Protein 4K28 (pdb70)

Sequence (532 aa):
RRGSTELVAIVGSPIAQVKSPQNFNTWFNHNNCNLAMLPIDLHEAALDSFADTLRGWQNLRGCVVTVPYKQALANRVDGLSERAAALGSINVIRRERDGRLLGDNVDGAGFLGAAHKHGFEPAGKRALVIGCGGVGSSAIAYALAEAGIASITLCDPSTARMGAVCELLGNNGFPGLTVSTQFSGLEDFDLVANASPVGMGTRAELPLSAALLATLQPDTLVADVVTSPEITPLLNRARQVGCRIQTGPEMAFAQLGHLGAFMGVTPLERRGSTELVAIVGSPIAQVKSPQNFNTWFNHNNCNLAMLPIDLHEAALDSFADTLRGWQNLRGCVVTVPYKQALANRVDGLSERAAALGSINVIRRERDGRLLGDNVDGAGFLGAAHKHGFEPAGKRALVIGCGGVGSAIAYALAEAGIASITLCDPSTARMGAVCELLGNGFPGLTVSTQFSGLEDFDLVANASPVGMGTRAELPLSAALLATLQPDTLVADVVTSPEITPLLNRARQVGCRIQTGPEMAFAQLGHLGAFMGVTPLE

B-factor: mean 28.79, std 10.75, range [7.78, 84.08]

CATH classification: 3.40.50.10860 (+1 more: 3.40.50.720)

Secondary structure (DSSP, 8-state):
-TT-EEEEEEESS-TT--HHHHHHHHHHHTT-SEEEEEEE--GGGHHHHHHHHHH-TTEEEEEE-TT-HHHHHTTSSEE-HHHHHHT--SEEEEPTTS-EEEE--HHHHHHHHHHHTT---TT-EEEEE--SHHHHHHHHHHHHTT-SEEEEE-S-HHHHHHHHHHHHHH-TT-EEES--S-STT-SEEEE-SSTT-STT---SS-HHHHHT--TTSEEEE---SSSS-HHHHHHHHHT-EEE-HHHHHHHHHHHHHHHHTSS---/--S-EEEEEEESS-TT--HHHHHHHHHHHTT--EEEEEEE--GGGHHHHHHHHHH-TTEEEEEE-TT-HHHHHTTSSEE-HHHHHHT--SEEEEPTTS-EEEE--HHHHHHHHHHHTT---TT-EEEEE--SHHHHHHHHHHHHTT-SEEEEE-S-HHHHHHHHHHHHHH-TT-EEES--S-STT-SEEEE-SSTT-SSS---SS-HHHHTT--SSSEEEE---SSSS-HHHHHHHHHT-EEE-HHHHHHHHHHHHHHHHTSS---

Foldseek 3Di:
DVLQFEEEEEEPPWPPDDLQVVVVVVCVVVVHSYGYYYYHDDPVCLLVVLVVQLVVQRYFKYFYDPPCFQVVLVVFQEEDPLCVLLSGFGMWGQDNNRGTYGYHCLQVLVVLLCVVVVDQQAAFEEEEEDLDSSSLSNVVSSQVSHHAEYEYHDPPPVSLVSSCVSNVVVHVNHHYYPDDDECQRHQEYEYPDCQQADPVHDDPDDPNRLVRDAQNHEYEYLHVVPQQGPRNVSNVVRNHHYYGNVSSVSSCSLVNCVVSPNHHND/DVLAAEEEEEEPPWPPDDLQVVVQVVCVVPVHSYGYYYYYDDPVCLQVVLVVQLVVQSYLKYFYDPPCFLVVLVRFQEEDPLCVLLSGFGMWGQDNNRGIYGYHCLLVLVVLLVVVLVDQQAAFEEEEEDLDSNSLSVVVSSQVSHHAEYEYHDPPPPSLVVSVCSSCVVHVNHYYYPDDDECQRHQEYEYPDCQQADDPHDDSDDPNRLVRDAQNHEYEYLHVVPFQGPSNVSNVVRNHHYYTNVSSVVCVSLVNCVNSPNHHSD

InterPro domains:
  IPR013708 Shikimate dehydrogenase substrate binding, N-terminal [PF08501] (11-94)
  IPR022893 Shikimate dehydrogenase family [PTHR21089] (3-254)
  IPR036291 NAD(P)-binding domain superfamily [SSF51735] (108-254)
  IPR046346 Aminoacid dehydrogenase-like, N-terminal domain superfamily [SSF53223] (2-106)

Organism: Pseudomonas putida (strain ATCC 47054 / DSM 6125 / CFBP 8728 / NCIMB 11950 / KT2440) (NCBI:txid160488)

Radius of gyration: 26.43 Å; Cα contacts (8 Å, |Δi|>4): 1140; chains: 2; bounding box: 39×72×64 Å

Solvent-accessible surface area: 23537 Å² total; per-residue (Å²): 204,89,88,8,62,22,1,0,5,0,0,38,85,15,100,90,21,128,15,12,88,53,5,51,71,80,4,110,135,62,143,41,86,36,15,6,49,71,30,78,26,117,110,82,34,14,91,71,12,3,51,77,0,33,57,58,150,65,1,66,0,0,8,1,31,84,86,6,42,125,25,1,5,120,75,21,54,16,72,33,122,71,0,62,43,32,32,8,0,6,0,0,65,15,56,205,108,6,117,1,36,1,9,3,2,10,4,17,0,2,40,23,3,0,115,156,46,56,6,90,17,68,53,74,85,0,0,0,7,6,5,26,52,43,1,14,2,0,0,15,12,0,7,81,38,40,5,44,8,0,1,2,41,21,138,22,72,15,119,35,5,34,6,34,33,32,0,32,83,40,35,131,81,18,87,39,34,49,153,65,112,14,1,88,106,6,47,0,1,0,0,11,17,97,56,3,117,32,133,199,32,126,76,32,12,66,78,77,32,4,72,31,8,70,72,108,0,0,0,0,2,29,6,81,74,44,92,47,0,36,2,0,57,77,0,121,132,44,54,9,92,30,0,9,1,43,68,11,43,134,13,12,23,12,43,7,0,39,36,3,49,16,20,80,106,177,202,86,84,6,60,25,1,0,5,0,0,35,89,18,104,99,23,131,18,14,88,66,2,51,64,64,3,106,70,68,159,39,78,30,14,6,51,71,31,83,25,127,113,79,32,13,93,65,11,3,91,76,1,63,52,58,153,65,4,70,0,0,7,1,29,90,80,6,41,117,25,0,4,123,74,20,68,20,73,35,137,67,0,59,45,30,28,9,0,7,0,1,61,22,56,222,113,4,105,0,35,1,9,2,3,8,3,18,0,1,35,24,3,0,116,156,41,47,16,90,17,69,52,69,87,0,0,1,7,7,5,27,48,39,1,18,3,0,0,13,13,0,8,86,35,40,8,45,6,0,2,1,41,17,138,20,107,78,133,30,35,62,5,41,115,29,0,44,112,41,33,126,78,21,81,44,34,49,155,64,112,13,0,81,108,7,50,0,0,0,0,13,16,99,58,4,115,37,152,90,33,120,73,31,12,70,81,78,34,2,76,33,8,66,74,119,6,9,0,0,1,27,7,79,70,46,98,52,1,33,3,0,59,74,0,57,67,45,14,3,80,30,0,8,1,48,66,12,44,111,13,19,35,3,37,7,0,43,37,3,39,16,20,78,104,134

Nearest PDB structures (foldseek):
  4k28-assembly1_A  TM=1.004E+00  e=1.157E-58  Pseudomonas putida KT2440
  3pgj-assembly1_D  TM=8.924E-01  e=2.356E-22  Vibrio cholerae O1 biovar El Tor str. N16961
  3o8q-assembly1_B  TM=8.689E-01  e=4.311E-22  Vibrio cholerae O1 biovar El Tor str. N16961
  3o8q-assembly1_A  TM=8.728E-01  e=1.837E-21  Vibrio cholerae O1 biovar El Tor str. N16961
  3pgj-assembly2_C  TM=8.961E-01  e=1.617E-20  Vibrio cholerae O1 biovar El Tor str. N16961

Structure (mmCIF, N/CA/C/O backbone):
data_4K28
#
_entry.id   4K28
#
_cell.length_a   44.437
_cell.length_b   76.688
_cell.length_c   153.333
_cell.angle_alpha   90.00
_cell.angle_beta   90.00
_cell.angle_gamma   90.00
#
_symmetry.space_group_name_H-M   'P 21 21 21'
#
loop_
_entity.id
_entity.type
_entity.pdbx_description
1 polymer 'Shikimate dehydrogenase family protein'
2 non-polymer NICOTINAMIDE-ADENINE-DINUCLEOTIDE
3 non-polymer 'MANGANESE (II) ION'
4 non-polymer 'SODIUM ION'
5 water water
#
loop_
_atom_site.group_PDB
_atom_site.id
_atom_site.type_symbol
_atom_site.label_atom_id
_atom_site.label_alt_id
_atom_site.label_comp_id
_atom_site.label_asym_id
_atom_site.label_entity_id
_atom_site.label_seq_id
_atom_site.pdbx_PDB_ins_code
_atom_site.Cartn_x
_atom_site.Cartn_y
_atom_site.Cartn_z
_atom_site.occupancy
_atom_site.B_iso_or_equiv
_atom_site.auth_seq_id
_atom_site.auth_comp_id
_atom_site.auth_asym_id
_atom_site.auth_atom_id
_atom_site.pdbx_PDB_model_num
ATOM 1 N N A ARG A 1 3 ? -1.877 -15.421 -44.512 0.41 40.08 3 ARG A N 1
ATOM 2 N N B ARG A 1 3 ? -2.467 -15.269 -44.600 0.59 40.03 3 ARG A N 1
ATOM 3 C CA A ARG A 1 3 ? -1.849 -14.419 -43.451 0.41 39.48 3 ARG A CA 1
ATOM 4 C CA B ARG A 1 3 ? -2.031 -14.431 -43.487 0.59 39.55 3 ARG A CA 1
ATOM 5 C C A ARG A 1 3 ? -2.009 -13.019 -44.020 0.41 39.11 3 ARG A C 1
ATOM 6 C C B ARG A 1 3 ? -1.884 -12.989 -43.967 0.59 39.07 3 ARG A C 1
ATOM 7 O O A ARG A 1 3 ? -2.590 -12.147 -43.382 0.41 39.71 3 ARG A O 1
ATOM 8 O O B ARG A 1 3 ? -2.132 -12.056 -43.215 0.59 40.11 3 ARG A O 1
ATOM 23 N N . GLY A 1 4 ? -1.497 -12.809 -45.226 1.00 36.86 4 GLY A N 1
ATOM 24 C CA . GLY A 1 4 ? -1.527 -11.497 -45.844 1.00 35.14 4 GLY A CA 1
ATOM 25 C C . GLY A 1 4 ? -2.910 -10.866 -45.841 1.00 35.99 4 GLY A C 1
ATOM 26 O O . GLY A 1 4 ? -3.056 -9.647 -45.903 1.00 36.45 4 GLY A O 1
ATOM 27 N N . SER A 1 5 ? -3.940 -11.697 -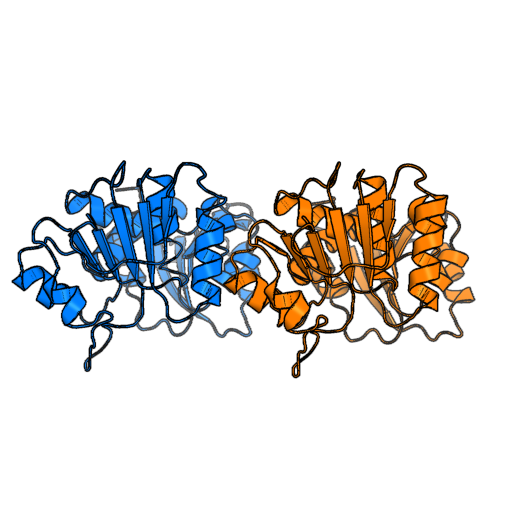45.761 1.00 38.00 5 SER A N 1
ATOM 28 C CA . SER A 1 5 ? -5.317 -11.211 -45.833 1.00 36.89 5 SER A CA 1
ATOM 29 C C . SER A 1 5 ? -6.041 -11.294 -44.478 1.00 34.51 5 SER A C 1
ATOM 30 O O . SER A 1 5 ? -7.208 -10.922 -44.363 1.00 32.76 5 SER A O 1
ATOM 33 N N . THR A 1 6 ? -5.348 -11.785 -43.458 1.00 32.91 6 THR A N 1
ATOM 34 C CA . THR A 1 6 ? -5.919 -11.842 -42.122 1.00 32.66 6 THR A CA 1
ATOM 35 C C . THR A 1 6 ? -6.365 -10.445 -41.682 1.00 32.49 6 THR A C 1
ATOM 36 O O . THR A 1 6 ? -5.648 -9.466 -41.874 1.00 31.78 6 THR A O 1
ATOM 40 N N . GLU A 1 7 ? -7.572 -10.336 -41.137 1.00 33.65 7 GLU A N 1
ATOM 41 C CA . GLU A 1 7 ? -8.001 -9.063 -40.570 1.00 35.45 7 GLU A CA 1
ATOM 42 C C . GLU A 1 7 ? -7.704 -9.092 -39.089 1.00 31.08 7 GLU A C 1
ATOM 43 O O . GLU A 1 7 ? -7.613 -10.162 -38.490 1.00 31.12 7 GLU A O 1
ATOM 49 N N . LEU A 1 8 ? -7.554 -7.916 -38.500 1.00 28.83 8 LEU A N 1
ATOM 50 C CA . LEU A 1 8 ? -6.925 -7.817 -37.195 1.00 26.19 8 LEU A CA 1
ATOM 51 C C . LEU A 1 8 ? -7.752 -7.112 -36.138 1.00 27.34 8 LEU A C 1
ATOM 52 O O . LEU A 1 8 ? -8.533 -6.216 -36.436 1.00 28.64 8 LEU A O 1
ATOM 57 N N . VAL A 1 9 ? -7.568 -7.538 -34.894 1.00 26.19 9 VAL A N 1
ATOM 58 C CA . VAL A 1 9 ? -7.840 -6.681 -33.756 1.00 26.18 9 VAL A CA 1
ATOM 59 C C . VAL A 1 9 ? -6.574 -6.648 -32.929 1.00 24.62 9 VAL A C 1
ATOM 60 O O . VAL A 1 9 ? -5.647 -7.418 -33.167 1.00 26.83 9 VAL A O 1
ATOM 64 N N . ALA A 1 10 ? -6.528 -5.731 -31.981 1.00 21.79 10 ALA A N 1
ATOM 65 C CA . ALA A 1 10 ? -5.346 -5.536 -31.181 1.00 20.78 10 ALA A CA 1
ATOM 66 C C . ALA A 1 10 ? -5.739 -5.223 -29.744 1.00 19.75 10 ALA A C 1
ATOM 67 O O . ALA A 1 10 ? -6.902 -4.952 -29.438 1.00 19.91 10 ALA A O 1
ATOM 69 N N . ILE A 1 11 ? -4.753 -5.253 -28.862 1.00 17.77 11 ILE A N 1
ATOM 70 C CA . ILE A 1 11 ? -4.956 -4.749 -27.522 1.00 20.20 11 ILE A CA 1
ATOM 71 C C . ILE A 1 11 ? -3.775 -3.849 -27.212 1.00 20.71 11 ILE A C 1
ATOM 72 O O . ILE A 1 11 ? -2.631 -4.187 -27.487 1.00 22.09 11 ILE A O 1
ATOM 77 N N . VAL A 1 12 ? -4.055 -2.670 -26.684 1.00 23.32 12 VAL A N 1
ATOM 78 C CA . VAL A 1 12 ? -2.998 -1.698 -26.456 1.00 22.58 12 VAL A CA 1
ATOM 79 C C . VAL A 1 12 ? -2.928 -1.349 -24.983 1.00 25.98 12 VAL A C 1
ATOM 80 O O . VAL A 1 12 ? -3.954 -1.292 -24.282 1.00 26.67 12 VAL A O 1
ATOM 84 N N . GLY A 1 13 ? -1.705 -1.130 -24.519 1.00 27.88 13 GLY A N 1
ATOM 85 C CA . GLY A 1 13 ? -1.444 -0.807 -23.131 1.00 29.25 13 GLY A CA 1
ATOM 86 C C . GLY A 1 13 ? 0.050 -0.813 -22.914 1.00 30.81 13 GLY A C 1
ATOM 87 O O . GLY A 1 13 ? 0.800 -0.903 -23.879 1.00 31.39 13 GLY A O 1
ATOM 88 N N . SER A 1 14 ? 0.477 -0.710 -21.656 1.00 31.05 14 SER A N 1
ATOM 89 C CA . SER A 1 14 ? 1.888 -0.773 -21.290 1.00 30.54 14 SER A CA 1
ATOM 90 C C . SER A 1 14 ? 1.996 -0.983 -19.792 1.00 33.90 14 SER A C 1
ATOM 91 O O . SER A 1 14 ? 1.470 -0.184 -19.020 1.00 35.49 14 SER A O 1
ATOM 94 N N . PRO A 1 15 ? 2.665 -2.065 -19.378 1.00 34.10 15 PRO A N 1
ATOM 95 C CA . PRO A 1 15 ? 3.223 -3.066 -20.293 1.00 32.42 15 PRO A CA 1
ATOM 96 C C . PRO A 1 15 ? 2.115 -3.945 -20.868 1.00 28.50 15 PRO A C 1
ATOM 97 O O . PRO A 1 15 ? 0.957 -3.777 -20.489 1.00 27.48 15 PRO A O 1
ATOM 101 N N . ILE A 1 16 ? 2.449 -4.862 -21.772 1.00 29.84 16 ILE A N 1
ATOM 102 C CA . ILE A 1 16 ? 1.418 -5.684 -22.421 1.00 28.67 16 ILE A CA 1
ATOM 103 C C . ILE A 1 16 ? 1.712 -7.188 -22.358 1.00 29.58 16 ILE A C 1
ATOM 104 O O . ILE A 1 16 ? 0.858 -8.010 -22.691 1.00 28.86 16 ILE A O 1
ATOM 109 N N . ALA A 1 17 ? 2.918 -7.557 -21.942 1.00 32.69 17 ALA A N 1
ATOM 110 C CA . ALA A 1 17 ? 3.327 -8.959 -22.034 1.00 37.56 17 ALA A CA 1
ATOM 111 C C . ALA A 1 17 ? 2.449 -9.889 -21.192 1.00 39.26 17 ALA A C 1
ATOM 112 O O . ALA A 1 17 ? 2.332 -11.070 -21.483 1.00 40.91 17 ALA A O 1
ATOM 114 N N . GLN A 1 18 ? 1.817 -9.335 -20.166 1.00 41.58 18 GLN A N 1
ATOM 115 C CA . GLN A 1 18 ? 1.025 -10.113 -19.222 1.00 43.33 18 GLN A CA 1
ATOM 116 C C . GLN A 1 18 ? -0.410 -10.358 -19.685 1.00 43.33 18 GLN A C 1
ATOM 117 O O . GLN A 1 18 ? -1.105 -11.203 -19.126 1.00 43.72 18 GLN A O 1
ATOM 123 N N . VAL A 1 19 ? -0.856 -9.623 -20.702 1.00 41.72 19 VAL A N 1
ATOM 124 C CA . VAL A 1 19 ? -2.246 -9.721 -21.157 1.00 38.79 19 VAL A CA 1
ATOM 125 C C . VAL A 1 19 ? -2.613 -11.112 -21.680 1.00 37.04 19 VAL A C 1
ATOM 126 O O . VAL A 1 19 ? -1.773 -11.839 -22.223 1.00 35.84 19 VAL A O 1
ATOM 130 N N . LYS A 1 20 ? -3.886 -11.464 -21.531 1.00 35.21 20 LYS A N 1
ATOM 131 C CA . LYS A 1 20 ? -4.349 -12.797 -21.866 1.00 37.53 20 LYS A CA 1
ATOM 132 C C . LYS A 1 20 ? -5.362 -12.781 -23.000 1.00 35.05 20 LYS A C 1
ATOM 133 O O . LYS A 1 20 ? -5.716 -13.826 -23.539 1.00 36.19 20 LYS A O 1
ATOM 139 N N . SER A 1 21 ? -5.840 -11.598 -23.359 1.00 34.61 21 SER A N 1
ATOM 140 C CA . SER A 1 21 ? -6.799 -11.474 -24.457 1.00 36.21 21 SER A CA 1
ATOM 141 C C . SER A 1 21 ? -6.314 -12.139 -25.743 1.00 35.97 21 SER A C 1
ATOM 142 O O . SER A 1 21 ? -7.082 -12.833 -26.403 1.00 38.05 21 SER A O 1
ATOM 145 N N . PRO A 1 22 ? -5.039 -11.921 -26.110 1.00 33.10 22 PRO A N 1
ATOM 146 C CA . PRO A 1 22 ? -4.577 -12.472 -27.391 1.00 31.73 22 PRO A CA 1
ATOM 147 C C . PRO A 1 22 ? -4.727 -13.993 -27.475 1.00 34.06 22 PRO A C 1
ATOM 148 O O . PRO A 1 22 ? -5.360 -14.476 -28.418 1.00 33.63 22 PRO A O 1
ATOM 152 N N . GLN A 1 23 ? -4.175 -14.737 -26.518 1.00 35.64 23 GLN A N 1
ATOM 153 C CA . GLN A 1 23 ? -4.320 -16.185 -26.576 1.00 38.28 23 GLN A CA 1
ATOM 154 C C . GLN A 1 23 ? -5.796 -16.535 -26.527 1.00 38.48 23 GLN A C 1
ATOM 155 O O . GLN A 1 23 ? -6.257 -17.384 -27.277 1.00 36.57 23 GLN A O 1
ATOM 161 N N . ASN A 1 24 ? -6.552 -15.849 -25.676 1.00 40.52 24 ASN A N 1
ATOM 162 C CA . ASN A 1 24 ? -7.977 -16.154 -25.569 1.00 41.33 24 ASN A CA 1
ATOM 163 C C . ASN A 1 24 ? -8.742 -15.937 -26.884 1.00 40.32 24 ASN A C 1
ATOM 164 O O . ASN A 1 24 ? -9.464 -16.825 -27.338 1.00 39.28 24 ASN A O 1
ATOM 169 N N . PHE A 1 25 ? -8.555 -14.777 -27.513 1.00 37.98 25 PHE A N 1
ATOM 170 C CA . PHE A 1 25 ? -9.194 -14.491 -28.803 1.00 37.35 25 PHE A CA 1
ATOM 171 C C . PHE A 1 25 ? -8.677 -15.363 -29.946 1.00 36.10 25 PHE A C 1
ATOM 172 O O . PHE A 1 25 ? -9.445 -15.784 -30.814 1.00 34.41 25 PHE A O 1
ATOM 180 N N . ASN A 1 26 ? -7.366 -15.592 -29.965 1.00 36.27 26 ASN A N 1
ATOM 181 C CA . ASN A 1 26 ? -6.746 -16.405 -31.011 1.00 38.47 26 ASN A CA 1
ATOM 182 C C . ASN A 1 26 ? -7.160 -17.879 -30.894 1.00 39.73 26 ASN A C 1
ATOM 183 O O . ASN A 1 26 ? -7.527 -18.499 -31.889 1.00 39.49 26 ASN A O 1
ATOM 188 N N . THR A 1 27 ? -7.106 -18.419 -29.675 1.00 39.39 27 THR A N 1
ATOM 189 C CA . THR A 1 27 ? -7.652 -19.748 -29.391 1.00 38.06 27 THR A CA 1
ATOM 190 C C . THR A 1 27 ? -9.060 -19.863 -29.962 1.00 37.27 27 THR A C 1
ATOM 191 O O . THR A 1 27 ? -9.388 -20.841 -30.629 1.00 35.96 27 THR A O 1
ATOM 195 N N . TRP A 1 28 ? -9.898 -18.867 -29.697 1.00 39.18 28 TRP A N 1
ATOM 196 C CA . TRP A 1 28 ? -11.251 -18.899 -30.237 1.00 40.43 28 TRP A CA 1
ATOM 197 C C . TRP A 1 28 ? -11.225 -18.775 -31.754 1.00 40.72 28 TRP A C 1
ATOM 198 O O . TRP A 1 28 ? -11.924 -19.502 -32.446 1.00 42.19 28 TRP A O 1
ATOM 209 N N . PHE A 1 29 ? -10.416 -17.858 -32.272 1.00 40.54 29 PHE A N 1
ATOM 210 C CA . PHE A 1 29 ? -10.322 -17.665 -33.718 1.00 41.31 29 PHE A CA 1
ATOM 211 C C . PHE A 1 29 ? -9.948 -18.961 -34.430 1.00 41.28 29 PHE A C 1
ATOM 212 O O . PHE A 1 29 ? -10.486 -19.285 -35.489 1.00 35.64 29 PHE A O 1
ATOM 220 N N . ASN A 1 30 ? -9.012 -19.697 -33.842 1.00 46.58 30 ASN A N 1
ATOM 221 C CA . ASN A 1 30 ? -8.563 -20.948 -34.434 1.00 52.30 30 ASN A CA 1
ATOM 222 C C . ASN A 1 30 ? -9.665 -22.006 -34.417 1.00 55.34 30 ASN A C 1
ATOM 223 O O . ASN A 1 30 ? -9.908 -22.670 -35.433 1.00 57.24 30 ASN A O 1
ATOM 228 N N . HIS A 1 31 ? -10.340 -22.146 -33.274 1.00 53.84 31 HIS A N 1
ATOM 229 C CA . HIS A 1 31 ? -11.358 -23.185 -33.110 1.00 52.51 31 HIS A CA 1
ATOM 230 C C . HIS A 1 31 ? -12.556 -23.019 -34.047 1.00 50.11 31 HIS A C 1
ATOM 231 O O . HIS A 1 31 ? -13.202 -24.007 -34.397 1.00 51.00 31 HIS A O 1
ATOM 238 N N . ASN A 1 32 ? -12.847 -21.788 -34.465 1.00 46.87 32 ASN A N 1
ATOM 239 C CA . ASN A 1 32 ? -13.921 -21.572 -35.439 1.00 47.44 32 ASN A CA 1
ATOM 240 C C . ASN A 1 32 ? -13.441 -21.136 -36.815 1.00 45.62 32 ASN A C 1
ATOM 241 O O . ASN A 1 32 ? -14.209 -20.566 -37.588 1.00 44.48 32 ASN A O 1
ATOM 246 N N . ASN A 1 33 ? -12.175 -21.411 -37.113 1.00 47.19 33 ASN A N 1
ATOM 247 C CA . ASN A 1 33 ? -11.617 -21.158 -38.440 1.00 51.43 33 ASN A CA 1
ATOM 248 C C . ASN A 1 33 ? -11.841 -19.745 -38.974 1.00 51.24 33 ASN A C 1
ATOM 249 O O . ASN A 1 33 ? -12.259 -19.562 -40.123 1.00 52.43 33 ASN A O 1
ATOM 254 N N . CYS A 1 34 ? -11.550 -18.749 -38.143 1.00 49.12 34 CYS A N 1
ATOM 255 C CA . CYS A 1 34 ? -11.698 -17.358 -38.549 1.00 47.63 34 CYS A CA 1
ATOM 256 C C . CYS A 1 34 ? -10.382 -16.828 -39.116 1.00 43.95 34 CYS A C 1
ATOM 257 O O . CYS A 1 34 ? -9.303 -17.122 -38.580 1.00 41.82 34 CYS A O 1
ATOM 260 N N . ASN A 1 35 ? -10.463 -16.075 -40.212 1.00 42.15 35 ASN A N 1
ATOM 261 C CA . ASN A 1 35 ? -9.274 -15.417 -40.754 1.00 41.91 35 ASN A CA 1
ATOM 262 C C . ASN A 1 35 ? -9.021 -14.101 -40.019 1.00 39.48 35 ASN A C 1
ATOM 263 O O . ASN A 1 35 ? -8.954 -13.031 -40.619 1.00 39.96 35 ASN A O 1
ATOM 268 N N . LEU A 1 36 ? -8.886 -14.213 -38.705 1.00 38.04 36 LEU A N 1
ATOM 269 C CA . LEU A 1 36 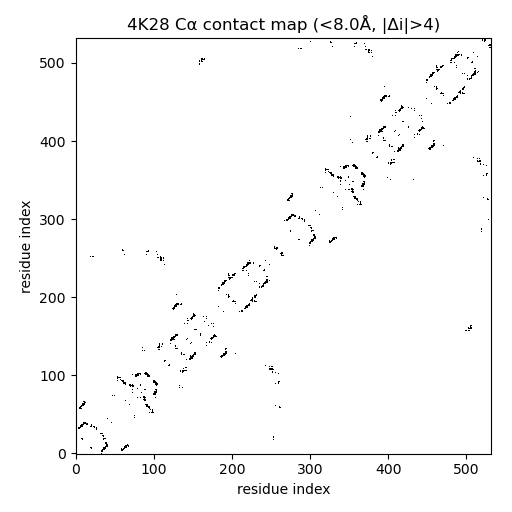? -8.745 -13.071 -37.828 1.00 38.35 36 LEU A CA 1
ATOM 270 C C . LEU A 1 36 ? -7.644 -13.376 -36.838 1.00 37.98 36 LEU A C 1
ATOM 271 O O . LEU A 1 36 ? -7.315 -14.540 -36.600 1.00 38.33 36 LEU A O 1
ATOM 276 N N . ALA A 1 37 ? -7.063 -12.328 -36.269 1.00 36.47 37 ALA A N 1
ATOM 277 C CA . ALA A 1 37 ? -6.072 -12.497 -35.220 1.00 35.29 37 ALA A CA 1
ATOM 278 C C . ALA A 1 37 ? -6.047 -11.272 -34.333 1.00 33.74 37 ALA A C 1
ATOM 279 O O . ALA A 1 37 ? -6.291 -10.156 -34.798 1.00 34.24 37 ALA A O 1
ATOM 281 N N . MET A 1 38 ? -5.767 -11.491 -33.052 1.00 31.25 38 MET A N 1
ATOM 282 C CA . MET A 1 38 ? -5.528 -10.399 -32.132 1.00 31.57 38 MET A CA 1
ATOM 283 C C . MET A 1 38 ? -4.034 -10.325 -31.878 1.00 30.11 38 MET A C 1
ATOM 284 O O . MET A 1 38 ? -3.383 -11.353 -31.671 1.00 29.71 38 MET A O 1
ATOM 289 N N . LEU A 1 39 ? -3.493 -9.111 -31.915 1.00 27.42 39 LEU A N 1
ATOM 290 C CA . LEU A 1 39 ? -2.087 -8.888 -31.635 1.00 25.85 39 LEU A CA 1
ATOM 291 C C . LEU A 1 39 ? -1.958 -7.903 -30.493 1.00 24.22 39 LEU A C 1
ATOM 292 O O . LEU A 1 39 ? -2.807 -7.033 -30.335 1.00 24.94 39 LEU A O 1
ATOM 297 N N . PRO A 1 40 ? -0.897 -8.052 -29.686 1.00 24.73 40 PRO A N 1
ATOM 298 C CA . PRO A 1 40 ? -0.534 -7.169 -28.570 1.00 21.92 40 PRO A CA 1
ATOM 299 C C . PRO A 1 40 ? 0.325 -5.974 -28.973 1.00 24.01 40 PRO A C 1
ATOM 300 O O . PRO A 1 40 ? 1.282 -6.108 -29.740 1.00 26.90 40 PRO A O 1
ATOM 304 N N . ILE A 1 41 ? -0.011 -4.813 -28.427 1.00 22.42 41 ILE A N 1
ATOM 305 C CA . ILE A 1 41 ? 0.727 -3.594 -28.688 1.00 23.17 41 ILE A CA 1
ATOM 306 C C . ILE A 1 41 ? 1.112 -2.936 -27.377 1.00 24.92 41 ILE A C 1
ATOM 307 O O . ILE A 1 41 ? 0.268 -2.379 -26.670 1.00 24.72 41 ILE A O 1
ATOM 312 N N . ASP A 1 42 ? 2.390 -3.014 -27.044 1.00 26.03 42 ASP A N 1
ATOM 313 C CA . ASP A 1 42 ? 2.896 -2.306 -25.887 1.00 24.07 42 ASP A CA 1
ATOM 314 C C . ASP A 1 42 ? 3.320 -0.937 -26.363 1.00 22.21 42 ASP A C 1
ATOM 315 O O . ASP A 1 42 ? 4.399 -0.759 -26.921 1.00 25.89 42 ASP A O 1
ATOM 320 N N . LEU A 1 43 ? 2.456 0.030 -26.151 1.00 19.92 43 LEU A N 1
ATOM 321 C CA . LEU A 1 43 ? 2.668 1.360 -26.689 1.00 23.93 43 LEU A CA 1
ATOM 322 C C . LEU A 1 43 ? 3.186 2.339 -25.644 1.00 28.34 43 LEU A C 1
ATOM 323 O O . LEU A 1 43 ? 2.583 2.501 -24.585 1.00 31.02 43 LEU A O 1
ATOM 328 N N . HIS A 1 44 ? 4.303 2.989 -25.945 1.00 28.56 44 HIS A N 1
ATOM 329 C CA . HIS A 1 44 ? 4.833 4.047 -25.094 1.00 32.99 44 HIS A CA 1
ATOM 330 C C . HIS A 1 44 ? 3.858 5.216 -25.063 1.00 30.53 44 HIS A C 1
ATOM 331 O O . HIS A 1 44 ? 3.286 5.574 -26.091 1.00 25.67 44 HIS A O 1
ATOM 338 N N . GLU A 1 45 ? 3.686 5.820 -23.889 1.00 29.70 45 GLU A N 1
ATOM 339 C CA . GLU A 1 45 ? 2.687 6.867 -23.722 1.00 33.17 45 GLU A CA 1
ATOM 340 C C . GLU A 1 45 ? 2.896 8.060 -24.641 1.00 30.42 45 GLU A C 1
ATOM 341 O O . GLU A 1 45 ? 1.941 8.733 -25.030 1.00 31.83 45 GLU A O 1
ATOM 347 N N . ALA A 1 46 ? 4.138 8.334 -24.990 1.00 30.92 46 ALA A N 1
ATOM 348 C CA . ALA A 1 46 ? 4.411 9.479 -25.856 1.00 34.23 46 ALA A CA 1
ATOM 349 C C . ALA A 1 46 ? 3.726 9.341 -27.219 1.00 33.40 46 ALA A C 1
ATOM 350 O O . ALA A 1 46 ? 3.512 10.329 -27.920 1.00 29.39 46 ALA A O 1
ATOM 352 N N . ALA A 1 47 ? 3.368 8.114 -27.593 1.00 34.84 47 ALA A N 1
ATOM 353 C CA . ALA A 1 47 ? 2.860 7.900 -28.945 1.00 32.05 47 ALA A CA 1
ATOM 354 C C . ALA A 1 47 ? 1.348 7.770 -29.013 1.00 27.45 47 ALA A C 1
ATOM 355 O O . ALA A 1 47 ? 0.818 7.353 -30.028 1.00 26.67 47 ALA A O 1
ATOM 357 N N . LEU A 1 48 ? 0.652 8.142 -27.943 1.00 26.72 48 LEU A N 1
ATOM 358 C CA . LEU A 1 48 ? -0.804 7.985 -27.897 1.00 26.56 48 LEU A CA 1
ATOM 359 C C . LEU A 1 48 ? -1.562 8.627 -29.059 1.00 27.97 48 LEU A C 1
ATOM 360 O O . LEU A 1 48 ? -2.413 7.984 -29.676 1.00 30.04 48 LEU A O 1
ATOM 365 N N . ASP A 1 49 ? -1.285 9.903 -29.330 1.00 28.27 49 ASP A N 1
ATOM 366 C CA . ASP A 1 49 ? -1.956 10.627 -30.414 1.00 28.44 49 ASP A CA 1
ATOM 367 C C . ASP A 1 49 ? -1.661 10.017 -31.778 1.00 27.13 49 ASP A C 1
ATOM 368 O O . ASP A 1 49 ? -2.534 9.939 -32.635 1.00 27.49 49 ASP A O 1
ATOM 373 N N . SER A 1 50 ? -0.413 9.629 -31.986 1.00 26.98 50 SER A N 1
ATOM 374 C CA . SER A 1 50 ? -0.026 8.991 -33.233 1.00 29.10 50 SER A CA 1
ATOM 375 C C . SER A 1 50 ? -0.796 7.700 -33.366 1.00 28.10 50 SER A C 1
ATOM 376 O O . SER A 1 50 ? -1.281 7.368 -34.445 1.00 29.11 50 SER A O 1
ATOM 379 N N . PHE A 1 51 ? -0.930 6.987 -32.252 1.00 26.09 51 PHE A N 1
ATOM 380 C CA . PHE A 1 51 ? -1.593 5.692 -32.276 1.00 22.59 51 PHE A CA 1
ATOM 381 C C . PHE A 1 51 ? -3.067 5.829 -32.647 1.00 18.98 51 PHE A C 1
ATOM 382 O O . PHE A 1 51 ? -3.567 5.093 -33.491 1.00 18.44 51 PHE A O 1
ATOM 390 N N . ALA A 1 52 ? -3.758 6.778 -32.035 1.00 17.73 52 ALA A N 1
ATOM 391 C CA . ALA A 1 52 ? -5.157 6.977 -32.367 1.00 19.71 52 ALA A CA 1
ATOM 392 C C . ALA A 1 52 ? -5.303 7.226 -33.857 1.00 23.01 52 ALA A C 1
ATOM 393 O O . ALA A 1 52 ? -6.183 6.666 -34.499 1.00 24.36 52 ALA A O 1
ATOM 395 N N . ASP A 1 53 ? -4.422 8.056 -34.403 1.00 23.60 53 ASP A N 1
ATOM 396 C CA . ASP A 1 53 ? -4.464 8.378 -35.820 1.00 27.57 53 ASP A CA 1
ATOM 397 C C . ASP A 1 53 ? -4.059 7.216 -36.721 1.00 26.00 53 ASP A C 1
ATOM 398 O O . ASP A 1 53 ? -4.626 7.028 -37.795 1.00 24.65 53 ASP A O 1
ATOM 403 N N . THR A 1 54 ? -3.096 6.422 -36.277 1.00 22.74 54 THR A N 1
ATOM 404 C CA . THR A 1 54 ? -2.763 5.207 -37.005 1.00 20.88 54 THR A CA 1
ATOM 405 C C . THR A 1 54 ? -3.991 4.286 -37.080 1.00 24.47 54 THR A C 1
ATOM 406 O O . THR A 1 54 ? -4.262 3.693 -38.132 1.00 23.78 54 THR A O 1
ATOM 410 N N . LEU A 1 55 ? -4.758 4.200 -35.988 1.00 21.87 55 LEU A N 1
ATOM 411 C CA . LEU A 1 55 ? -5.936 3.336 -35.959 1.00 22.04 55 LEU A CA 1
ATOM 412 C C . LEU A 1 55 ? -6.966 3.740 -37.016 1.00 25.21 55 LEU A C 1
ATOM 413 O O . LEU A 1 55 ? -7.611 2.885 -37.641 1.00 22.95 55 LEU A O 1
ATOM 418 N N . ARG A 1 56 ? -7.150 5.047 -37.177 1.00 25.52 56 ARG A N 1
ATOM 419 C CA . ARG A 1 56 ? -8.092 5.562 -38.165 1.00 26.68 56 ARG A CA 1
ATOM 420 C C . ARG A 1 56 ? -7.655 5.147 -39.556 1.00 27.12 56 ARG A C 1
ATOM 421 O O . ARG A 1 56 ? -8.485 4.796 -40.393 1.00 29.10 56 ARG A O 1
ATOM 429 N N . GLY A 1 57 ? -6.346 5.155 -39.787 1.00 24.94 57 GLY A N 1
ATOM 430 C CA . GLY A 1 57 ? -5.805 4.824 -41.095 1.00 25.02 57 GLY A CA 1
ATOM 431 C C . GLY A 1 57 ? -5.495 3.349 -41.260 1.00 27.25 57 GLY A C 1
ATOM 432 O O . GLY A 1 57 ? -5.026 2.924 -42.312 1.00 27.15 57 GLY A O 1
ATOM 433 N N . TRP A 1 58 ? -5.767 2.558 -40.223 1.00 28.41 58 TRP A N 1
ATOM 434 C CA . TRP A 1 58 ? -5.437 1.140 -40.255 1.00 27.04 58 TRP A CA 1
ATOM 435 C C . TRP A 1 58 ? -6.611 0.365 -40.834 1.00 29.01 58 TRP A C 1
ATOM 436 O O . TRP A 1 58 ? -7.539 -0.030 -40.115 1.00 31.49 58 TRP A O 1
ATOM 447 N N . GLN A 1 59 ? -6.557 0.122 -42.135 1.00 27.04 59 GLN A N 1
ATOM 448 C CA . GLN A 1 59 ? -7.734 -0.334 -42.874 1.00 27.70 59 GLN A CA 1
ATOM 449 C C . GLN A 1 59 ? -8.172 -1.790 -42.686 1.00 27.42 59 GLN A C 1
ATOM 450 O O . GLN A 1 59 ? -9.350 -2.096 -42.842 1.00 29.75 59 GLN A O 1
ATOM 456 N N . ASN A 1 60 ? -7.248 -2.688 -42.356 1.00 25.18 60 ASN A N 1
ATOM 457 C CA . ASN A 1 60 ? -7.629 -4.072 -42.105 1.00 23.46 60 ASN A CA 1
ATOM 458 C C . ASN A 1 60 ? -7.774 -4.388 -40.619 1.00 26.36 60 ASN A C 1
ATOM 459 O O . ASN A 1 60 ? -7.799 -5.559 -40.226 1.00 29.14 60 ASN A O 1
ATOM 464 N N . LEU A 1 61 ? -7.864 -3.348 -39.796 1.00 25.52 61 LEU A N 1
ATOM 465 C CA . LEU A 1 61 ? -8.081 -3.536 -38.366 1.00 28.80 61 LEU A CA 1
ATOM 466 C C . LEU A 1 61 ? -9.548 -3.296 -38.034 1.00 28.92 61 LEU A C 1
ATOM 467 O O . LEU A 1 61 ? -10.156 -2.344 -38.527 1.00 29.20 61 LEU A O 1
ATOM 472 N N . ARG A 1 62 ? -10.111 -4.167 -37.204 1.00 27.88 62 ARG A N 1
ATOM 473 C CA . ARG A 1 62 ? -11.520 -4.097 -36.866 1.00 30.00 62 ARG A CA 1
ATOM 474 C C . ARG A 1 62 ? -11.732 -3.332 -35.573 1.00 26.99 62 ARG A C 1
ATOM 475 O O . ARG A 1 62 ? -12.731 -2.629 -35.404 1.00 24.88 62 ARG A O 1
ATOM 483 N N . GLY A 1 63 ? -10.803 -3.489 -34.643 1.00 26.15 63 GLY A N 1
ATOM 484 C CA . GLY A 1 63 ? -10.980 -2.904 -33.327 1.00 26.47 63 GLY A CA 1
ATOM 485 C C . GLY A 1 63 ? -9.790 -3.123 -32.420 1.00 24.84 63 GLY A C 1
ATOM 486 O O . GLY A 1 63 ? -8.827 -3.796 -32.785 1.00 26.13 63 GLY A O 1
ATOM 487 N N . CYS A 1 64 ? -9.866 -2.555 -31.223 1.00 21.21 64 CYS A N 1
ATOM 488 C CA . CYS A 1 64 ? -8.724 -2.541 -30.328 1.00 21.15 64 CYS A CA 1
ATOM 489 C C . CYS A 1 64 ? -9.180 -2.462 -28.882 1.00 23.70 64 CYS A C 1
ATOM 490 O O . CYS A 1 64 ? -9.860 -1.507 -28.493 1.00 23.40 64 CYS A O 1
ATOM 493 N N . VAL A 1 65 ? -8.801 -3.465 -28.095 1.00 20.30 65 VAL A N 1
ATOM 494 C CA . VAL A 1 65 ? -9.085 -3.466 -26.670 1.00 17.27 65 VAL A CA 1
ATOM 495 C C . VAL A 1 65 ? -8.139 -2.475 -26.021 1.00 19.08 65 VAL A C 1
ATOM 496 O O . VAL A 1 65 ? -7.025 -2.288 -26.492 1.00 21.49 65 VAL A O 1
ATOM 500 N N . VAL A 1 66 ? -8.583 -1.833 -24.949 1.00 18.69 66 VAL A N 1
ATOM 501 C CA . VAL A 1 66 ? -7.749 -0.871 -24.247 1.00 19.66 66 VAL A CA 1
ATOM 502 C C . VAL A 1 66 ? -7.574 -1.291 -22.778 1.00 21.58 66 VAL A C 1
ATOM 503 O O . VAL A 1 66 ? -8.552 -1.507 -22.082 1.00 18.23 66 VAL A O 1
ATOM 507 N N . THR A 1 67 ? -6.331 -1.447 -22.331 1.00 24.18 67 THR A N 1
ATOM 508 C CA . THR A 1 67 ? -6.059 -1.774 -20.934 1.00 27.64 67 THR A CA 1
ATOM 509 C C . THR A 1 67 ? -5.065 -0.764 -20.342 1.00 31.14 67 THR A C 1
ATOM 510 O O . THR A 1 67 ? -4.682 0.202 -21.021 1.00 31.36 67 THR A O 1
ATOM 514 N N . VAL A 1 68 ? -4.654 -0.950 -19.086 1.00 31.26 68 VAL A N 1
ATOM 515 C CA . VAL A 1 68 ? -3.822 0.076 -18.432 1.00 26.03 68 VAL A CA 1
ATOM 516 C C . VAL A 1 68 ? -2.574 0.501 -19.200 1.00 23.63 68 VAL A C 1
ATOM 517 O O . VAL A 1 68 ? -1.887 -0.325 -19.779 1.00 19.86 68 VAL A O 1
ATOM 521 N N . PRO A 1 69 ? -2.267 1.801 -19.181 1.00 28.69 69 PRO A N 1
ATOM 522 C CA . PRO A 1 69 ? -3.017 2.837 -18.473 1.00 30.39 69 PRO A CA 1
ATOM 523 C C . PRO A 1 69 ? -3.715 3.799 -19.425 1.00 28.85 69 PRO A C 1
ATOM 524 O O . PRO A 1 69 ? -3.635 5.012 -19.212 1.00 28.90 69 PRO A O 1
ATOM 528 N N . TYR A 1 70 ? -4.389 3.286 -20.445 1.00 24.41 70 TYR A N 1
ATOM 529 C CA . TYR A 1 70 ? -4.870 4.156 -21.509 1.00 22.85 70 TYR A CA 1
ATOM 530 C C . TYR A 1 70 ? -6.388 4.215 -21.602 1.00 22.39 70 TYR A C 1
ATOM 531 O O . TYR A 1 70 ? -6.929 4.790 -22.540 1.00 26.34 70 TYR A O 1
ATOM 540 N N . LYS A 1 71 ? -7.081 3.652 -20.622 1.00 23.29 71 LYS A N 1
ATOM 541 C CA . LYS A 1 71 ? -8.541 3.623 -20.672 1.00 22.30 71 LYS A CA 1
ATOM 542 C C . LYS A 1 71 ? -9.159 5.021 -20.702 1.00 22.50 71 LYS A C 1
ATOM 543 O O . LYS A 1 71 ? -10.070 5.282 -21.481 1.00 23.00 71 LYS A O 1
ATOM 549 N N . GLN A 1 72 ? -8.665 5.924 -19.863 1.00 26.09 72 GLN A N 1
ATOM 550 C CA . GLN A 1 72 ? -9.149 7.308 -19.876 1.00 28.27 72 GLN A CA 1
ATOM 551 C C . GLN A 1 72 ? -8.571 8.088 -21.044 1.00 25.58 72 GLN A C 1
ATOM 552 O O . GLN A 1 72 ? -9.285 8.777 -21.770 1.00 26.80 72 GLN A O 1
ATOM 558 N N . ALA A 1 73 ? -7.258 7.998 -21.201 1.00 23.38 73 ALA A N 1
ATOM 559 C CA . ALA A 1 73 ? -6.565 8.710 -22.273 1.00 24.29 73 ALA A CA 1
ATOM 560 C C . ALA A 1 73 ? -7.168 8.447 -23.653 1.00 24.04 73 ALA A C 1
ATOM 561 O O . ALA A 1 73 ? -7.336 9.365 -24.446 1.00 28.26 73 ALA A O 1
ATOM 563 N N . LEU A 1 74 ? -7.508 7.201 -23.958 1.00 22.23 74 LEU A N 1
ATOM 564 C CA . LEU A 1 74 ? -8.092 6.928 -25.272 1.00 22.04 74 LEU A CA 1
ATOM 565 C C . LEU A 1 74 ? -9.580 7.272 -25.356 1.00 23.16 74 LEU A C 1
ATOM 566 O O . LEU A 1 74 ? -10.093 7.536 -26.446 1.00 22.98 74 LEU A O 1
ATOM 571 N N . ALA A 1 75 ? -10.276 7.265 -24.214 1.00 22.96 75 ALA A N 1
ATOM 572 C CA . ALA A 1 75 ? -11.674 7.711 -24.181 1.00 24.09 75 ALA A CA 1
ATOM 573 C C . ALA A 1 75 ? -11.766 9.119 -24.758 1.00 26.00 75 ALA A C 1
ATOM 574 O O . ALA A 1 75 ? -12.721 9.464 -25.468 1.00 26.02 75 ALA A O 1
ATOM 576 N N . ASN A 1 76 ? -10.742 9.911 -24.454 1.00 27.92 76 ASN A N 1
ATOM 577 C CA . ASN A 1 76 ? -10.665 11.302 -24.865 1.00 31.92 76 ASN A CA 1
ATOM 578 C C . ASN A 1 76 ? -10.163 11.505 -26.289 1.00 32.42 76 ASN A C 1
ATOM 579 O O . ASN A 1 76 ? -10.155 12.626 -26.788 1.00 35.78 76 ASN A O 1
ATOM 584 N N . ARG A 1 77 ? -9.760 10.425 -26.945 1.00 28.22 77 ARG A N 1
ATOM 585 C CA . ARG A 1 77 ? -9.150 10.536 -28.256 1.00 26.86 77 ARG A CA 1
ATOM 586 C C . ARG A 1 77 ? -9.949 9.856 -29.337 1.00 27.52 77 ARG A C 1
ATOM 587 O O . ARG A 1 77 ? -9.579 9.940 -30.495 1.00 29.87 77 ARG A O 1
ATOM 595 N N . VAL A 1 78 ? -11.035 9.178 -28.974 1.00 25.76 78 VAL A N 1
ATOM 596 C CA . VAL A 1 78 ? -11.873 8.525 -29.980 1.00 27.26 78 VAL A CA 1
ATOM 597 C C . VAL A 1 78 ? -12.913 9.493 -30.535 1.00 30.56 78 VAL A C 1
ATOM 598 O O . VAL A 1 78 ? -13.062 10.607 -30.030 1.00 32.62 78 VAL A O 1
ATOM 602 N N . ASP A 1 79 ? -13.636 9.062 -31.565 1.00 31.71 79 ASP A N 1
ATOM 603 C CA . ASP A 1 79 ? -14.597 9.931 -32.243 1.00 34.25 79 ASP A CA 1
ATOM 604 C C . ASP A 1 79 ? -15.965 9.908 -31.568 1.00 37.82 79 ASP A C 1
ATOM 605 O O . ASP A 1 79 ? -16.691 10.904 -31.587 1.00 38.98 79 ASP A O 1
ATOM 610 N N . GLY A 1 80 ? -16.315 8.770 -30.978 1.00 36.81 80 GLY A N 1
ATOM 611 C CA . GLY A 1 80 ? -17.612 8.617 -30.345 1.00 36.17 80 GLY A CA 1
ATOM 612 C C . GLY A 1 80 ? -17.563 7.729 -29.116 1.00 35.23 80 GLY A C 1
ATOM 613 O O . GLY A 1 80 ? -16.736 6.815 -29.033 1.00 32.69 80 GLY A O 1
ATOM 614 N N . LEU A 1 81 ? -18.460 7.998 -28.167 1.00 35.15 81 LEU A N 1
ATOM 615 C CA . LEU A 1 81 ? -18.532 7.238 -26.925 1.00 31.61 81 LEU A CA 1
ATOM 616 C C . LEU A 1 81 ? -19.935 6.703 -26.701 1.00 31.52 81 LEU A C 1
ATOM 617 O O . LEU A 1 81 ? -20.916 7.398 -26.951 1.00 33.46 81 LEU A O 1
ATOM 622 N N . SER A 1 82 ? -20.020 5.463 -26.233 1.00 29.94 82 SER A N 1
ATOM 623 C CA . SER A 1 82 ? -21.272 4.901 -25.746 1.00 28.42 82 SER A CA 1
ATOM 624 C C . SER A 1 82 ? -21.713 5.710 -24.527 1.00 28.84 82 SER A C 1
ATOM 625 O O . SER A 1 82 ? -20.916 6.463 -23.960 1.00 27.63 82 SER A O 1
ATOM 628 N N . GLU A 1 83 ? -22.974 5.548 -24.125 1.00 28.13 83 GLU A N 1
ATOM 629 C CA . GLU A 1 83 ? -23.516 6.274 -22.978 1.00 30.80 83 GLU A CA 1
ATOM 630 C C . GLU A 1 83 ? -22.732 5.985 -21.702 1.00 24.97 83 GLU A C 1
ATOM 631 O O . GLU A 1 83 ? -22.367 6.901 -20.956 1.00 21.57 83 GLU A O 1
ATOM 637 N N . ARG A 1 84 ? -22.473 4.710 -21.439 1.00 25.10 84 ARG A N 1
ATOM 638 C CA . ARG A 1 84 ? -21.722 4.374 -20.241 1.00 24.28 84 ARG A CA 1
ATOM 639 C C . ARG A 1 84 ? -20.288 4.865 -20.323 1.00 21.58 84 ARG A C 1
ATOM 640 O O . ARG A 1 84 ? -19.775 5.448 -19.378 1.00 20.75 84 ARG A O 1
ATOM 648 N N . ALA A 1 85 ? -19.642 4.655 -21.459 1.00 22.90 85 ALA A N 1
ATOM 649 C CA . ALA A 1 85 ? -18.278 5.148 -21.618 1.00 20.31 85 ALA A CA 1
ATOM 650 C C . ALA A 1 85 ? -18.227 6.656 -21.333 1.00 20.69 85 ALA A C 1
ATOM 651 O O . ALA A 1 85 ? -17.409 7.130 -20.535 1.00 20.69 85 ALA A O 1
ATOM 653 N N . ALA A 1 86 ? -19.118 7.409 -21.965 1.00 23.01 86 ALA A N 1
ATOM 654 C CA . ALA A 1 86 ? -19.214 8.850 -21.703 1.00 23.78 86 ALA A CA 1
ATOM 655 C C . ALA A 1 86 ? -19.387 9.164 -20.203 1.00 22.96 86 ALA A C 1
ATOM 656 O O . ALA A 1 86 ? -18.736 10.060 -19.660 1.00 17.43 86 ALA A O 1
ATOM 658 N N . ALA A 1 87 ? -20.254 8.421 -19.522 1.00 24.43 87 ALA A N 1
ATOM 659 C CA . ALA A 1 87 ? -20.449 8.666 -18.088 1.00 24.74 87 ALA A CA 1
ATOM 660 C C . ALA A 1 87 ? -19.222 8.290 -17.256 1.00 21.97 87 ALA A C 1
ATOM 661 O O . ALA A 1 87 ? -18.930 8.912 -16.239 1.00 19.56 87 ALA A O 1
ATOM 663 N N . LEU A 1 88 ? -18.510 7.258 -17.682 1.00 21.44 88 LEU A N 1
ATOM 664 C CA . LEU A 1 88 ? -17.385 6.750 -16.901 1.00 22.78 88 LEU A CA 1
ATOM 665 C C . LEU A 1 88 ? -16.099 7.505 -17.193 1.00 23.15 88 LEU A C 1
ATOM 666 O O . LEU A 1 88 ? -15.162 7.488 -16.393 1.00 23.31 88 LEU A O 1
ATOM 671 N N . GLY A 1 89 ? -16.060 8.150 -18.350 1.00 23.03 89 GLY A N 1
ATOM 672 C CA . GLY A 1 89 ? -14.845 8.780 -18.831 1.00 24.05 89 GLY A CA 1
ATOM 673 C C . GLY A 1 89 ? -13.734 7.805 -19.190 1.00 27.13 89 GLY A C 1
ATOM 674 O O . GLY A 1 89 ? -12.560 8.175 -19.192 1.00 30.09 89 GLY A O 1
ATOM 675 N N . SER A 1 90 ? -14.079 6.554 -19.484 1.00 26.26 90 SER A N 1
ATOM 676 C CA . SER A 1 90 ? -13.060 5.587 -19.891 1.00 24.66 90 SER A CA 1
ATOM 677 C C . SER A 1 90 ? -13.617 4.464 -20.763 1.00 25.14 90 SER A C 1
ATOM 678 O O . SER A 1 90 ? -14.813 4.145 -20.706 1.00 26.67 90 SER A O 1
ATOM 681 N N . ILE A 1 91 ? -12.741 3.874 -21.575 1.00 19.71 91 ILE A N 1
ATOM 682 C CA . ILE A 1 91 ? -13.127 2.796 -22.472 1.00 17.06 91 ILE A CA 1
ATOM 683 C C . ILE A 1 91 ? -12.150 1.658 -22.269 1.00 18.80 91 ILE A C 1
ATOM 684 O O . ILE A 1 91 ? -11.016 1.863 -21.844 1.00 21.12 91 ILE A O 1
ATOM 689 N N . ASN A 1 92 ? -12.587 0.450 -22.567 1.00 18.38 92 ASN A N 1
ATOM 690 C CA . ASN A 1 92 ? -11.649 -0.652 -22.682 1.00 20.52 92 ASN A CA 1
ATOM 691 C C . ASN A 1 92 ? -11.817 -1.360 -24.017 1.00 20.10 92 ASN A C 1
ATOM 692 O O . ASN A 1 92 ? -11.282 -2.440 -24.226 1.00 19.04 92 ASN A O 1
ATOM 697 N N . VAL A 1 93 ? -12.556 -0.742 -24.932 1.00 21.26 93 VAL A N 1
ATOM 698 C CA . VAL A 1 93 ? -12.664 -1.310 -26.265 1.00 20.93 93 VAL A CA 1
ATOM 699 C C . VAL A 1 93 ? -12.981 -0.244 -27.306 1.00 26.25 93 VAL A C 1
ATOM 700 O O . VAL A 1 93 ? -13.688 0.719 -27.027 1.00 26.16 93 VAL A O 1
ATOM 704 N N . ILE A 1 94 ? -12.424 -0.424 -28.498 1.00 26.68 94 ILE A N 1
ATOM 705 C CA . ILE A 1 94 ? -12.603 0.500 -29.608 1.00 23.54 94 ILE A CA 1
ATOM 706 C C . ILE A 1 94 ? -12.979 -0.307 -30.828 1.00 23.21 94 ILE A C 1
ATOM 707 O O . ILE A 1 94 ? -12.319 -1.297 -31.132 1.00 22.07 94 ILE A O 1
ATOM 712 N N . ARG A 1 95 ? -14.042 0.103 -31.516 1.00 24.32 95 ARG A N 1
ATOM 713 C CA . ARG A 1 95 ? -14.348 -0.428 -32.842 1.00 24.97 95 ARG A CA 1
ATOM 714 C C . ARG A 1 95 ? -13.937 0.599 -33.892 1.00 25.76 95 ARG A C 1
ATOM 715 O O . ARG A 1 95 ? -14.249 1.794 -33.766 1.00 20.66 95 ARG A O 1
ATOM 723 N N . ARG A 1 96 ? -13.219 0.136 -34.915 1.00 29.92 96 ARG A N 1
ATOM 724 C CA . ARG A 1 96 ? -12.903 0.991 -36.051 1.00 30.96 96 ARG A CA 1
ATOM 725 C C . ARG A 1 96 ? -13.932 0.768 -37.140 1.00 32.58 96 ARG A C 1
ATOM 726 O O . ARG A 1 96 ? -14.071 -0.342 -37.661 1.00 30.47 96 ARG A O 1
ATOM 734 N N . GLU A 1 97 ? -14.659 1.827 -37.466 1.00 33.99 97 GLU A N 1
ATOM 735 C CA . GLU A 1 97 ? -15.634 1.774 -38.542 1.00 39.14 97 GLU A CA 1
ATOM 736 C C . GLU A 1 97 ? -14.917 1.617 -39.874 1.00 38.40 97 GLU A C 1
ATOM 737 O O . GLU A 1 97 ? -13.716 1.837 -39.956 1.00 36.91 97 GLU A O 1
ATOM 743 N N . ARG A 1 98 ? -15.648 1.237 -40.915 1.00 41.28 98 ARG A N 1
ATOM 744 C CA . ARG A 1 98 ? -15.045 1.097 -42.234 1.00 43.96 98 ARG A CA 1
ATOM 745 C C . ARG A 1 98 ? -14.470 2.414 -42.722 1.00 42.00 98 ARG A C 1
ATOM 746 O O . ARG A 1 98 ? -13.521 2.430 -43.504 1.00 42.35 98 ARG A O 1
ATOM 754 N N . ASP A 1 99 ? -15.036 3.517 -42.248 1.00 41.23 99 ASP A N 1
ATOM 755 C CA . ASP A 1 99 ? -14.613 4.840 -42.691 1.00 43.76 99 ASP A CA 1
ATOM 756 C C . ASP A 1 99 ? -13.511 5.441 -41.822 1.00 43.12 99 ASP A C 1
ATOM 757 O O . ASP A 1 99 ? -13.041 6.547 -42.089 1.00 42.37 99 ASP A O 1
ATOM 762 N N . GLY A 1 100 ? -13.120 4.735 -40.765 1.00 43.76 100 GLY A N 1
ATOM 763 C CA . GLY A 1 100 ? -12.018 5.186 -39.929 1.00 43.69 100 GLY A CA 1
ATOM 764 C C . GLY A 1 100 ? -12.383 5.814 -38.593 1.00 44.07 100 GLY A C 1
ATOM 765 O O . GLY A 1 100 ? -11.499 6.091 -37.777 1.00 44.97 100 GLY A O 1
ATOM 766 N N . ARG A 1 101 ? -13.674 6.039 -38.361 1.00 43.60 101 ARG A N 1
ATOM 767 C CA . ARG A 1 101 ? -14.139 6.593 -37.088 1.00 41.37 101 ARG A CA 1
ATOM 768 C C . ARG A 1 101 ? -13.936 5.613 -35.929 1.00 33.24 101 ARG A C 1
ATOM 769 O O . ARG A 1 101 ? -14.292 4.441 -36.024 1.00 29.09 101 ARG A O 1
ATOM 777 N N . LEU A 1 102 ? -13.360 6.103 -34.838 1.00 29.07 102 LEU A N 1
ATOM 778 C CA . LEU A 1 102 ? -13.137 5.273 -33.658 1.00 26.98 102 LEU A CA 1
ATOM 779 C C . LEU A 1 102 ? -14.282 5.395 -32.653 1.00 24.91 102 LEU A C 1
ATOM 780 O O . LEU A 1 102 ? -14.526 6.467 -32.099 1.00 23.74 102 LEU A O 1
ATOM 785 N N . LEU A 1 103 ? -14.987 4.297 -32.411 1.00 25.97 103 LEU A N 1
ATOM 786 C CA . LEU A 1 103 ? -16.033 4.328 -31.400 1.00 26.82 103 LEU A CA 1
ATOM 787 C C . LEU A 1 103 ? -15.601 3.521 -30.186 1.00 25.23 103 LEU A C 1
ATOM 788 O O . LEU A 1 103 ? -15.165 2.379 -30.324 1.00 25.35 103 LEU A O 1
ATOM 793 N N . GLY A 1 104 ? -15.743 4.108 -29.004 1.00 23.62 104 GLY A N 1
ATOM 794 C CA . GLY A 1 104 ? -15.333 3.459 -27.775 1.00 22.18 104 GLY A CA 1
ATOM 795 C C . GLY A 1 104 ? -16.471 3.080 -26.840 1.00 24.86 104 GLY A C 1
ATOM 796 O O . GLY A 1 104 ? -17.533 3.708 -26.821 1.00 27.01 104 GLY A O 1
ATOM 797 N N . ASP A 1 105 ? -16.231 2.047 -26.043 1.00 23.39 105 ASP A N 1
ATOM 798 C CA . ASP A 1 105 ? -17.179 1.592 -25.032 1.00 25.81 105 ASP A CA 1
ATOM 799 C C . ASP A 1 105 ? -16.398 1.077 -23.815 1.00 24.76 105 ASP A C 1
ATOM 800 O O . ASP A 1 105 ? -15.180 0.854 -23.875 1.00 23.00 105 ASP A O 1
ATOM 805 N N . ASN A 1 106 ? -17.097 0.896 -22.705 1.00 19.11 106 ASN A N 1
ATOM 806 C CA . ASN A 1 106 ? -16.490 0.290 -21.539 1.00 18.89 106 ASN A CA 1
ATOM 807 C C . ASN A 1 106 ? -17.347 -0.891 -21.120 1.00 20.95 106 ASN A C 1
ATOM 808 O O . ASN A 1 106 ? -18.511 -0.713 -20.762 1.00 22.51 106 ASN A O 1
ATOM 813 N N . VAL A 1 107 ? -16.792 -2.098 -21.207 1.00 18.58 107 VAL A N 1
ATOM 814 C CA . VAL A 1 107 ? -17.569 -3.293 -20.893 1.00 19.07 107 VAL A CA 1
ATOM 815 C C . VAL A 1 107 ? -17.109 -3.990 -19.626 1.00 20.90 107 VAL A C 1
ATOM 816 O O . VAL A 1 107 ? -17.472 -5.140 -19.415 1.00 22.72 107 VAL A O 1
ATOM 820 N N . ASP A 1 108 ? -16.294 -3.328 -18.802 1.00 19.85 108 ASP A N 1
ATOM 821 C CA . ASP A 1 108 ? -15.889 -3.959 -17.550 1.00 18.81 108 ASP A CA 1
ATOM 822 C C . ASP A 1 108 ? -17.132 -4.308 -16.747 1.00 17.78 108 ASP A C 1
ATOM 823 O O . ASP A 1 108 ? -17.212 -5.380 -16.153 1.00 19.22 108 ASP A O 1
ATOM 828 N N . GLY A 1 109 ? -18.098 -3.396 -16.731 1.00 16.76 109 GLY A N 1
ATOM 829 C CA . GLY A 1 109 ? -19.326 -3.594 -15.979 1.00 20.48 109 GLY A CA 1
ATOM 830 C C . GLY A 1 109 ? -20.150 -4.774 -16.480 1.00 24.53 109 GLY A C 1
ATOM 831 O O . GLY A 1 109 ? -20.583 -5.641 -15.702 1.00 24.60 109 GLY A O 1
ATOM 832 N N . ALA A 1 110 ? -20.375 -4.811 -17.789 1.00 23.91 110 ALA A N 1
ATOM 833 C CA . ALA A 1 110 ? -21.120 -5.909 -18.383 1.00 21.16 110 ALA A CA 1
ATOM 834 C C . ALA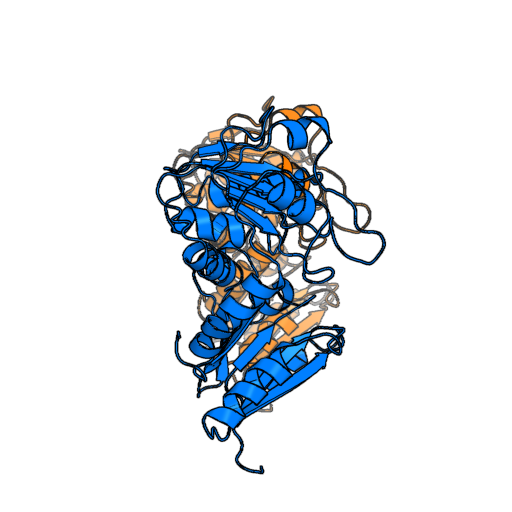 A 1 110 ? -20.403 -7.230 -18.138 1.00 21.67 110 ALA A C 1
ATOM 835 O O . ALA A 1 110 ? -21.032 -8.252 -17.924 1.00 22.71 110 ALA A O 1
ATOM 837 N N . GLY A 1 111 ? -19.078 -7.215 -18.196 1.00 23.46 111 GLY A N 1
ATOM 838 C CA . GLY A 1 111 ? -18.318 -8.420 -17.938 1.00 20.74 111 GLY A CA 1
ATOM 839 C C . GLY A 1 111 ? -18.612 -8.917 -16.536 1.00 19.86 111 GLY A C 1
ATOM 840 O O . GLY A 1 111 ? -18.903 -10.093 -16.334 1.00 16.99 111 GLY A O 1
ATOM 841 N N . PHE A 1 112 ? -18.546 -8.009 -15.567 1.00 20.50 112 PHE A N 1
ATOM 842 C CA . PHE A 1 112 ? -18.846 -8.344 -14.173 1.00 19.48 112 PHE A CA 1
ATOM 843 C C . PHE A 1 112 ? -20.256 -8.923 -13.981 1.00 21.42 112 PHE A C 1
ATOM 844 O O . PHE A 1 112 ? -20.435 -9.922 -13.286 1.00 22.84 112 PHE A O 1
ATOM 852 N N . LEU A 1 113 ? -21.257 -8.288 -14.583 1.00 23.15 113 LEU A N 1
ATOM 853 C CA . LEU A 1 113 ? -22.629 -8.776 -14.495 1.00 21.87 113 LEU A CA 1
ATOM 854 C C . LEU A 1 113 ? -22.766 -10.170 -15.120 1.00 23.71 113 LEU A C 1
ATOM 855 O O . LEU A 1 113 ? -23.453 -11.046 -14.582 1.00 23.05 113 LEU A O 1
ATOM 860 N N . GLY A 1 114 ? -22.108 -10.367 -16.256 1.00 23.33 114 GLY A N 1
ATOM 861 C CA . GLY A 1 114 ? -22.169 -11.646 -16.937 1.00 23.92 114 GLY A CA 1
ATOM 862 C C . GLY A 1 114 ? -21.731 -12.751 -16.012 1.00 23.93 114 GLY A C 1
ATOM 863 O O . GLY A 1 114 ? -22.424 -13.745 -15.845 1.00 26.89 114 GLY A O 1
ATOM 864 N N . ALA A 1 115 ? -20.579 -12.576 -15.383 1.00 25.33 115 ALA A N 1
ATOM 865 C CA . ALA A 1 115 ? -20.094 -13.588 -14.458 1.00 24.95 115 ALA A CA 1
ATOM 866 C C . ALA A 1 115 ? -21.081 -13.723 -13.317 1.00 23.76 115 ALA A C 1
ATOM 867 O O . ALA A 1 115 ? -21.406 -14.831 -12.898 1.00 27.96 115 ALA A O 1
ATOM 869 N N . ALA A 1 116 ? -21.574 -12.596 -12.821 1.00 19.61 116 ALA A N 1
ATOM 870 C CA . ALA A 1 116 ? -22.484 -12.635 -11.688 1.00 17.65 116 ALA A CA 1
ATOM 871 C C . ALA A 1 116 ? -23.716 -13.463 -12.037 1.00 18.75 116 ALA A C 1
ATOM 872 O O . ALA A 1 116 ? -24.207 -14.244 -11.224 1.00 19.11 116 ALA A O 1
ATOM 874 N N . HIS A 1 117 ? -24.218 -13.299 -13.254 1.00 22.02 117 HIS A N 1
ATOM 875 C CA . HIS A 1 117 ? -25.420 -14.033 -13.661 1.00 29.36 117 HIS A CA 1
ATOM 876 C C . HIS A 1 117 ? -25.190 -15.542 -13.562 1.00 28.71 117 HIS A C 1
ATOM 877 O O . HIS A 1 117 ? -26.037 -16.285 -13.058 1.00 29.64 117 HIS A O 1
ATOM 884 N N . LYS A 1 118 ? -24.027 -15.984 -14.022 1.00 27.15 118 LYS A N 1
ATOM 885 C CA . LYS A 1 118 ? -23.691 -17.399 -13.977 1.00 30.88 118 LYS A CA 1
ATOM 886 C C . LYS A 1 118 ? -23.675 -17.930 -12.551 1.00 29.53 118 LYS A C 1
ATOM 887 O O . LYS A 1 118 ? -23.913 -19.116 -12.328 1.00 28.98 118 LYS A O 1
ATOM 893 N N . HIS A 1 119 ? -23.423 -17.049 -11.584 1.00 27.64 119 HIS A N 1
ATOM 894 C CA . HIS A 1 119 ? -23.482 -17.441 -10.180 1.00 26.53 119 HIS A CA 1
ATOM 895 C C . HIS A 1 119 ? -24.872 -17.246 -9.611 1.00 27.13 119 HIS A C 1
ATOM 896 O O . HIS A 1 119 ? -25.082 -17.330 -8.403 1.00 28.32 119 HIS A O 1
ATOM 903 N N . GLY A 1 120 ? -25.824 -16.986 -10.488 1.00 27.85 120 GLY A N 1
ATOM 904 C CA . GLY A 1 120 ? -27.203 -16.856 -10.072 1.00 30.13 120 GLY A CA 1
ATOM 905 C C . GLY A 1 120 ? -27.537 -15.534 -9.413 1.00 33.16 120 GLY A C 1
ATOM 906 O O . GLY A 1 120 ? -28.529 -15.449 -8.684 1.00 35.65 120 GLY A O 1
ATOM 907 N N . PHE A 1 121 ? -26.732 -14.500 -9.660 1.00 31.27 121 PHE A N 1
ATOM 908 C CA . PHE A 1 121 ? -27.016 -13.180 -9.086 1.00 28.13 121 PHE A CA 1
ATOM 909 C C . PHE A 1 121 ? -27.753 -12.248 -10.049 1.00 29.03 121 PHE A C 1
ATOM 910 O O . PHE A 1 121 ? -27.210 -11.841 -11.075 1.00 29.28 121 PHE A O 1
ATOM 918 N N . GLU A 1 122 ? -28.985 -11.904 -9.696 1.00 30.95 122 GLU A N 1
ATOM 919 C CA . GLU A 1 122 ? -29.785 -10.952 -10.457 1.00 31.36 122 GLU A CA 1
ATOM 920 C C . GLU A 1 122 ? -29.862 -9.627 -9.694 1.00 29.05 122 GLU A C 1
ATOM 921 O O . GLU A 1 122 ? -30.353 -9.578 -8.568 1.00 29.68 122 GLU A O 1
ATOM 927 N N . PRO A 1 123 ? -29.366 -8.543 -10.302 1.00 28.12 123 PRO A N 1
ATOM 928 C CA . PRO A 1 123 ? -29.178 -7.294 -9.543 1.00 28.37 123 PRO A CA 1
ATOM 929 C C . PRO A 1 123 ? -30.467 -6.589 -9.103 1.00 26.29 123 PRO A C 1
ATOM 930 O O . PRO A 1 123 ? -30.469 -5.935 -8.054 1.00 24.04 123 PRO A O 1
ATOM 934 N N . ALA A 1 124 ? -31.539 -6.717 -9.877 1.00 25.63 124 ALA A N 1
ATOM 935 C CA . ALA A 1 124 ? -32.747 -5.934 -9.621 1.00 27.59 124 ALA A CA 1
ATOM 936 C C . ALA A 1 124 ? -33.220 -6.057 -8.176 1.00 29.18 124 ALA A C 1
ATOM 937 O O . ALA A 1 124 ? -33.475 -7.154 -7.683 1.00 30.09 124 ALA A O 1
ATOM 939 N N . GLY A 1 125 ? -33.297 -4.922 -7.492 1.00 28.09 125 GLY A N 1
ATOM 940 C CA . GLY A 1 125 ? -33.820 -4.878 -6.144 1.00 28.25 125 GLY A CA 1
ATOM 941 C C . GLY A 1 125 ? -32.871 -5.300 -5.031 1.00 31.05 125 GLY A C 1
ATOM 942 O O . GLY A 1 125 ? -33.289 -5.378 -3.882 1.00 32.06 125 GLY A O 1
ATOM 943 N N . LYS A 1 126 ? -31.603 -5.566 -5.344 1.00 28.64 126 LYS A N 1
ATOM 944 C CA . LYS A 1 126 ? -30.675 -6.033 -4.317 1.00 26.35 126 LYS A CA 1
ATOM 945 C C . LYS A 1 126 ? -29.823 -4.904 -3.718 1.00 24.27 126 LYS A C 1
ATOM 946 O O . LYS A 1 126 ? -30.014 -3.725 -4.037 1.00 20.97 126 LYS A O 1
ATOM 952 N N . ARG A 1 127 ? -28.882 -5.292 -2.854 1.00 22.55 127 ARG A N 1
ATOM 953 C CA . ARG A 1 127 ? -27.985 -4.372 -2.178 1.00 22.30 127 ARG A CA 1
ATOM 954 C C . ARG A 1 127 ? -26.547 -4.839 -2.344 1.00 20.79 127 ARG A C 1
ATOM 955 O O . ARG A 1 127 ? -26.208 -5.989 -2.023 1.00 17.28 127 ARG A O 1
ATOM 963 N N . ALA A 1 128 ? -25.695 -3.947 -2.839 1.00 22.11 128 ALA A N 1
ATOM 964 C CA . ALA A 1 128 ? -24.304 -4.303 -3.083 1.00 19.33 128 ALA A CA 1
ATOM 965 C C . ALA A 1 128 ? -23.330 -3.407 -2.323 1.00 18.10 128 ALA A C 1
ATOM 966 O O . ALA A 1 128 ? -23.618 -2.247 -2.032 1.00 16.58 128 ALA A O 1
ATOM 968 N N . LEU A 1 129 ? -22.176 -3.967 -1.989 1.00 19.65 129 LEU A N 1
ATOM 969 C CA . LEU A 1 129 ? -21.086 -3.196 -1.407 1.00 17.88 129 LEU A CA 1
ATOM 970 C C . LEU A 1 129 ? -19.999 -3.236 -2.460 1.00 18.05 129 LEU A C 1
ATOM 971 O O . LEU A 1 129 ? -19.620 -4.318 -2.908 1.00 13.77 129 LEU A O 1
ATOM 976 N N . VAL A 1 130 ? -19.540 -2.074 -2.915 1.00 18.59 130 VAL A N 1
ATOM 977 C CA . VAL A 1 130 ? -18.421 -2.053 -3.845 1.00 15.92 130 VAL A CA 1
ATOM 978 C C . VAL A 1 130 ? -17.226 -1.421 -3.159 1.00 18.31 130 VAL A C 1
ATOM 979 O O . VAL A 1 130 ? -17.272 -0.247 -2.768 1.00 16.78 130 VAL A O 1
ATOM 983 N N . ILE A 1 131 ? -16.159 -2.211 -3.031 1.00 13.06 131 ILE A N 1
ATOM 984 C CA . ILE A 1 131 ? -14.930 -1.804 -2.363 1.00 14.67 131 ILE A CA 1
ATOM 985 C C . ILE A 1 131 ? -13.908 -1.353 -3.410 1.00 16.78 131 ILE A C 1
ATOM 986 O O . ILE A 1 131 ? -13.328 -2.188 -4.107 1.00 15.05 131 ILE A O 1
ATOM 991 N N . GLY A 1 132 ? -13.691 -0.043 -3.527 1.00 14.09 132 GLY A N 1
ATOM 992 C CA . GLY A 1 132 ? -12.839 0.475 -4.588 1.00 14.81 132 GLY A CA 1
ATOM 993 C C . GLY A 1 132 ? -13.621 1.317 -5.579 1.00 17.37 132 GLY A C 1
ATOM 994 O O . GLY A 1 132 ? -14.439 0.810 -6.354 1.00 18.23 132 GLY A O 1
ATOM 995 N N . CYS A 1 133 ? -13.384 2.619 -5.552 1.00 16.33 133 CYS A N 1
ATOM 996 C CA . CYS A 1 133 ? -14.127 3.507 -6.421 1.00 16.76 133 CYS A CA 1
ATOM 997 C C . CYS A 1 133 ? -13.323 3.966 -7.628 1.00 15.82 133 CYS A C 1
ATOM 998 O O . CYS A 1 133 ? -13.497 5.090 -8.112 1.00 12.32 133 CYS A O 1
ATOM 1001 N N . GLY A 1 134 ? -12.465 3.083 -8.131 1.00 14.39 134 GLY A N 1
ATOM 1002 C CA . GLY A 1 134 ? -11.606 3.425 -9.251 1.00 14.72 134 GLY A CA 1
ATOM 1003 C C . GLY A 1 134 ? -12.260 3.220 -10.604 1.00 17.73 134 GLY A C 1
ATOM 1004 O O . GLY A 1 134 ? -13.485 3.249 -10.737 1.00 15.17 134 GLY A O 1
ATOM 1005 N N . GLY A 1 135 ? -11.437 3.005 -11.620 1.00 19.75 135 GLY A N 1
ATOM 1006 C CA . GLY A 1 135 ? -11.950 2.785 -12.956 1.00 19.45 135 GLY A CA 1
ATOM 1007 C C . GLY A 1 135 ? -12.825 1.562 -13.040 1.00 17.56 135 GLY A C 1
ATOM 1008 O O . GLY A 1 135 ? -13.901 1.587 -13.633 1.00 16.07 135 GLY A O 1
ATOM 1009 N N . VAL A 1 136 ? -12.362 0.464 -12.460 1.00 19.15 136 VAL A N 1
ATOM 1010 C CA . VAL A 1 136 ? -13.145 -0.759 -12.514 1.00 19.83 136 VAL A CA 1
ATOM 1011 C C . VAL A 1 136 ? -14.320 -0.693 -11.537 1.00 17.62 136 VAL A C 1
ATOM 1012 O O . VAL A 1 136 ? -15.422 -1.135 -11.838 1.00 15.02 136 VAL A O 1
ATOM 1016 N N . GLY A 1 137 ? -14.082 -0.122 -10.366 1.00 18.26 137 GLY A N 1
ATOM 1017 C CA . GLY A 1 137 ? -15.141 0.008 -9.380 1.00 17.55 137 GLY A CA 1
ATOM 1018 C C . GLY A 1 137 ? -16.310 0.851 -9.862 1.00 17.79 137 GLY A C 1
ATOM 1019 O O . GLY A 1 137 ? -17.468 0.511 -9.613 1.00 16.14 137 GLY A O 1
ATOM 1020 N N A SER A 1 138 ? -16.023 1.960 -10.542 0.54 16.90 138 SER A N 1
ATOM 1021 N N B SER A 1 138 ? -16.016 1.955 -10.545 0.46 16.89 138 SER A N 1
ATOM 1022 C CA A SER A 1 138 ? -17.098 2.812 -11.038 0.54 16.27 138 SER A CA 1
ATOM 1023 C CA B SER A 1 138 ? -17.073 2.822 -11.049 0.46 16.50 138 SER A CA 1
ATOM 1024 C C A SER A 1 138 ? -17.880 2.101 -12.138 0.54 17.15 138 SER A C 1
ATOM 1025 C C B SER A 1 138 ? -17.872 2.101 -12.132 0.46 17.13 138 SER A C 1
ATOM 1026 O O A SER A 1 138 ? -19.110 2.179 -12.190 0.54 17.98 138 SER A O 1
ATOM 1027 O O B SER A 1 138 ? -19.102 2.178 -12.167 0.46 17.94 138 SER A O 1
ATOM 1032 N N . ALA A 1 139 ? -17.168 1.383 -13.002 1.00 16.05 139 ALA A N 1
ATOM 1033 C CA . ALA A 1 139 ? -17.820 0.621 -14.063 1.00 15.64 139 ALA A CA 1
ATOM 1034 C C . ALA A 1 139 ? -18.753 -0.418 -13.457 1.00 15.80 139 ALA A C 1
ATOM 1035 O O . ALA A 1 139 ? -19.872 -0.612 -13.921 1.00 19.92 139 ALA A O 1
ATOM 1037 N N . ILE A 1 140 ? -18.282 -1.093 -12.420 1.00 15.50 140 ILE A N 1
ATOM 1038 C CA . ILE A 1 140 ? -19.104 -2.095 -11.757 1.00 18.41 140 ILE A CA 1
ATOM 1039 C C . ILE A 1 140 ? -20.322 -1.444 -11.093 1.00 18.44 140 ILE A C 1
ATOM 1040 O O . ILE A 1 140 ? -21.454 -1.850 -11.325 1.00 22.78 140 ILE A O 1
ATOM 1045 N N . ALA A 1 141 ? -20.102 -0.409 -10.296 1.00 15.22 141 ALA A N 1
ATOM 1046 C CA . ALA A 1 141 ? -21.231 0.267 -9.661 1.00 14.53 141 ALA A CA 1
ATOM 1047 C C . ALA A 1 141 ? -22.251 0.738 -10.698 1.00 12.61 141 ALA A C 1
ATOM 1048 O O . ALA A 1 141 ? -23.456 0.608 -10.511 1.00 14.14 141 ALA A O 1
ATOM 1050 N N . TYR A 1 142 ? -21.754 1.287 -11.801 1.00 13.26 142 TYR A N 1
ATOM 1051 C CA . TYR A 1 142 ? -22.607 1.867 -12.818 1.00 14.33 142 TYR A CA 1
ATOM 1052 C C . TYR A 1 142 ? -23.404 0.762 -13.493 1.00 16.99 142 TYR A C 1
ATOM 1053 O O . TYR A 1 142 ? -24.566 0.950 -13.830 1.00 15.58 142 TYR A O 1
ATOM 1062 N N . ALA A 1 143 ? -22.777 -0.392 -13.699 1.00 16.86 143 ALA A N 1
ATOM 1063 C CA . ALA A 1 143 ? -23.495 -1.502 -14.322 1.00 16.54 143 ALA A CA 1
ATOM 1064 C C . ALA A 1 143 ? -24.566 -2.022 -13.382 1.00 16.37 143 ALA A C 1
ATOM 1065 O O . ALA A 1 143 ? -25.644 -2.378 -13.810 1.00 20.27 143 ALA A O 1
ATOM 1067 N N . LEU A 1 144 ? -24.267 -2.037 -12.094 1.00 18.54 144 LEU A N 1
ATOM 1068 C CA . LEU A 1 144 ? -25.228 -2.492 -11.098 1.00 17.57 144 LEU A CA 1
ATOM 1069 C C . LEU A 1 144 ? -26.420 -1.564 -11.088 1.00 18.50 144 LEU A C 1
ATOM 1070 O O . LEU A 1 144 ? -27.563 -2.009 -10.998 1.00 17.84 144 LEU A O 1
ATOM 1075 N N . ALA A 1 145 ? -26.149 -0.265 -11.190 1.00 19.56 145 ALA A N 1
ATOM 1076 C CA . ALA A 1 145 ? -27.211 0.726 -11.149 1.00 22.01 145 ALA A CA 1
ATOM 1077 C C . ALA A 1 145 ? -28.115 0.572 -12.377 1.00 21.50 145 ALA A C 1
ATOM 1078 O O . ALA A 1 145 ? -29.342 0.499 -12.257 1.00 18.95 145 ALA A O 1
ATOM 1080 N N . GLU A 1 146 ? -27.509 0.508 -13.556 1.00 20.07 146 GLU A N 1
ATOM 1081 C CA . GLU A 1 146 ? -28.297 0.351 -14.779 1.00 22.44 146 GLU A CA 1
ATOM 1082 C C . GLU A 1 146 ? -29.157 -0.898 -14.736 1.00 22.87 146 GLU A C 1
ATOM 1083 O O . GLU A 1 146 ? -30.253 -0.917 -15.283 1.00 27.95 146 GLU A O 1
ATOM 1089 N N . ALA A 1 147 ? -28.656 -1.936 -14.083 1.00 22.72 147 ALA A N 1
ATOM 1090 C CA . ALA A 1 147 ? -29.369 -3.207 -13.999 1.00 22.21 147 ALA A CA 1
ATOM 1091 C C . ALA A 1 147 ? -30.453 -3.209 -12.926 1.00 21.99 147 ALA A C 1
ATOM 1092 O O . ALA A 1 147 ? -31.119 -4.217 -12.715 1.00 22.73 147 ALA A O 1
ATOM 1094 N N . GLY A 1 148 ? -30.641 -2.090 -12.245 1.00 19.70 148 GLY A N 1
ATOM 1095 C CA . GLY A 1 148 ? -31.786 -1.971 -11.361 1.00 18.38 148 GLY A CA 1
ATOM 1096 C C . GLY A 1 148 ? -31.563 -2.334 -9.910 1.00 21.11 148 GLY A C 1
ATOM 1097 O O . GLY A 1 148 ? -32.519 -2.566 -9.172 1.00 21.61 148 GLY A O 1
ATOM 1098 N N . ILE A 1 149 ? -30.306 -2.372 -9.484 1.00 22.51 149 ILE A N 1
ATOM 1099 C CA . ILE A 1 149 ? -29.985 -2.644 -8.086 1.00 21.19 149 ILE A CA 1
ATOM 1100 C C . ILE A 1 149 ? -30.686 -1.594 -7.223 1.00 22.55 149 ILE A C 1
ATOM 1101 O O . ILE A 1 149 ? -30.831 -0.447 -7.653 1.00 21.89 149 ILE A O 1
ATOM 1106 N N . ALA A 1 150 ? -31.131 -1.983 -6.024 1.00 21.05 150 ALA A N 1
ATOM 1107 C CA . ALA A 1 150 ? -31.818 -1.064 -5.114 1.00 20.23 150 ALA A CA 1
ATOM 1108 C C . ALA A 1 150 ? -30.877 -0.112 -4.399 1.00 20.66 150 ALA A C 1
ATOM 1109 O O . ALA A 1 150 ? -31.210 1.044 -4.149 1.00 19.37 150 ALA A O 1
ATOM 1111 N N . SER A 1 151 ? -29.687 -0.597 -4.076 1.00 21.63 151 SER A N 1
ATOM 1112 C CA . SER A 1 151 ? -28.830 0.096 -3.136 1.00 20.94 151 SER A CA 1
ATOM 1113 C C . SER A 1 151 ? -27.377 -0.235 -3.423 1.00 21.22 151 SER A C 1
ATOM 1114 O O . SER A 1 151 ? -27.042 -1.400 -3.665 1.00 21.15 151 SER A O 1
ATOM 1117 N N . ILE A 1 152 ? -26.529 0.792 -3.426 1.00 20.69 152 ILE A N 1
ATOM 1118 C CA . ILE A 1 152 ? -25.086 0.605 -3.550 1.00 18.88 152 ILE A CA 1
ATOM 1119 C C . ILE A 1 152 ? -24.371 1.349 -2.438 1.00 19.25 152 ILE A C 1
ATOM 1120 O O . ILE A 1 152 ? -24.555 2.550 -2.268 1.00 18.06 152 ILE A O 1
ATOM 1125 N N . THR A 1 153 ? -23.553 0.621 -1.695 1.00 18.59 153 THR A N 1
ATOM 1126 C CA . THR A 1 153 ? -22.731 1.183 -0.634 1.00 15.05 153 THR A CA 1
ATOM 1127 C C . THR A 1 153 ? -21.305 1.135 -1.138 1.00 17.58 153 THR A C 1
ATOM 1128 O O . THR A 1 153 ? -20.923 0.171 -1.790 1.00 19.47 153 THR A O 1
ATOM 1132 N N . LEU A 1 154 ? -20.524 2.168 -0.846 1.00 16.83 154 LEU A N 1
ATOM 1133 C CA . LEU A 1 154 ? -19.188 2.323 -1.418 1.00 15.89 154 LEU A CA 1
ATOM 1134 C C . LEU A 1 154 ? -18.120 2.402 -0.335 1.00 17.09 154 LEU A C 1
ATOM 1135 O O . LEU A 1 154 ? -18.378 2.902 0.761 1.00 16.75 154 LEU A O 1
ATOM 1140 N N . CYS A 1 155 ? -16.918 1.923 -0.648 1.00 16.13 155 CYS A N 1
ATOM 1141 C CA . CYS A 1 155 ? -15.761 2.105 0.240 1.00 20.48 155 CYS A CA 1
ATOM 1142 C C . CYS A 1 155 ? -14.502 2.430 -0.571 1.00 17.86 155 CYS A C 1
ATOM 1143 O O . CYS A 1 155 ? -14.228 1.808 -1.591 1.00 18.33 155 CYS A O 1
ATOM 1146 N N . ASP A 1 156 ? -13.773 3.450 -0.138 1.00 15.25 156 ASP A N 1
ATOM 1147 C CA . ASP A 1 156 ? -12.521 3.819 -0.777 1.00 17.06 156 ASP A CA 1
ATOM 1148 C C . ASP A 1 156 ? -11.823 4.831 0.117 1.00 15.00 156 ASP A C 1
ATOM 1149 O O . ASP A 1 156 ? -12.432 5.812 0.541 1.00 13.49 156 ASP A O 1
ATOM 1154 N N . PRO A 1 157 ? -10.539 4.600 0.400 1.00 13.46 157 PRO A N 1
ATOM 1155 C CA . PRO A 1 157 ? -9.782 5.546 1.226 1.00 15.38 157 PRO A CA 1
ATOM 1156 C C . PRO A 1 157 ? -9.713 6.916 0.540 1.00 16.28 157 PRO A C 1
ATOM 1157 O O . PRO A 1 157 ? -9.562 7.937 1.204 1.00 14.00 157 PRO A O 1
ATOM 1161 N N . SER A 1 158 ? -9.850 6.929 -0.780 1.00 14.18 158 SER A N 1
ATOM 1162 C CA . SER A 1 158 ? -9.856 8.183 -1.515 1.00 18.00 158 SER A CA 1
ATOM 1163 C C . SER A 1 158 ? -11.245 8.840 -1.426 1.00 21.79 158 SER A C 1
ATOM 1164 O O . SER A 1 158 ? -12.219 8.388 -2.045 1.00 14.54 158 SER A O 1
ATOM 1167 N N . THR A 1 159 ? -11.323 9.900 -0.629 1.00 23.70 159 THR A N 1
ATOM 1168 C CA . THR A 1 159 ? -12.574 10.616 -0.415 1.00 20.91 159 THR A CA 1
ATOM 1169 C C . THR A 1 159 ? -13.028 11.235 -1.725 1.00 16.18 159 THR A C 1
ATOM 1170 O O . THR A 1 159 ? -14.222 11.268 -2.044 1.00 17.72 159 THR A O 1
ATOM 1174 N N . ALA A 1 160 ? -12.063 11.698 -2.504 1.00 11.10 160 ALA A N 1
ATOM 1175 C CA . ALA A 1 160 ? -12.379 12.357 -3.750 1.00 12.84 160 ALA A CA 1
ATOM 1176 C C . ALA A 1 160 ? -13.014 11.361 -4.709 1.00 13.89 160 ALA A C 1
ATOM 1177 O O . ALA A 1 160 ? -14.009 11.662 -5.364 1.00 13.98 160 ALA A O 1
ATOM 1179 N N . ARG A 1 161 ? -12.451 10.164 -4.793 1.00 14.41 161 ARG A N 1
ATOM 1180 C CA . ARG A 1 161 ? -12.997 9.195 -5.755 1.00 17.18 161 ARG A CA 1
ATOM 1181 C C . ARG A 1 161 ? -14.313 8.621 -5.284 1.00 17.31 161 ARG A C 1
ATOM 1182 O O . ARG A 1 161 ? -15.207 8.351 -6.097 1.00 18.60 161 ARG A O 1
ATOM 1190 N N . MET A 1 162 ? -14.464 8.461 -3.972 1.00 16.55 162 MET A N 1
ATOM 1191 C CA . MET A 1 162 ? -15.748 8.010 -3.450 1.00 16.86 162 MET A CA 1
ATOM 1192 C C . MET A 1 162 ? -16.853 9.039 -3.764 1.00 18.68 162 MET A C 1
ATOM 1193 O O . MET A 1 162 ? -17.978 8.680 -4.155 1.00 19.71 162 MET A O 1
ATOM 1198 N N . GLY A 1 163 ? -16.525 10.318 -3.601 1.00 16.82 163 GLY A N 1
ATOM 1199 C CA . GLY A 1 163 ? -17.481 11.385 -3.850 1.00 13.45 163 GLY A CA 1
ATOM 1200 C C . GLY A 1 163 ? -17.799 11.500 -5.332 1.00 15.10 163 GLY A C 1
ATOM 1201 O O . GLY A 1 163 ? -18.899 11.873 -5.715 1.00 14.08 163 GLY A O 1
ATOM 1202 N N . ALA A 1 164 ? -16.824 11.208 -6.179 1.00 13.49 164 ALA A N 1
ATOM 1203 C CA . ALA A 1 164 ? -17.083 11.241 -7.606 1.00 14.16 164 ALA A CA 1
ATOM 1204 C C . ALA A 1 164 ? -18.041 10.117 -8.008 1.00 18.30 164 ALA A C 1
ATOM 1205 O O . ALA A 1 164 ? -18.932 10.329 -8.834 1.00 19.98 164 ALA A O 1
ATOM 1207 N N . VAL A 1 165 ? -17.875 8.925 -7.428 1.00 15.94 165 VAL A N 1
ATOM 1208 C CA . VAL A 1 165 ? -18.814 7.855 -7.723 1.00 14.02 165 VAL A CA 1
ATOM 1209 C C . VAL A 1 165 ? -20.195 8.081 -7.047 1.00 14.22 165 VAL A C 1
ATOM 1210 O O . VAL A 1 165 ? -21.235 7.757 -7.630 1.00 14.50 165 VAL A O 1
ATOM 1214 N N . CYS A 1 166 ? -20.219 8.653 -5.842 1.00 11.58 166 CYS A N 1
ATOM 1215 C CA . CYS A 1 166 ? -21.495 9.077 -5.273 1.00 13.27 166 CYS A CA 1
ATOM 1216 C C . CYS A 1 166 ? -22.252 9.943 -6.276 1.00 16.63 166 CYS A C 1
ATOM 1217 O O . CYS A 1 166 ? -23.454 9.762 -6.486 1.00 14.90 166 CYS A O 1
ATOM 1220 N N . GLU A 1 167 ? -21.544 10.889 -6.894 1.00 17.86 167 GLU A N 1
ATOM 1221 C CA . GLU A 1 167 ? -22.185 11.841 -7.797 1.00 22.21 167 GLU A CA 1
ATOM 1222 C C . GLU A 1 167 ? -22.638 11.169 -9.098 1.00 23.23 167 GLU A C 1
ATOM 1223 O O . GLU A 1 167 ? -23.766 11.365 -9.563 1.00 23.24 167 GLU A O 1
ATOM 1229 N N . LEU A 1 168 ? -21.746 10.382 -9.684 1.00 21.05 168 LEU A N 1
ATOM 1230 C CA . LEU A 1 168 ? -22.072 9.607 -10.877 1.00 18.16 168 LEU A CA 1
ATOM 1231 C C . LEU A 1 168 ? -23.405 8.879 -10.659 1.00 21.03 168 LEU A C 1
ATOM 1232 O O . LEU A 1 168 ? -24.369 9.068 -11.405 1.00 19.72 168 LEU A O 1
ATOM 1237 N N . LEU A 1 169 ? -23.449 8.049 -9.623 1.00 18.47 169 LEU A N 1
ATOM 1238 C CA . LEU A 1 169 ? -24.631 7.265 -9.321 1.00 20.66 169 LEU A CA 1
ATOM 1239 C C . LEU A 1 169 ? -25.824 8.125 -8.931 1.00 23.50 169 LEU A C 1
ATOM 1240 O O . LEU A 1 169 ? -26.931 7.916 -9.412 1.00 22.54 169 LEU A O 1
ATOM 1245 N N . GLY A 1 170 ? -25.592 9.073 -8.031 1.00 28.35 170 GLY A N 1
ATOM 1246 C CA . GLY A 1 170 ? -26.668 9.874 -7.467 1.00 32.79 170 GLY A CA 1
ATOM 1247 C C . GLY A 1 170 ? -27.484 10.580 -8.522 1.00 34.32 170 GLY A C 1
ATOM 1248 O O . GLY A 1 170 ? -28.716 10.584 -8.472 1.00 40.64 170 GLY A O 1
ATOM 1249 N N A ASN A 1 171 ? -26.803 11.153 -9.503 0.54 32.10 171 ASN A N 1
ATOM 1250 N N B ASN A 1 171 ? -26.793 11.192 -9.480 0.46 32.13 171 ASN A N 1
ATOM 1251 C CA A ASN A 1 171 ? -27.481 11.920 -10.531 0.54 31.70 171 ASN A CA 1
ATOM 1252 C CA B ASN A 1 171 ? -27.451 11.915 -10.560 0.46 31.74 171 ASN A CA 1
ATOM 1253 C C A ASN A 1 171 ? -27.679 11.136 -11.847 0.54 30.70 171 ASN A C 1
ATOM 1254 C C B ASN A 1 171 ? -27.945 10.978 -11.659 0.46 30.63 171 ASN A C 1
ATOM 1255 O O A ASN A 1 171 ? -28.246 11.655 -12.811 0.54 30.77 171 ASN A O 1
ATOM 1256 O O B ASN A 1 171 ? -28.967 11.237 -12.294 0.46 31.02 171 ASN A O 1
ATOM 1265 N N . GLY A 1 172 ? -27.217 9.887 -11.875 1.00 25.75 172 GLY A N 1
ATOM 1266 C CA . GLY A 1 172 ? -27.525 8.983 -12.969 1.00 21.25 172 GLY A CA 1
ATOM 1267 C C . GLY A 1 172 ? -28.790 8.180 -12.691 1.00 22.44 172 GLY A C 1
ATOM 1268 O O . GLY A 1 172 ? -29.504 7.785 -13.608 1.00 24.60 172 GLY A O 1
ATOM 1269 N N . PHE A 1 173 ? -29.076 7.950 -11.414 1.00 20.08 173 PHE A N 1
ATOM 1270 C CA . PHE A 1 173 ? -30.112 7.019 -11.020 1.00 19.60 173 PHE A CA 1
ATOM 1271 C C . PHE A 1 173 ? -30.833 7.510 -9.771 1.00 20.79 173 PHE A C 1
ATOM 1272 O O . PHE A 1 173 ? -30.498 7.113 -8.663 1.00 19.67 173 PHE A O 1
ATOM 1280 N N . PRO A 1 174 ? -31.836 8.374 -9.960 1.00 24.45 174 PRO A N 1
ATOM 1281 C CA . PRO A 1 174 ? -32.630 8.996 -8.889 1.00 24.50 174 PRO A CA 1
ATOM 1282 C C . PRO A 1 174 ? -33.326 7.961 -7.992 1.00 25.10 174 PRO A C 1
ATOM 1283 O O . PRO A 1 174 ? -33.534 8.221 -6.802 1.00 24.15 174 PRO A O 1
ATOM 1287 N N . GLY A 1 175 ? -33.676 6.812 -8.562 1.00 20.69 175 GLY A N 1
ATOM 1288 C CA . GLY A 1 175 ? -34.340 5.762 -7.814 1.00 21.69 175 GLY A CA 1
ATOM 1289 C C . GLY A 1 175 ? -33.366 4.752 -7.240 1.00 20.37 175 GLY A C 1
ATOM 1290 O O . GLY A 1 175 ? -33.709 3.585 -7.046 1.00 21.38 175 GLY A O 1
ATOM 1291 N N . LEU A 1 176 ? -32.146 5.203 -6.966 1.00 20.11 176 LEU A N 1
ATOM 1292 C CA . LEU A 1 176 ? -31.115 4.334 -6.411 1.00 19.25 176 LEU A CA 1
ATOM 1293 C C . LEU A 1 176 ? -30.512 4.934 -5.145 1.00 21.17 176 LEU A C 1
ATOM 1294 O O . LEU A 1 176 ? -30.060 6.079 -5.144 1.00 21.52 176 LEU A O 1
ATOM 1299 N N . THR A 1 177 ? -30.507 4.153 -4.070 1.00 21.04 177 THR A N 1
ATOM 1300 C CA . THR A 1 177 ? -29.958 4.604 -2.797 1.00 18.83 177 THR A CA 1
ATOM 1301 C C . THR A 1 177 ? -28.455 4.357 -2.727 1.00 19.29 177 THR A C 1
ATOM 1302 O O . THR A 1 177 ? -27.991 3.234 -2.926 1.00 20.93 177 THR A O 1
ATOM 1306 N N . VAL A 1 178 ? -27.699 5.413 -2.445 1.00 18.59 178 VAL A N 1
ATOM 1307 C CA . VAL A 1 178 ? -26.254 5.313 -2.351 1.00 22.42 178 VAL A CA 1
ATOM 1308 C C . VAL A 1 178 ? -25.819 5.663 -0.946 1.00 23.05 178 VAL A C 1
ATOM 1309 O O . VAL A 1 178 ? -26.453 6.472 -0.286 1.00 25.23 178 VAL A O 1
ATOM 1313 N N . SER A 1 179 ? -24.739 5.038 -0.490 1.00 19.81 179 SER A N 1
ATOM 1314 C CA . SER A 1 179 ? -24.258 5.245 0.863 1.00 20.09 179 SER A CA 1
ATOM 1315 C C . SER A 1 179 ? -22.769 4.922 0.974 1.00 17.88 179 SER A C 1
ATOM 1316 O O . SER A 1 179 ? -22.202 4.201 0.140 1.00 15.17 179 SER A O 1
ATOM 1319 N N . THR A 1 180 ? -22.142 5.473 2.006 1.00 16.35 180 THR A N 1
ATOM 1320 C CA . THR A 1 180 ? -20.733 5.229 2.260 1.00 20.83 180 THR A CA 1
ATOM 1321 C C . THR A 1 180 ? -20.586 4.837 3.718 1.00 25.31 180 THR A C 1
ATOM 1322 O O . THR A 1 180 ? -19.487 4.837 4.256 1.00 27.28 180 THR A O 1
ATOM 1326 N N . GLN A 1 181 ? -21.702 4.507 4.354 1.00 30.62 181 GLN A N 1
ATOM 1327 C CA . GLN A 1 181 ? -21.703 4.207 5.783 1.00 36.30 181 GLN A CA 1
ATOM 1328 C C . GLN A 1 181 ? -22.444 2.914 6.094 1.00 35.45 181 GLN A C 1
ATOM 1329 O O . GLN A 1 181 ? -23.572 2.703 5.644 1.00 36.69 181 GLN A O 1
ATOM 1335 N N . PHE A 1 182 ? -21.786 2.053 6.862 1.00 33.75 182 PHE A N 1
ATOM 1336 C CA . PHE A 1 182 ? -22.303 0.730 7.191 1.00 30.64 182 PHE A CA 1
ATOM 1337 C C . PHE A 1 182 ? -21.473 0.134 8.319 1.00 31.24 182 PHE A C 1
ATOM 1338 O O . PHE A 1 182 ? -20.290 0.444 8.450 1.00 29.45 182 PHE A O 1
ATOM 1346 N N . SER A 1 183 ? -22.071 -0.737 9.123 1.00 30.80 183 SER A N 1
ATOM 1347 C CA . SER A 1 183 ? -21.321 -1.334 10.230 1.00 31.01 183 SER A CA 1
ATOM 1348 C C . SER A 1 183 ? -21.217 -2.859 10.166 1.00 29.97 183 SER A C 1
ATOM 1349 O O . SER A 1 183 ? -20.589 -3.479 11.029 1.00 30.05 183 SER A O 1
ATOM 1352 N N . GLY A 1 184 ? -21.830 -3.465 9.158 1.00 23.46 184 GLY A N 1
ATOM 1353 C CA . GLY A 1 184 ? -21.699 -4.897 8.972 1.00 23.33 184 GLY A CA 1
ATOM 1354 C C . GLY A 1 184 ? -21.849 -5.248 7.508 1.00 22.61 184 GLY A C 1
ATOM 1355 O O . GLY A 1 184 ? -22.117 -4.366 6.694 1.00 21.35 184 GLY A O 1
ATOM 1356 N N . LEU A 1 185 ? -21.671 -6.524 7.171 1.00 20.12 185 LEU A N 1
ATOM 1357 C CA . LEU A 1 185 ? -21.871 -7.010 5.805 1.00 20.58 185 LEU A CA 1
ATOM 1358 C C . LEU A 1 185 ? -23.163 -7.831 5.693 1.00 22.00 185 LEU A C 1
ATOM 1359 O O . LEU A 1 185 ? -23.470 -8.390 4.634 1.00 22.92 185 LEU A O 1
ATOM 1364 N N . GLU A 1 186 ? -23.916 -7.899 6.786 1.00 21.28 186 GLU A N 1
ATOM 1365 C CA . GLU A 1 186 ? -25.036 -8.831 6.889 1.00 25.97 186 GLU A CA 1
ATOM 1366 C C . GLU A 1 186 ? -26.083 -8.586 5.809 1.00 24.80 186 GLU A C 1
ATOM 1367 O O . GLU A 1 186 ? -26.745 -9.509 5.350 1.00 24.15 186 GLU A O 1
ATOM 1373 N N . ASP A 1 187 ? -26.220 -7.330 5.411 1.00 23.67 187 ASP A N 1
ATOM 1374 C CA . ASP A 1 187 ? -27.350 -6.915 4.605 1.00 26.13 187 ASP A CA 1
ATOM 1375 C C . ASP A 1 187 ? -26.987 -6.649 3.139 1.00 26.39 187 ASP A C 1
ATOM 1376 O O . ASP A 1 187 ? -27.788 -6.088 2.391 1.00 24.73 187 ASP A O 1
ATOM 1381 N N . PHE A 1 188 ? -25.791 -7.077 2.734 1.00 25.24 188 PHE A N 1
ATOM 1382 C CA . PHE A 1 188 ? -25.402 -7.043 1.319 1.00 21.82 188 PHE A CA 1
ATOM 1383 C C . PHE A 1 188 ? -25.643 -8.367 0.604 1.00 21.06 188 PHE A C 1
ATOM 1384 O O . PHE A 1 188 ? -25.180 -9.406 1.060 1.00 20.45 188 PHE A O 1
ATOM 1392 N N . ASP A 1 189 ? -26.351 -8.313 -0.524 1.00 19.24 189 ASP A N 1
ATOM 1393 C CA . ASP A 1 189 ? -26.539 -9.474 -1.390 1.00 22.29 189 ASP A CA 1
ATOM 1394 C C . ASP A 1 189 ? -25.275 -9.761 -2.210 1.00 24.47 189 ASP A C 1
ATOM 1395 O O . ASP A 1 189 ? -25.033 -10.882 -2.640 1.00 27.42 189 ASP A O 1
ATOM 1400 N N . LEU A 1 190 ? -24.478 -8.723 -2.422 1.00 23.37 190 LEU A N 1
ATOM 1401 C CA . LEU A 1 190 ? -23.243 -8.826 -3.169 1.00 20.66 190 LEU A CA 1
ATOM 1402 C C . LEU A 1 190 ? -22.177 -8.001 -2.478 1.00 20.33 190 LEU A C 1
ATOM 1403 O O . LEU A 1 190 ? -22.414 -6.852 -2.123 1.00 23.65 190 LEU A O 1
ATOM 1408 N N . VAL A 1 191 ? -21.002 -8.580 -2.300 1.00 17.68 191 VAL A N 1
ATOM 1409 C CA . VAL A 1 191 ? -19.847 -7.816 -1.852 1.00 17.48 191 VAL A CA 1
ATOM 1410 C C . VAL A 1 191 ? -18.754 -7.962 -2.901 1.00 18.32 191 VAL A C 1
ATOM 1411 O O . VAL A 1 191 ? -18.316 -9.079 -3.210 1.00 14.30 191 VAL A O 1
ATOM 1415 N N . ALA A 1 192 ? -18.334 -6.841 -3.477 1.00 17.24 192 ALA A N 1
ATOM 1416 C CA . ALA A 1 192 ? -17.389 -6.892 -4.591 1.00 17.06 192 ALA A CA 1
ATOM 1417 C C . ALA A 1 192 ? -16.120 -6.114 -4.277 1.00 14.35 192 ALA A C 1
ATOM 1418 O O . ALA A 1 192 ? -16.172 -4.908 -3.982 1.00 15.42 192 ALA A O 1
ATOM 1420 N N . ASN A 1 193 ? -14.979 -6.784 -4.313 1.00 10.96 193 ASN A N 1
ATOM 1421 C CA . ASN A 1 193 ? -13.733 -6.039 -4.258 1.00 15.50 193 ASN A CA 1
ATOM 1422 C C . ASN A 1 193 ? -13.330 -5.536 -5.636 1.00 14.07 193 ASN A C 1
ATOM 1423 O O . ASN A 1 193 ? -13.129 -6.336 -6.536 1.00 14.01 193 ASN A O 1
ATOM 1428 N N . ALA A 1 194 ? -13.210 -4.217 -5.794 1.00 14.19 194 ALA A N 1
ATOM 1429 C CA . ALA A 1 194 ? -12.706 -3.646 -7.052 1.00 15.41 194 ALA A CA 1
ATOM 1430 C C . ALA A 1 194 ? -11.420 -2.874 -6.827 1.00 15.90 194 ALA A C 1
ATOM 1431 O O . ALA A 1 194 ? -11.135 -1.932 -7.555 1.00 16.58 194 ALA A O 1
ATOM 1433 N N . SER A 1 195 ? -10.663 -3.257 -5.805 1.00 14.15 195 SER A N 1
ATOM 1434 C CA . SER A 1 195 ? -9.424 -2.566 -5.456 1.00 14.39 195 SER A CA 1
ATOM 1435 C C . SER A 1 195 ? -8.230 -3.464 -5.772 1.00 17.88 195 SER A C 1
ATOM 1436 O O . SER A 1 195 ? -8.408 -4.639 -6.073 1.00 20.72 195 SER A O 1
ATOM 1439 N N . PRO A 1 196 ? -7.006 -2.916 -5.702 1.00 19.32 196 PRO A N 1
ATOM 1440 C CA . PRO A 1 196 ? -5.809 -3.735 -5.918 1.00 18.28 196 PRO A CA 1
ATOM 1441 C C . PRO A 1 196 ? -5.555 -4.643 -4.731 1.00 18.73 196 PRO A C 1
ATOM 1442 O O . PRO A 1 196 ? -4.748 -5.567 -4.832 1.00 19.64 196 PRO A O 1
ATOM 1446 N N . VAL A 1 197 ? -6.226 -4.383 -3.615 1.00 18.31 197 VAL A N 1
ATOM 1447 C CA . VAL A 1 197 ? -6.013 -5.195 -2.418 1.00 20.99 197 VAL A CA 1
ATOM 1448 C C . VAL A 1 197 ? -6.467 -6.643 -2.665 1.00 22.19 197 VAL A C 1
ATOM 1449 O O . VAL A 1 197 ? -7.618 -6.899 -3.045 1.00 18.27 197 VAL A O 1
ATOM 1453 N N . GLY A 1 198 ? -5.545 -7.581 -2.461 1.00 23.33 198 GLY A N 1
ATOM 1454 C CA . GLY A 1 198 ? -5.784 -8.979 -2.787 1.00 24.57 198 GLY A CA 1
ATOM 1455 C C . GLY A 1 198 ? -4.803 -9.521 -3.818 1.00 25.39 198 GLY A C 1
ATOM 1456 O O . GLY A 1 198 ? -4.653 -10.738 -3.949 1.00 27.80 198 GLY A O 1
ATOM 1457 N N . MET A 1 199 ? -4.143 -8.619 -4.545 1.00 21.31 199 MET A N 1
ATOM 1458 C CA . MET A 1 199 ? -3.167 -8.982 -5.567 1.00 24.56 199 MET A CA 1
ATOM 1459 C C . MET A 1 199 ? -1.861 -9.551 -5.012 1.00 25.36 199 MET A C 1
ATOM 1460 O O . MET A 1 199 ? -1.351 -9.101 -3.980 1.00 22.55 199 MET A O 1
ATOM 1465 N N . GLY A 1 200 ? -1.300 -10.513 -5.737 1.00 26.15 200 GLY A N 1
ATOM 1466 C CA . GLY A 1 200 ? 0.100 -10.861 -5.565 1.00 25.79 200 GLY A CA 1
ATOM 1467 C C . GLY A 1 200 ? 0.400 -11.881 -4.488 1.00 26.44 200 GLY A C 1
ATOM 1468 O O . GLY A 1 200 ? -0.482 -12.313 -3.741 1.00 24.80 200 GLY A O 1
ATOM 1469 N N . THR A 1 201 ? 1.672 -12.245 -4.387 1.00 29.48 201 THR A N 1
ATOM 1470 C CA . THR A 1 201 ? 2.073 -13.373 -3.548 1.00 33.22 201 THR A CA 1
ATOM 1471 C C . THR A 1 201 ? 2.122 -13.015 -2.059 1.00 34.05 201 THR A C 1
ATOM 1472 O O . THR A 1 201 ? 2.414 -13.882 -1.224 1.00 34.58 201 THR A O 1
ATOM 1476 N N . ARG A 1 202 ? 1.834 -11.750 -1.739 1.00 30.33 202 ARG A N 1
ATOM 1477 C CA . ARG A 1 202 ? 1.716 -11.303 -0.352 1.00 33.13 202 ARG A CA 1
ATOM 1478 C C . ARG A 1 202 ? 0.329 -10.713 -0.130 1.00 32.40 202 ARG A C 1
ATOM 1479 O O . ARG A 1 202 ? 0.191 -9.653 0.486 1.00 31.05 202 ARG A O 1
ATOM 1487 N N . ALA A 1 203 ? -0.690 -11.409 -0.626 1.00 31.61 203 ALA A N 1
ATOM 1488 C CA . ALA A 1 203 ? -2.039 -10.850 -0.739 1.00 26.39 203 ALA A CA 1
ATOM 1489 C C . ALA A 1 203 ? -2.651 -10.479 0.607 1.00 24.37 203 ALA A C 1
ATOM 1490 O O . ALA A 1 203 ? -2.577 -11.243 1.572 1.00 21.99 203 ALA A O 1
ATOM 1492 N N . GLU A 1 204 ? -3.258 -9.296 0.663 1.00 24.37 204 GLU A N 1
ATOM 1493 C CA . GLU A 1 204 ? -3.883 -8.826 1.895 1.00 23.96 204 GLU A CA 1
ATOM 1494 C C . GLU A 1 204 ? -5.392 -8.717 1.718 1.00 21.23 204 GLU A C 1
ATOM 1495 O O . GLU A 1 204 ? -5.905 -8.974 0.637 1.00 18.56 204 GLU A O 1
ATOM 1501 N N . LEU A 1 205 ? -6.096 -8.356 2.786 1.00 22.67 205 LEU A N 1
ATOM 1502 C CA . LEU A 1 205 ? -7.555 -8.212 2.750 1.00 23.02 205 LEU A CA 1
ATOM 1503 C C . LEU A 1 205 ? -7.976 -6.756 2.818 1.00 23.12 205 LEU A C 1
ATOM 1504 O O . LEU A 1 205 ? -7.403 -5.983 3.574 1.00 22.69 205 LEU A O 1
ATOM 1509 N N . PRO A 1 206 ? -8.986 -6.370 2.023 1.00 24.45 206 PRO A N 1
ATOM 1510 C CA . PRO A 1 206 ? -9.490 -4.994 2.025 1.00 26.52 206 PRO A CA 1
ATOM 1511 C C . PRO A 1 206 ? -10.417 -4.671 3.207 1.00 25.61 206 PRO A C 1
ATOM 1512 O O . PRO A 1 206 ? -10.690 -3.498 3.451 1.00 30.41 206 PRO A O 1
ATOM 1516 N N . LEU A 1 207 ? -10.874 -5.680 3.932 1.00 20.84 207 LEU A N 1
ATOM 1517 C CA . LEU A 1 207 ? -11.810 -5.465 5.047 1.00 29.89 207 LEU A CA 1
ATOM 1518 C C . LEU A 1 207 ? -11.249 -5.957 6.387 1.00 31.25 207 LEU A C 1
ATOM 1519 O O . LEU A 1 207 ? -10.560 -6.981 6.432 1.00 33.79 207 LEU A O 1
ATOM 1524 N N . SER A 1 208 ? -11.566 -5.247 7.469 1.00 24.14 208 SER A N 1
ATOM 1525 C CA . SER A 1 208 ? -11.136 -5.665 8.799 1.00 22.59 208 SER A CA 1
ATOM 1526 C C . SER A 1 208 ? -11.724 -7.028 9.180 1.00 23.09 208 SER A C 1
ATOM 1527 O O . SER A 1 208 ? -12.768 -7.440 8.655 1.00 22.61 208 SER A O 1
ATOM 1530 N N . ALA A 1 209 ? -11.075 -7.712 10.118 1.00 22.76 209 ALA A N 1
ATOM 1531 C CA . ALA A 1 209 ? -11.600 -8.980 10.616 1.00 23.22 209 ALA A CA 1
ATOM 1532 C C . ALA A 1 209 ? -12.998 -8.816 11.206 1.00 24.46 209 ALA A C 1
ATOM 1533 O O . ALA A 1 209 ? -13.845 -9.677 11.037 1.00 25.27 209 ALA A O 1
ATOM 1535 N N . ALA A 1 210 ? -13.247 -7.704 11.889 1.00 25.39 210 ALA A N 1
ATOM 1536 C CA . ALA A 1 210 ? -14.563 -7.482 12.459 1.00 26.40 210 ALA A CA 1
ATOM 1537 C C . ALA A 1 210 ? -15.648 -7.512 11.390 1.00 27.69 210 ALA A C 1
ATOM 1538 O O . ALA A 1 210 ? -16.676 -8.155 11.577 1.00 30.94 210 ALA A O 1
ATOM 1540 N N . LEU A 1 211 ? -15.432 -6.824 10.270 1.00 28.42 211 LEU A N 1
ATOM 1541 C CA . LEU A 1 211 ? -16.439 -6.804 9.206 1.00 24.85 211 LEU A CA 1
ATOM 1542 C C . LEU A 1 211 ? -16.611 -8.173 8.606 1.00 24.75 211 LEU A C 1
ATOM 1543 O O . LEU A 1 211 ? -17.739 -8.635 8.431 1.00 24.03 211 LEU A O 1
ATOM 1548 N N . LEU A 1 212 ? -15.491 -8.812 8.284 1.00 26.37 212 LEU A N 1
ATOM 1549 C CA . LEU A 1 212 ? -15.507 -10.152 7.696 1.00 26.73 212 LEU A CA 1
ATOM 1550 C C . LEU A 1 212 ? -16.263 -11.143 8.552 1.00 26.90 212 LEU A C 1
ATOM 1551 O O . LEU A 1 212 ? -16.909 -12.048 8.031 1.00 29.17 212 LEU A O 1
ATOM 1556 N N . ALA A 1 213 ? -16.178 -10.988 9.866 1.00 25.72 213 ALA A N 1
ATOM 1557 C CA . ALA A 1 213 ? -16.883 -11.911 10.749 1.00 28.79 213 ALA A CA 1
ATOM 1558 C C . ALA A 1 213 ? -18.391 -11.834 10.524 1.00 27.60 213 ALA A C 1
ATOM 1559 O O . ALA A 1 213 ? -19.114 -12.782 10.818 1.00 26.77 213 ALA A O 1
ATOM 1561 N N . THR A 1 214 ? -18.865 -10.706 9.996 1.00 26.43 214 THR A N 1
ATOM 1562 C CA . THR A 1 214 ? -20.298 -10.525 9.778 1.00 25.25 214 THR A CA 1
ATOM 1563 C C . THR A 1 214 ? -20.767 -11.032 8.417 1.00 26.35 214 THR A C 1
ATOM 1564 O O . THR A 1 214 ? -21.946 -10.908 8.085 1.00 26.56 214 THR A O 1
ATOM 1568 N N . LEU A 1 215 ? -19.853 -11.603 7.636 1.00 25.64 215 LEU A N 1
ATOM 1569 C CA . LEU A 1 215 ? -20.198 -12.112 6.305 1.00 26.70 215 LEU A CA 1
ATOM 1570 C C . LEU A 1 215 ? -21.213 -13.261 6.394 1.00 26.64 215 LEU A C 1
ATOM 1571 O O . LEU A 1 215 ? -20.998 -14.201 7.144 1.00 24.92 215 LEU A O 1
ATOM 1576 N N . GLN A 1 216 ? -22.303 -13.187 5.632 1.00 26.18 216 GLN A N 1
ATOM 1577 C CA . GLN A 1 216 ? -23.322 -14.245 5.633 1.00 27.06 216 GLN A CA 1
ATOM 1578 C C . GLN A 1 216 ? -23.209 -15.174 4.419 1.00 28.04 216 GLN A C 1
ATOM 1579 O O . GLN A 1 216 ? -22.787 -14.754 3.342 1.00 26.98 216 GLN A O 1
ATOM 1585 N N . PRO A 1 217 ? -23.570 -16.458 4.600 1.00 30.02 217 PRO A N 1
ATOM 1586 C CA . PRO A 1 217 ? -23.435 -17.472 3.545 1.00 28.71 217 PRO A CA 1
ATOM 1587 C C . PRO A 1 217 ? -24.182 -17.171 2.242 1.00 27.80 217 PRO A C 1
ATOM 1588 O O . PRO A 1 217 ? -23.682 -17.516 1.174 1.00 31.01 217 PRO A O 1
ATOM 1592 N N . ASP A 1 218 ? -25.352 -16.555 2.319 1.00 25.80 218 ASP A N 1
ATOM 1593 C CA . ASP A 1 218 ? -26.176 -16.383 1.126 1.00 34.52 218 ASP A CA 1
ATOM 1594 C C . ASP A 1 218 ? -25.657 -15.297 0.169 1.00 35.68 218 ASP A C 1
ATOM 1595 O O . ASP A 1 218 ? -26.199 -15.102 -0.922 1.00 36.16 218 ASP A O 1
ATOM 1600 N N . THR A 1 219 ? -24.618 -14.586 0.591 1.00 33.32 219 THR A N 1
ATOM 1601 C CA . THR A 1 219 ? -24.072 -13.465 -0.172 1.00 29.50 219 THR A CA 1
ATOM 1602 C C . THR A 1 219 ? -23.171 -13.946 -1.288 1.00 27.21 219 THR A C 1
ATOM 1603 O O . THR A 1 219 ? -22.454 -14.920 -1.119 1.00 27.68 219 THR A O 1
ATOM 1607 N N . LEU A 1 220 ? -23.201 -13.263 -2.432 1.00 27.00 220 LEU A N 1
ATOM 1608 C CA . LEU A 1 220 ? -22.190 -13.499 -3.461 1.00 24.76 220 LEU A CA 1
ATOM 1609 C C . LEU A 1 220 ? -20.994 -12.596 -3.167 1.00 23.51 220 LEU A C 1
ATOM 1610 O O . LEU A 1 220 ? -21.143 -11.387 -3.013 1.00 24.95 220 LEU A O 1
ATOM 1615 N N . VAL A 1 221 ? -19.808 -13.182 -3.077 1.00 22.21 221 VAL A N 1
ATOM 1616 C CA . VAL A 1 221 ? -18.620 -12.384 -2.877 1.00 19.53 221 VAL A CA 1
ATOM 1617 C C . VAL A 1 221 ? -17.774 -12.440 -4.137 1.00 19.11 221 VAL A C 1
ATOM 1618 O O . VAL A 1 221 ? -17.404 -13.523 -4.592 1.00 16.51 221 VAL A O 1
ATOM 1622 N N . ALA A 1 222 ? -17.468 -11.269 -4.699 1.00 17.89 222 ALA A N 1
ATOM 1623 C CA . ALA A 1 222 ? -16.748 -11.206 -5.977 1.00 18.41 222 ALA A CA 1
ATOM 1624 C C . ALA A 1 222 ? -15.478 -10.379 -5.884 1.00 19.68 222 ALA A C 1
ATOM 1625 O O . ALA A 1 222 ? -15.383 -9.479 -5.056 1.00 20.19 222 ALA A O 1
ATOM 1627 N N . ASP A 1 223 ? -14.502 -10.697 -6.734 1.00 19.81 223 ASP A N 1
ATOM 1628 C CA . ASP A 1 223 ? -13.206 -10.030 -6.726 1.00 20.14 223 ASP A CA 1
ATOM 1629 C C . ASP A 1 223 ? -12.731 -9.810 -8.162 1.00 21.63 223 ASP A C 1
ATOM 1630 O O . ASP A 1 223 ? -12.920 -10.662 -9.023 1.00 23.82 223 ASP A O 1
ATOM 1635 N N . VAL A 1 224 ? -12.107 -8.667 -8.415 1.00 19.25 224 VAL A N 1
ATOM 1636 C CA . VAL A 1 224 ? -11.609 -8.350 -9.742 1.00 18.67 224 VAL A CA 1
ATOM 1637 C C . VAL A 1 224 ? -10.169 -8.797 -9.914 1.00 19.90 224 VAL A C 1
ATOM 1638 O O . VAL A 1 224 ? -9.668 -8.864 -11.031 1.00 21.78 224 VAL A O 1
ATOM 1642 N N . VAL A 1 225 ? -9.494 -9.070 -8.804 1.00 19.67 225 VAL A N 1
ATOM 1643 C CA . VAL A 1 225 ? -8.085 -9.439 -8.845 1.00 19.57 225 VAL A CA 1
ATOM 1644 C C . VAL A 1 225 ? -7.880 -10.727 -9.648 1.00 21.75 225 VAL A C 1
ATOM 1645 O O . VAL A 1 225 ? -8.623 -11.686 -9.487 1.00 22.15 225 VAL A O 1
ATOM 1649 N N . THR A 1 226 ? -6.878 -10.746 -10.517 1.00 20.68 226 THR A N 1
ATOM 1650 C CA . THR A 1 226 ? -6.646 -11.920 -11.341 1.00 24.93 226 THR A CA 1
ATOM 1651 C C . THR A 1 226 ? -5.533 -12.837 -10.839 1.00 29.33 226 THR A C 1
ATOM 1652 O O . THR A 1 226 ? -5.526 -14.018 -11.167 1.00 32.54 226 THR A O 1
ATOM 1656 N N . SER A 1 227 ? -4.607 -12.306 -10.042 1.00 29.00 227 SER A N 1
ATOM 1657 C CA . SER A 1 227 ? -3.528 -13.118 -9.466 1.00 29.68 227 SER A CA 1
ATOM 1658 C C . SER A 1 227 ? -3.246 -12.700 -8.025 1.00 26.27 227 SER A C 1
ATOM 1659 O O . SER A 1 227 ? -2.774 -11.592 -7.784 1.00 24.81 227 SER A O 1
ATOM 1662 N N . PRO A 1 228 ? -3.553 -13.575 -7.053 1.00 25.40 228 PRO A N 1
ATOM 1663 C CA . PRO A 1 228 ? -4.093 -14.927 -7.215 1.00 25.53 228 PRO A CA 1
ATOM 1664 C C . PRO A 1 228 ? -5.546 -14.915 -7.640 1.00 29.20 228 PRO A C 1
ATOM 1665 O O . PRO A 1 228 ? -6.282 -13.949 -7.394 1.00 29.12 228 PRO A O 1
ATOM 1669 N N . GLU A 1 229 ? -5.954 -15.999 -8.287 1.00 29.44 229 GLU A N 1
ATOM 1670 C CA . GLU A 1 229 ? -7.347 -16.184 -8.656 1.00 31.56 229 GLU A CA 1
ATOM 1671 C C . GLU A 1 229 ? -8.214 -16.189 -7.411 1.00 27.27 229 GLU A C 1
ATOM 1672 O O . GLU A 1 229 ? -9.306 -15.646 -7.415 1.00 26.49 229 GLU A O 1
ATOM 1678 N N . ILE A 1 230 ? -7.718 -16.814 -6.347 1.00 25.72 230 ILE A N 1
ATOM 1679 C CA . ILE A 1 230 ? -8.431 -16.855 -5.081 1.00 24.39 230 ILE A CA 1
ATOM 1680 C C . ILE A 1 230 ? -7.735 -15.969 -4.054 1.00 27.18 230 ILE A C 1
ATOM 1681 O O . ILE A 1 230 ? -6.672 -16.312 -3.514 1.00 27.42 230 ILE A O 1
ATOM 1686 N N . THR A 1 231 ? -8.333 -14.810 -3.810 1.00 22.92 231 THR A N 1
ATOM 1687 C CA . THR A 1 231 ? -7.761 -13.841 -2.909 1.00 20.63 231 THR A CA 1
ATOM 1688 C C . THR A 1 231 ? -8.046 -14.210 -1.459 1.00 21.03 231 THR A C 1
ATOM 1689 O O . THR A 1 231 ? -8.968 -14.962 -1.178 1.00 20.76 231 THR A O 1
ATOM 1693 N N . PRO A 1 232 ? -7.278 -13.645 -0.525 1.00 18.92 232 PRO A N 1
ATOM 1694 C CA . PRO A 1 232 ? -7.679 -13.884 0.858 1.00 20.48 232 PRO A CA 1
ATOM 1695 C C . PRO A 1 232 ? -9.170 -13.599 1.028 1.00 19.66 232 PRO A C 1
ATOM 1696 O O . PRO A 1 232 ? -9.829 -14.324 1.766 1.00 19.56 232 PRO A O 1
ATOM 1700 N N . LEU A 1 233 ? -9.691 -12.572 0.360 1.00 20.63 233 LEU A N 1
ATOM 1701 C CA . LEU A 1 233 ? -11.118 -12.234 0.483 1.00 20.55 233 LEU A CA 1
ATOM 1702 C C . LEU A 1 233 ? -12.014 -13.384 0.060 1.00 20.66 233 LEU A C 1
ATOM 1703 O O . LEU A 1 233 ? -12.939 -13.729 0.771 1.00 20.15 233 LEU A O 1
ATOM 1708 N N . LEU A 1 234 ? -11.746 -13.945 -1.116 1.00 21.73 234 LEU A N 1
ATOM 1709 C CA . LEU A 1 234 ? -12.522 -15.056 -1.638 1.00 22.41 234 LEU A CA 1
ATOM 1710 C C . LEU A 1 234 ? -12.310 -16.319 -0.821 1.00 24.84 234 LEU A C 1
ATOM 1711 O O . LEU A 1 234 ? -13.244 -17.088 -0.617 1.00 24.93 234 LEU A O 1
ATOM 1716 N N . ASN A 1 235 ? -11.083 -16.547 -0.361 1.00 28.64 235 ASN A N 1
ATOM 1717 C CA . ASN A 1 235 ? -10.814 -17.738 0.435 1.00 31.06 235 ASN A CA 1
ATOM 1718 C C . ASN A 1 235 ? -11.670 -17.748 1.686 1.00 29.79 235 ASN A C 1
ATOM 1719 O O . ASN A 1 235 ? -12.229 -18.774 2.044 1.00 34.65 235 ASN A O 1
ATOM 1724 N N . ARG A 1 236 ? -11.801 -16.600 2.338 1.00 26.69 236 ARG A N 1
ATOM 1725 C CA . ARG A 1 236 ? -12.628 -16.509 3.535 1.00 25.99 236 ARG A CA 1
ATOM 1726 C C . ARG A 1 236 ? -14.113 -16.644 3.214 1.00 27.12 236 ARG A C 1
ATOM 1727 O O . ARG A 1 236 ? -14.861 -17.276 3.962 1.00 28.35 236 ARG A O 1
ATOM 1735 N N . ALA A 1 237 ? -14.540 -16.041 2.105 1.00 24.16 237 ALA A N 1
ATOM 1736 C CA . ALA A 1 237 ? -15.939 -16.122 1.686 1.00 22.91 237 ALA A CA 1
ATOM 1737 C C . ALA A 1 237 ? -16.309 -17.580 1.432 1.00 25.68 237 ALA A C 1
ATOM 1738 O O . ALA A 1 237 ? -17.357 -18.044 1.849 1.00 24.50 237 ALA A O 1
ATOM 1740 N N . ARG A 1 238 ? -15.435 -18.293 0.735 1.00 28.27 238 ARG A N 1
ATOM 1741 C CA . ARG A 1 238 ? -15.701 -19.683 0.419 1.00 30.57 238 ARG A CA 1
ATOM 1742 C C . ARG A 1 238 ? -15.785 -20.508 1.702 1.00 30.55 238 ARG A C 1
ATOM 1743 O O . ARG A 1 238 ? -16.687 -21.324 1.850 1.00 33.13 238 ARG A O 1
ATOM 1751 N N . GLN A 1 239 ? -14.882 -20.251 2.644 1.00 27.72 239 GLN A N 1
ATOM 1752 C CA . GLN A 1 239 ? -14.885 -20.938 3.933 1.00 28.35 239 GLN A CA 1
ATOM 1753 C C . GLN A 1 239 ? -16.171 -20.723 4.717 1.00 28.20 239 GLN A C 1
ATOM 1754 O O . GLN A 1 239 ? -16.498 -21.498 5.608 1.00 30.94 239 GLN A O 1
ATOM 1760 N N . VAL A 1 240 ? -16.895 -19.665 4.393 1.00 26.99 240 VAL A N 1
ATOM 1761 C CA . VAL A 1 240 ? -18.122 -19.342 5.106 1.00 26.55 240 VAL A CA 1
ATOM 1762 C C . VAL A 1 240 ? -19.324 -19.906 4.348 1.00 24.33 240 VAL A C 1
ATOM 1763 O O . VAL A 1 240 ? -20.443 -19.893 4.845 1.00 24.86 240 VAL A O 1
ATOM 1767 N N . GLY A 1 241 ? -19.084 -20.383 3.130 1.00 25.07 241 GLY A N 1
ATOM 1768 C CA . GLY A 1 241 ? -20.133 -21.007 2.342 1.00 27.21 241 GLY A CA 1
ATOM 1769 C C . GLY A 1 241 ? -20.792 -20.111 1.308 1.00 30.11 241 GLY A C 1
ATOM 1770 O O . GLY A 1 241 ? -21.812 -20.498 0.722 1.00 29.77 241 GLY A O 1
ATOM 1771 N N . CYS A 1 242 ? -20.224 -18.921 1.088 1.00 26.38 242 CYS A N 1
ATOM 1772 C CA . CYS A 1 242 ? -20.749 -17.997 0.082 1.00 25.74 242 CYS A CA 1
ATOM 1773 C C . CYS A 1 242 ? -20.372 -18.498 -1.281 1.00 26.84 242 CYS A C 1
ATOM 1774 O O . CYS A 1 242 ? -19.333 -19.127 -1.450 1.00 30.63 242 CYS A O 1
ATOM 1777 N N . ARG A 1 243 ? -21.194 -18.184 -2.266 1.00 25.90 243 ARG A N 1
ATOM 1778 C CA . ARG A 1 243 ? -20.776 -18.322 -3.648 1.00 24.31 243 ARG A CA 1
ATOM 1779 C C . ARG A 1 243 ? -19.669 -17.310 -3.856 1.00 23.27 243 ARG A C 1
ATOM 1780 O O . ARG A 1 243 ? -19.697 -16.231 -3.262 1.00 24.69 243 ARG A O 1
ATOM 1788 N N . ILE A 1 244 ? -18.702 -17.638 -4.701 1.00 22.07 244 ILE A N 1
ATOM 1789 C CA . ILE A 1 244 ? -17.637 -16.695 -4.994 1.00 22.46 244 ILE A CA 1
ATOM 1790 C C . ILE A 1 244 ? -17.418 -16.549 -6.481 1.00 25.20 244 ILE A C 1
ATOM 1791 O O . ILE A 1 244 ? -17.613 -17.499 -7.248 1.00 28.57 244 ILE A O 1
ATOM 1796 N N . GLN A 1 245 ? -17.022 -15.338 -6.870 1.00 20.84 245 GLN A N 1
ATOM 1797 C CA . GLN A 1 245 ? -16.737 -14.995 -8.242 1.00 22.96 245 GLN A CA 1
ATOM 1798 C C . GLN A 1 245 ? -15.336 -14.400 -8.344 1.00 23.75 245 GLN A C 1
ATOM 1799 O O . GLN A 1 245 ? -14.973 -13.499 -7.586 1.00 22.88 245 GLN A O 1
ATOM 1805 N N . THR A 1 246 ? -14.553 -14.893 -9.294 1.00 23.79 246 THR A N 1
ATOM 1806 C CA . THR A 1 246 ? -13.142 -14.534 -9.366 1.00 24.40 246 THR A CA 1
ATOM 1807 C C . THR A 1 246 ? -12.851 -13.516 -10.456 1.00 22.47 246 THR A C 1
ATOM 1808 O O . THR A 1 246 ? -13.670 -13.281 -11.339 1.00 20.92 246 THR A O 1
ATOM 1812 N N . GLY A 1 247 ? -11.667 -12.917 -10.384 1.00 26.15 247 GLY A N 1
ATOM 1813 C CA . GLY A 1 247 ? -11.209 -11.996 -11.406 1.00 24.47 247 GLY A CA 1
ATOM 1814 C C . GLY A 1 247 ? -11.132 -12.637 -12.780 1.00 27.64 247 GLY A C 1
ATOM 1815 O O . GLY A 1 247 ? -11.599 -12.062 -13.761 1.00 29.11 247 GLY A O 1
ATOM 1816 N N . PRO A 1 248 ? -10.526 -13.832 -12.876 1.00 30.11 248 PRO A N 1
ATOM 1817 C CA . PRO A 1 248 ? -10.494 -14.475 -14.194 1.00 30.09 248 PRO A CA 1
ATOM 1818 C C . PRO A 1 248 ? -11.890 -14.717 -14.772 1.00 29.52 248 PRO A C 1
ATOM 1819 O O . PRO A 1 248 ? -12.053 -14.610 -15.987 1.00 32.96 248 PRO A O 1
ATOM 1823 N N . GLU A 1 249 ? -12.875 -15.019 -13.929 1.00 26.58 249 GLU A N 1
ATOM 1824 C CA . GLU A 1 249 ? -14.248 -15.221 -14.401 1.00 26.53 249 GLU A CA 1
ATOM 1825 C C . GLU A 1 249 ? -14.794 -13.954 -15.043 1.00 25.84 249 GLU A C 1
ATOM 1826 O O . GLU A 1 249 ? -15.382 -13.996 -16.119 1.00 29.33 249 GLU A O 1
ATOM 1832 N N . MET A 1 250 ? -14.597 -12.824 -14.372 1.00 22.54 250 MET A N 1
ATOM 1833 C CA . MET A 1 250 ? -15.011 -11.538 -14.906 1.00 18.58 250 MET A CA 1
ATOM 1834 C C . MET A 1 250 ? -14.286 -11.206 -16.199 1.00 20.06 250 MET A C 1
ATOM 1835 O O . MET A 1 250 ? -14.905 -10.773 -17.161 1.00 19.78 250 MET A O 1
ATOM 1840 N N . ALA A 1 251 ? -12.974 -11.397 -16.228 1.00 23.30 251 ALA A N 1
ATOM 1841 C CA . ALA A 1 251 ? -12.223 -11.119 -17.457 1.00 29.33 251 ALA A CA 1
ATOM 1842 C C . ALA A 1 251 ? -12.743 -11.953 -18.631 1.00 31.79 251 ALA A C 1
ATOM 1843 O O . ALA A 1 251 ? -12.923 -11.448 -19.745 1.00 31.76 251 ALA A O 1
ATOM 1845 N N . PHE A 1 252 ? -13.000 -13.230 -18.368 1.00 32.06 252 PHE A N 1
ATOM 1846 C CA . PHE A 1 252 ? -13.425 -14.142 -19.416 1.00 31.68 252 PHE A CA 1
ATOM 1847 C C . PHE A 1 252 ? -14.832 -13.833 -19.903 1.00 29.23 252 PHE A C 1
ATOM 1848 O O . PHE A 1 252 ? -15.124 -13.979 -21.073 1.00 27.68 252 PHE A O 1
ATOM 1856 N N . ALA A 1 253 ? -15.694 -13.404 -18.987 1.00 30.98 253 ALA A N 1
ATOM 1857 C CA . ALA A 1 253 ? -17.070 -13.065 -19.329 1.00 33.35 253 ALA A CA 1
ATOM 1858 C C . ALA A 1 253 ? -17.122 -11.827 -20.218 1.00 34.81 253 ALA A C 1
ATOM 1859 O O . ALA A 1 253 ? -18.136 -11.555 -20.861 1.00 34.80 253 ALA A O 1
ATOM 1861 N N . GLN A 1 254 ? -16.023 -11.082 -20.249 1.00 35.30 254 GLN A N 1
ATOM 1862 C CA . GLN A 1 254 ? -15.938 -9.874 -21.062 1.00 38.95 254 GLN A CA 1
ATOM 1863 C C . GLN A 1 254 ? -15.580 -10.208 -22.506 1.00 40.95 254 GLN A C 1
ATOM 1864 O O . GLN A 1 254 ? -16.249 -9.764 -23.439 1.00 41.37 254 GLN A O 1
ATOM 1870 N N . LEU A 1 255 ? -14.522 -10.993 -22.682 1.00 40.32 255 LEU A N 1
ATOM 1871 C CA . LEU A 1 255 ? -14.077 -11.390 -24.012 1.00 40.46 255 LEU A CA 1
ATOM 1872 C C . LEU A 1 255 ? -15.277 -11.490 -24.948 1.00 36.21 255 LEU A C 1
ATOM 1873 O O . LEU A 1 255 ? -15.172 -11.202 -26.140 1.00 36.85 255 LEU A O 1
ATOM 1878 N N . GLY A 1 256 ? -16.416 -11.900 -24.399 1.00 33.59 256 GLY A N 1
ATOM 1879 C CA . GLY A 1 256 ? -17.632 -12.035 -25.177 1.00 34.25 256 GLY A CA 1
ATOM 1880 C C . GLY A 1 256 ? -18.244 -10.718 -25.612 1.00 36.74 256 GLY A C 1
ATOM 1881 O O . GLY A 1 256 ? -18.894 -10.638 -26.655 1.00 37.10 256 GLY A O 1
ATOM 1882 N N . HIS A 1 257 ? -18.036 -9.680 -24.808 1.00 38.36 257 HIS A N 1
ATOM 1883 C CA . HIS A 1 257 ? -18.568 -8.357 -25.112 1.00 37.12 257 HIS A CA 1
ATOM 1884 C C . HIS A 1 257 ? -17.596 -7.549 -25.966 1.00 32.15 257 HIS A C 1
ATOM 1885 O O . HIS A 1 257 ? -18.007 -6.803 -26.854 1.00 31.01 257 HIS A O 1
ATOM 1892 N N . LEU A 1 258 ? -16.305 -7.701 -25.689 1.00 30.75 258 LEU A N 1
ATOM 1893 C CA . LEU A 1 258 ? -15.278 -6.983 -26.421 1.00 27.43 258 LEU A CA 1
ATOM 1894 C C . LEU A 1 258 ? -15.360 -7.396 -27.872 1.00 27.13 258 LEU A C 1
ATOM 1895 O O . LEU A 1 258 ? -15.279 -6.571 -28.779 1.00 28.22 258 LEU A O 1
ATOM 1900 N N . GLY A 1 259 ? -15.528 -8.693 -28.083 1.00 29.03 259 GLY A N 1
ATOM 1901 C CA . GLY A 1 259 ? -15.547 -9.249 -29.421 1.00 31.55 259 GLY A CA 1
ATOM 1902 C C . GLY A 1 259 ? -16.724 -8.737 -30.213 1.00 32.03 259 GLY A C 1
ATOM 1903 O O . GLY A 1 259 ? -16.588 -8.393 -31.386 1.00 34.83 259 GLY A O 1
ATOM 1904 N N . ALA A 1 260 ? -17.881 -8.671 -29.564 1.00 30.70 260 ALA A N 1
ATOM 1905 C CA . ALA A 1 260 ? -19.091 -8.194 -30.221 1.00 28.49 260 ALA A CA 1
ATOM 1906 C C . ALA A 1 260 ? -19.015 -6.702 -30.514 1.00 27.73 260 ALA A C 1
ATOM 1907 O O . ALA A 1 260 ? -19.436 -6.251 -31.567 1.00 29.80 260 ALA A O 1
ATOM 1909 N N . PHE A 1 261 ? -18.491 -5.925 -29.576 1.00 27.04 261 PHE A N 1
ATOM 1910 C CA . PHE A 1 261 ? -18.353 -4.510 -29.843 1.00 27.16 261 PHE A CA 1
ATOM 1911 C C . PHE A 1 261 ? -17.385 -4.281 -31.005 1.00 30.75 261 PHE A C 1
ATOM 1912 O O . PHE A 1 261 ? -17.552 -3.348 -31.797 1.00 28.41 261 PHE A O 1
ATOM 1920 N N . MET A 1 262 ? -16.369 -5.133 -31.111 1.00 32.36 262 MET A N 1
ATOM 1921 C CA . MET A 1 262 ? -15.425 -5.007 -32.218 1.00 30.79 262 MET A CA 1
ATOM 1922 C C . MET A 1 262 ? -15.984 -5.586 -33.514 1.00 35.46 262 MET A C 1
ATOM 1923 O O . MET A 1 262 ? -15.470 -5.311 -34.598 1.00 38.49 262 MET A O 1
ATOM 1928 N N . GLY A 1 263 ? -17.046 -6.377 -33.393 1.00 37.30 263 GLY A N 1
ATOM 1929 C CA . GLY A 1 263 ? -17.651 -7.027 -34.542 1.00 40.09 263 GLY A CA 1
ATOM 1930 C C . GLY A 1 263 ? -16.784 -8.150 -35.074 1.00 40.10 263 GLY A C 1
ATOM 1931 O O . GLY A 1 263 ? -16.473 -8.195 -36.257 1.00 44.75 263 GLY A O 1
ATOM 1932 N N . VAL A 1 264 ? -16.402 -9.059 -34.190 1.00 38.78 264 VAL A N 1
ATOM 1933 C CA . VAL A 1 264 ? -15.439 -10.105 -34.501 1.00 41.14 264 VAL A CA 1
ATOM 1934 C C . VAL A 1 264 ? -15.886 -11.412 -33.828 1.00 45.61 264 VAL A C 1
ATOM 1935 O O . VAL A 1 264 ? -15.458 -12.512 -34.183 1.00 45.92 264 VAL A O 1
ATOM 1939 N N . THR A 1 265 ? -16.761 -11.258 -32.847 1.00 49.03 265 THR A N 1
ATOM 1940 C CA . THR A 1 265 ? -17.228 -12.346 -32.015 1.00 53.15 265 THR A CA 1
ATOM 1941 C C . THR A 1 265 ? -18.695 -12.061 -31.720 1.00 59.00 265 THR A C 1
ATOM 1942 O O . THR A 1 265 ? -19.103 -10.903 -31.684 1.00 59.35 265 THR A O 1
ATOM 1946 N N . PRO A 1 266 ? -19.508 -13.110 -31.547 1.00 64.65 266 PRO A N 1
ATOM 1947 C CA . PRO A 1 266 ? -20.918 -12.876 -31.215 1.00 67.89 266 PRO A CA 1
ATOM 1948 C C . PRO A 1 266 ? -21.083 -12.594 -29.725 1.00 69.56 266 PRO A C 1
ATOM 1949 O O . PRO A 1 266 ? -20.113 -12.698 -28.973 1.00 67.63 266 PRO A O 1
ATOM 1953 N N . LEU A 1 267 ? -22.253 -12.215 -29.280 1.00 73.18 267 LEU A N 1
ATOM 1954 C CA . LEU A 1 267 ? -22.348 -11.939 -27.894 1.00 75.63 267 LEU A CA 1
ATOM 1955 C C . LEU A 1 267 ? -22.047 -13.152 -27.011 1.00 77.05 267 LEU A C 1
ATOM 1956 O O . LEU A 1 267 ? -21.447 -12.974 -25.970 1.00 75.03 267 LEU A O 1
ATOM 1961 N N . GLU A 1 268 ? -22.453 -14.366 -27.428 1.00 79.45 268 GLU A N 1
ATOM 1962 C CA . GLU A 1 268 ? -22.071 -15.581 -26.705 1.00 80.71 268 GLU A CA 1
ATOM 1963 C C . GLU A 1 268 ? -22.640 -15.588 -25.289 1.00 82.83 268 GLU A C 1
ATOM 1964 O O . GLU A 1 268 ? -23.318 -16.533 -24.882 1.00 84.08 268 GLU A O 1
ATOM 1970 N N A ARG B 1 3 ? -0.911 22.932 -50.222 0.39 29.90 3 ARG B N 1
ATOM 1971 N N B ARG B 1 3 ? -0.604 22.887 -50.077 0.61 30.14 3 ARG B N 1
ATOM 1972 C CA A ARG B 1 3 ? -0.539 23.910 -49.199 0.39 28.07 3 ARG B CA 1
ATOM 1973 C CA B ARG B 1 3 ? -0.615 23.990 -49.113 0.61 28.54 3 ARG B CA 1
ATOM 1974 C C A ARG B 1 3 ? -0.601 25.336 -49.732 0.39 29.64 3 ARG B C 1
ATOM 1975 C C B ARG B 1 3 ? -0.867 25.332 -49.792 0.61 29.83 3 ARG B C 1
ATOM 1976 O O A ARG B 1 3 ? -0.774 26.286 -48.971 0.39 30.31 3 ARG B O 1
ATOM 1977 O O B ARG B 1 3 ? -1.433 26.234 -49.184 0.61 31.16 3 ARG B O 1
ATOM 1992 N N . GLY B 1 4 ? -0.439 25.476 -51.041 1.00 29.40 4 GLY B N 1
ATOM 1993 C CA . GLY B 1 4 ? -0.518 26.767 -51.692 1.00 32.67 4 GLY B CA 1
ATOM 1994 C C . GLY B 1 4 ? -1.958 27.242 -51.708 1.00 35.23 4 GLY B C 1
ATOM 1995 O O . GLY B 1 4 ? -2.248 28.444 -51.711 1.00 35.79 4 GLY B O 1
ATOM 1996 N N . SER B 1 5 ? -2.859 26.267 -51.708 1.00 35.74 5 SER B N 1
ATOM 1997 C CA . SER B 1 5 ? -4.292 26.499 -51.818 1.00 34.39 5 SER B CA 1
ATOM 1998 C C . SER B 1 5 ? -4.961 26.516 -50.445 1.00 33.30 5 SER B C 1
ATOM 1999 O O . SER B 1 5 ? -6.113 26.931 -50.312 1.00 33.95 5 SER B O 1
ATOM 2002 N N . THR B 1 6 ? -4.242 26.035 -49.436 1.00 32.44 6 THR B N 1
ATOM 2003 C CA . THR B 1 6 ? -4.754 25.975 -48.073 1.00 34.08 6 THR B CA 1
ATOM 2004 C C . THR B 1 6 ? -5.329 27.305 -47.570 1.00 35.19 6 THR B C 1
ATOM 2005 O O . THR B 1 6 ? -4.689 28.353 -47.675 1.00 34.74 6 THR B O 1
ATOM 2009 N N . GLU B 1 7 ? -6.547 27.264 -47.041 1.00 35.08 7 GLU B N 1
ATOM 2010 C CA . GLU B 1 7 ? -7.131 28.443 -46.421 1.00 35.58 7 GLU B CA 1
ATOM 2011 C C . GLU B 1 7 ? -6.747 28.448 -44.949 1.00 31.12 7 GLU B C 1
ATOM 2012 O O . GLU B 1 7 ? -6.434 27.397 -44.387 1.00 32.21 7 GLU B O 1
ATOM 2018 N N . LEU B 1 8 ? -6.762 29.618 -44.321 1.00 26.54 8 LEU B N 1
ATOM 2019 C CA . LEU B 1 8 ? -6.128 29.758 -43.014 1.00 26.19 8 LEU B CA 1
ATOM 2020 C C . LEU B 1 8 ? -6.965 30.468 -41.960 1.00 24.55 8 LEU B C 1
ATOM 2021 O O . LEU B 1 8 ? -7.780 31.346 -42.278 1.00 23.71 8 LEU B O 1
ATOM 2026 N N . VAL B 1 9 ? -6.755 30.064 -40.706 1.00 19.83 9 VAL B N 1
ATOM 2027 C CA . VAL B 1 9 ? -7.153 30.857 -39.549 1.00 20.65 9 VAL B CA 1
ATOM 2028 C C . VAL B 1 9 ? -5.905 31.066 -38.709 1.00 20.38 9 VAL B C 1
ATOM 2029 O O . VAL B 1 9 ? -4.932 30.350 -38.859 1.00 19.69 9 VAL B O 1
ATOM 2033 N N . ALA B 1 10 ? -5.929 32.068 -37.845 1.00 20.32 10 ALA B N 1
ATOM 2034 C CA . ALA B 1 10 ? -4.802 32.353 -36.989 1.00 20.63 10 ALA B CA 1
ATOM 2035 C C . ALA B 1 10 ? -5.243 32.497 -35.553 1.00 19.35 10 ALA B C 1
ATOM 2036 O O . ALA B 1 10 ? -6.433 32.452 -35.225 1.00 18.87 10 ALA B O 1
ATOM 2038 N N . ILE B 1 11 ? -4.254 32.657 -34.694 1.00 18.06 11 ILE B N 1
ATOM 2039 C CA . ILE B 1 11 ? -4.490 33.079 -33.333 1.00 20.87 11 ILE B CA 1
ATOM 2040 C C . ILE B 1 11 ? -3.395 34.100 -33.009 1.00 20.50 11 ILE B C 1
ATOM 2041 O O . ILE B 1 11 ? -2.224 33.898 -33.330 1.00 17.20 11 ILE B O 1
ATOM 2046 N N . VAL B 1 12 ? -3.790 35.230 -32.441 1.00 22.65 12 VAL B N 1
ATOM 2047 C CA . VAL B 1 12 ? -2.850 36.318 -32.237 1.00 23.00 12 VAL B CA 1
ATOM 2048 C C . VAL B 1 12 ? -2.815 36.710 -30.767 1.00 24.38 12 VAL B C 1
ATOM 2049 O O . VAL B 1 12 ? -3.839 36.695 -30.070 1.00 22.12 12 VAL B O 1
ATOM 2053 N N . GLY B 1 13 ? -1.620 37.047 -30.301 1.00 26.18 13 GLY B N 1
ATOM 2054 C CA . GLY B 1 13 ? -1.403 37.425 -28.919 1.00 24.89 13 GLY B CA 1
ATOM 2055 C C . GLY B 1 13 ? 0.088 37.537 -28.710 1.00 27.13 13 GLY B C 1
ATOM 2056 O O . GLY B 1 13 ? 0.853 37.371 -29.667 1.00 25.59 13 GLY B O 1
ATOM 2057 N N . SER B 1 14 ? 0.503 37.828 -27.477 1.00 28.71 14 SER B N 1
ATOM 2058 C CA . SER B 1 14 ? 1.921 37.800 -27.118 1.00 28.66 14 SER B CA 1
ATOM 2059 C C . SER B 1 14 ? 2.094 37.630 -25.622 1.00 31.94 14 SER B C 1
ATOM 2060 O O . SER B 1 14 ? 1.629 38.467 -24.849 1.00 27.51 14 SER B O 1
ATOM 2063 N N . PRO B 1 15 ? 2.807 36.574 -25.213 1.00 34.86 15 PRO B N 1
ATOM 2064 C CA . PRO B 1 15 ? 3.477 35.597 -26.083 1.00 34.81 15 PRO B CA 1
ATOM 2065 C C . PRO B 1 15 ? 2.498 34.580 -26.671 1.00 32.53 15 PRO B C 1
ATOM 2066 O O . PRO B 1 15 ? 1.337 34.562 -26.277 1.00 34.68 15 PRO B O 1
ATOM 2070 N N . ILE B 1 16 ? 2.968 33.731 -27.576 1.00 29.45 16 ILE B N 1
ATOM 2071 C CA . ILE B 1 16 ? 2.087 32.790 -28.258 1.00 30.97 16 ILE B CA 1
ATOM 2072 C C . ILE B 1 16 ? 2.522 31.335 -28.163 1.00 29.79 16 ILE B C 1
ATOM 2073 O O . ILE B 1 16 ? 1.759 30.455 -28.520 1.00 30.46 16 ILE B O 1
ATOM 2078 N N . ALA B 1 17 ? 3.742 31.077 -27.702 1.00 31.98 17 ALA B N 1
ATOM 2079 C CA . ALA B 1 17 ? 4.274 29.707 -27.707 1.00 35.96 17 ALA B CA 1
ATOM 2080 C C . ALA B 1 17 ? 3.413 28.693 -26.953 1.00 38.27 17 ALA B C 1
ATOM 2081 O O . ALA B 1 17 ? 3.424 27.500 -27.271 1.00 38.00 17 ALA B O 1
ATOM 2083 N N . GLN B 1 18 ? 2.659 29.177 -25.972 1.00 39.70 18 GLN B N 1
ATOM 2084 C CA . GLN B 1 18 ? 1.947 28.312 -25.040 1.00 42.34 18 GLN B CA 1
ATOM 2085 C C . GLN B 1 18 ? 0.550 27.889 -25.502 1.00 41.39 18 GLN B C 1
ATOM 2086 O O . GLN B 1 18 ? -0.028 26.959 -24.947 1.00 43.20 18 GLN B O 1
ATOM 2092 N N . VAL B 1 19 ? 0.004 28.556 -26.512 1.00 35.89 19 VAL B N 1
ATOM 2093 C CA . VAL B 1 19 ? -1.382 28.296 -26.891 1.00 31.57 19 VAL B CA 1
ATOM 2094 C C . VAL B 1 19 ? -1.590 26.891 -27.460 1.00 30.47 19 VAL B C 1
ATOM 2095 O O . VAL B 1 19 ? -0.671 26.282 -28.018 1.00 27.34 19 VAL B O 1
ATOM 2099 N N . LYS B 1 20 ? -2.815 26.394 -27.315 1.00 29.59 20 LYS B N 1
ATOM 2100 C CA . LYS B 1 20 ? -3.140 25.022 -27.647 1.00 32.93 20 LYS B CA 1
ATOM 2101 C C . LYS B 1 20 ? -4.058 24.933 -28.864 1.00 35.14 20 LYS B C 1
ATOM 2102 O O . LYS B 1 20 ? -4.174 23.871 -29.476 1.00 35.55 20 LYS B O 1
ATOM 2108 N N . SER B 1 21 ? -4.699 26.052 -29.209 1.00 33.52 21 SER B N 1
ATOM 2109 C CA . SER B 1 21 ? -5.637 26.112 -30.335 1.00 32.86 21 SER B CA 1
ATOM 2110 C C . SER B 1 21 ? -5.087 25.561 -31.648 1.00 32.00 21 SER B C 1
ATOM 2111 O O . SER B 1 21 ? -5.798 24.852 -32.361 1.00 35.66 21 SER B O 1
ATOM 2114 N N . PRO B 1 22 ? -3.831 25.903 -31.988 1.00 26.61 22 PRO B N 1
ATOM 2115 C CA . PRO B 1 22 ? -3.261 25.419 -33.253 1.00 26.37 22 PRO B CA 1
ATOM 2116 C C . PRO B 1 22 ? -3.320 23.896 -33.381 1.00 29.91 22 PRO B C 1
ATOM 2117 O O . PRO B 1 22 ? -3.896 23.388 -34.352 1.00 32.41 22 PRO B O 1
ATOM 2121 N N . GLN B 1 23 ? -2.763 23.177 -32.412 1.00 32.35 23 GLN B N 1
ATOM 2122 C CA . GLN B 1 23 ? -2.826 21.712 -32.443 1.00 34.31 23 GLN B CA 1
ATOM 2123 C C . GLN B 1 23 ? -4.257 21.203 -32.388 1.00 31.92 23 GLN B C 1
ATOM 2124 O O . GLN B 1 23 ? -4.621 20.272 -33.109 1.00 31.10 23 GLN B O 1
ATOM 2130 N N . ASN B 1 24 ? -5.076 21.831 -31.554 1.00 33.13 24 ASN B N 1
ATOM 2131 C CA . ASN B 1 24 ? -6.464 21.402 -31.416 1.00 34.58 24 ASN B CA 1
ATOM 2132 C C . ASN B 1 24 ? -7.222 21.563 -32.714 1.00 34.60 24 ASN B C 1
ATOM 2133 O O . ASN B 1 24 ? -7.913 20.645 -33.152 1.00 37.12 24 ASN B O 1
ATOM 2138 N N . PHE B 1 25 ? -7.084 22.732 -33.335 1.00 32.09 25 PHE B N 1
ATOM 2139 C CA . PHE B 1 25 ? -7.722 22.974 -34.623 1.00 32.88 25 PHE B CA 1
ATOM 2140 C C . PHE B 1 25 ? -7.117 22.120 -35.744 1.00 31.48 25 PHE B C 1
ATOM 2141 O O . PHE B 1 25 ? -7.838 21.597 -36.603 1.00 34.88 25 PHE B O 1
ATOM 2149 N N . ASN B 1 26 ? -5.797 21.984 -35.747 1.00 28.25 26 ASN B N 1
ATOM 2150 C CA . ASN B 1 26 ? -5.132 21.274 -36.842 1.00 31.22 26 ASN B CA 1
ATOM 2151 C C . ASN B 1 26 ? -5.385 19.756 -36.799 1.00 34.64 26 ASN B C 1
ATOM 2152 O O . ASN B 1 26 ? -5.465 19.089 -37.840 1.00 34.44 26 ASN B O 1
ATOM 2157 N N . THR B 1 27 ? -5.541 19.225 -35.590 1.00 36.03 27 THR B N 1
ATOM 2158 C CA . THR B 1 27 ? -5.916 17.826 -35.407 1.00 37.70 27 THR B CA 1
ATOM 2159 C C . THR B 1 27 ? -7.313 17.568 -35.967 1.00 38.74 27 THR B C 1
ATOM 2160 O O . THR B 1 27 ? -7.549 16.562 -36.639 1.00 39.37 27 THR B O 1
ATOM 2164 N N . TRP B 1 28 ? -8.234 18.490 -35.692 1.00 37.04 28 TRP B N 1
ATOM 2165 C CA . TRP B 1 28 ? -9.591 18.375 -36.194 1.00 34.57 28 TRP B CA 1
ATOM 2166 C C . TRP B 1 28 ? -9.645 18.536 -37.717 1.00 34.03 28 TRP B C 1
ATOM 2167 O O . TRP B 1 28 ? -10.333 17.770 -38.396 1.00 28.96 28 TRP B O 1
ATOM 2178 N N . PHE B 1 29 ? -8.928 19.531 -38.247 1.00 35.34 29 PHE B N 1
ATOM 2179 C CA . PHE B 1 29 ? -8.860 19.738 -39.691 1.00 36.45 29 PHE B CA 1
ATOM 2180 C C . PHE B 1 29 ? -8.306 18.479 -40.359 1.00 39.16 29 PHE B C 1
ATOM 2181 O O . PHE B 1 29 ? -8.815 18.019 -41.385 1.00 36.92 29 PHE B O 1
ATOM 2189 N N . ASN B 1 30 ? -7.247 17.934 -39.767 1.00 42.16 30 ASN B N 1
ATOM 2190 C CA . ASN B 1 30 ? -6.593 16.741 -40.286 1.00 45.43 30 ASN B CA 1
ATOM 2191 C C . ASN B 1 30 ? -7.487 15.497 -40.259 1.00 45.73 30 ASN B C 1
ATOM 2192 O O . ASN B 1 30 ? -7.492 14.702 -41.203 1.00 45.08 30 ASN B O 1
ATOM 2197 N N . HIS B 1 31 ? -8.236 15.331 -39.172 1.00 45.15 31 HIS B N 1
ATOM 2198 C CA . HIS B 1 31 ? -9.128 14.189 -39.026 1.00 44.07 31 HIS B CA 1
ATOM 2199 C C . HIS B 1 31 ? -10.244 14.250 -40.040 1.00 43.80 31 HIS B C 1
ATOM 2200 O O . HIS B 1 31 ? -10.588 13.243 -40.667 1.00 46.15 31 HIS B O 1
ATOM 2207 N N . ASN B 1 32 ? -10.821 15.436 -40.194 1.00 39.85 32 ASN B N 1
ATOM 2208 C CA . ASN B 1 32 ? -11.764 15.657 -41.268 1.00 41.87 32 ASN B CA 1
ATOM 2209 C C . ASN B 1 32 ? -10.917 15.970 -42.490 1.00 44.89 32 ASN B C 1
ATOM 2210 O O . ASN B 1 32 ? -9.690 15.931 -42.403 1.00 46.78 32 ASN B O 1
ATOM 2215 N N . ASN B 1 33 ? -11.516 16.221 -43.639 1.00 47.08 33 ASN B N 1
ATOM 2216 C CA . ASN B 1 33 ? -10.666 16.322 -44.821 1.00 53.10 33 ASN B CA 1
ATOM 2217 C C . ASN B 1 33 ? -10.196 17.719 -45.168 1.00 53.98 33 ASN B C 1
ATOM 2218 O O . ASN B 1 33 ? -9.809 17.994 -46.307 1.00 57.63 33 ASN B O 1
ATOM 2223 N N . CYS B 1 34 ? -10.213 18.592 -44.165 1.00 48.81 34 CYS B N 1
ATOM 2224 C CA . CYS B 1 34 ? -10.024 20.014 -44.394 1.00 46.89 34 CYS B CA 1
ATOM 2225 C C . CYS B 1 34 ? -8.713 20.515 -44.974 1.00 45.35 34 CYS B C 1
ATOM 2226 O O . CYS B 1 34 ? -7.629 20.192 -44.472 1.00 44.84 34 CYS B O 1
ATOM 2229 N N . ASN B 1 35 ? -8.821 21.298 -46.046 1.00 43.09 35 ASN B N 1
ATOM 2230 C CA . ASN B 1 35 ? -7.668 22.001 -46.586 1.00 39.70 35 ASN B CA 1
ATOM 2231 C C . ASN B 1 35 ? -7.545 23.339 -45.856 1.00 36.65 35 ASN B C 1
ATOM 2232 O O . ASN B 1 35 ? -7.647 24.407 -46.467 1.00 36.68 35 ASN B O 1
ATOM 2237 N N . LEU B 1 36 ? -7.358 23.260 -44.538 1.00 35.16 36 LEU B N 1
ATOM 2238 C CA . LEU B 1 36 ? -7.355 24.424 -43.654 1.00 31.34 36 LEU B CA 1
ATOM 2239 C C . LEU B 1 36 ? -6.267 24.201 -42.629 1.00 29.39 36 LEU B C 1
ATOM 2240 O O . LEU B 1 36 ? -5.910 23.064 -42.364 1.00 27.87 36 LEU B O 1
ATOM 2245 N N . ALA B 1 37 ? -5.750 25.287 -42.053 1.00 29.00 37 ALA B N 1
ATOM 2246 C CA . ALA B 1 37 ? -4.759 25.212 -40.985 1.00 27.80 37 ALA B CA 1
ATOM 2247 C C . ALA B 1 37 ? -4.834 26.437 -40.085 1.00 27.70 37 ALA B C 1
ATOM 2248 O O . ALA B 1 37 ? -5.211 27.532 -40.536 1.00 27.17 37 ALA B O 1
ATOM 2250 N N . MET B 1 38 ? -4.467 26.266 -38.816 1.00 27.06 38 MET B N 1
ATOM 2251 C CA . MET B 1 38 ? -4.327 27.415 -37.925 1.00 30.42 38 MET B CA 1
ATOM 2252 C C . MET B 1 38 ? -2.855 27.694 -37.620 1.00 28.56 38 MET B C 1
ATOM 2253 O O . MET B 1 38 ? -2.097 26.779 -37.276 1.00 27.80 38 MET B O 1
ATOM 2258 N N . LEU B 1 39 ? -2.454 28.955 -37.750 1.00 23.53 39 LEU B N 1
ATOM 2259 C CA . LEU B 1 39 ? -1.087 29.351 -37.443 1.00 23.31 39 LEU B CA 1
ATOM 2260 C C . LEU B 1 39 ? -1.076 30.278 -36.239 1.00 24.01 39 LEU B C 1
ATOM 2261 O O . LEU B 1 39 ? -2.007 31.057 -36.048 1.00 24.22 39 LEU B O 1
ATOM 2266 N N . PRO B 1 40 ? -0.026 30.183 -35.410 1.00 24.71 40 PRO B N 1
ATOM 2267 C CA . PRO B 1 40 ? 0.181 31.089 -34.273 1.00 23.11 40 PRO B CA 1
ATOM 2268 C C . PRO B 1 40 ? 0.879 32.384 -34.680 1.00 22.17 40 PRO B C 1
ATOM 2269 O O . PRO B 1 40 ? 1.827 32.342 -35.461 1.00 24.60 40 PRO B O 1
ATOM 2273 N N . ILE B 1 41 ? 0.419 33.517 -34.152 1.00 22.20 41 ILE B N 1
ATOM 2274 C CA . ILE B 1 41 ? 1.052 34.812 -34.423 1.00 22.74 41 ILE B CA 1
ATOM 2275 C C . ILE B 1 41 ? 1.404 35.548 -33.142 1.00 22.46 41 ILE B C 1
ATOM 2276 O O . ILE B 1 41 ? 0.520 36.047 -32.445 1.00 19.75 41 ILE B O 1
ATOM 2281 N N . ASP B 1 42 ? 2.694 35.621 -32.833 1.00 24.87 42 ASP B N 1
ATOM 2282 C CA . ASP B 1 42 ? 3.154 36.440 -31.728 1.00 24.97 42 ASP B CA 1
ATOM 2283 C C . ASP B 1 42 ? 3.393 37.846 -32.238 1.00 23.07 42 ASP B C 1
ATOM 2284 O O . ASP B 1 42 ? 4.432 38.132 -32.827 1.00 26.27 42 ASP B O 1
ATOM 2289 N N . LEU B 1 43 ? 2.428 38.726 -32.015 1.00 21.77 43 LEU B N 1
ATOM 2290 C CA . LEU B 1 43 ? 2.480 40.072 -32.573 1.00 22.32 43 LEU B CA 1
ATOM 2291 C C . LEU B 1 43 ? 2.922 41.060 -31.535 1.00 27.38 43 LEU B C 1
ATOM 2292 O O . LEU B 1 43 ? 2.386 41.091 -30.428 1.00 29.36 43 LEU B O 1
ATOM 2297 N N . HIS B 1 44 ? 3.886 41.885 -31.904 1.00 27.67 44 HIS B N 1
ATOM 2298 C CA . HIS B 1 44 ? 4.361 42.928 -31.022 1.00 30.99 44 HIS B CA 1
ATOM 2299 C C . HIS B 1 44 ? 3.293 44.001 -30.948 1.00 29.39 44 HIS B C 1
ATOM 2300 O O . HIS B 1 44 ? 2.723 44.389 -31.970 1.00 26.04 44 HIS B O 1
ATOM 2307 N N . GLU B 1 45 ? 3.017 44.468 -29.732 1.00 32.92 45 GLU B N 1
ATOM 2308 C CA . GLU B 1 45 ? 1.963 45.458 -29.484 1.00 37.04 45 GLU B CA 1
ATOM 2309 C C . GLU B 1 45 ? 1.985 46.643 -30.458 1.00 33.87 45 GLU B C 1
ATOM 2310 O O . GLU B 1 45 ? 0.941 47.206 -30.788 1.00 35.27 45 GLU B O 1
ATOM 2316 N N . ALA B 1 46 ? 3.177 46.995 -30.921 1.00 29.49 46 ALA B N 1
ATOM 2317 C CA . ALA B 1 46 ? 3.371 48.155 -31.775 1.00 32.72 46 ALA B CA 1
ATOM 2318 C C . ALA B 1 46 ? 2.746 47.997 -33.157 1.00 36.43 46 ALA B C 1
ATOM 2319 O O . ALA B 1 46 ? 2.596 48.975 -33.894 1.00 37.35 46 ALA B O 1
ATOM 2321 N N . ALA B 1 47 ? 2.392 46.773 -33.522 1.00 32.45 47 ALA B N 1
ATOM 2322 C CA . ALA B 1 47 ? 1.908 46.538 -34.876 1.00 28.67 47 ALA B CA 1
ATOM 2323 C C . ALA B 1 47 ? 0.406 46.287 -34.915 1.00 27.97 47 ALA B C 1
ATOM 2324 O O . ALA B 1 47 ? -0.141 45.917 -35.951 1.00 24.85 47 ALA B O 1
ATOM 2326 N N . LEU B 1 48 ? -0.258 46.492 -33.784 1.00 29.15 48 LEU B N 1
ATOM 2327 C CA . LEU B 1 48 ? -1.679 46.186 -33.670 1.00 32.38 48 LEU B CA 1
ATOM 2328 C C . LEU B 1 48 ? -2.511 46.831 -34.764 1.00 31.36 48 LEU B C 1
ATOM 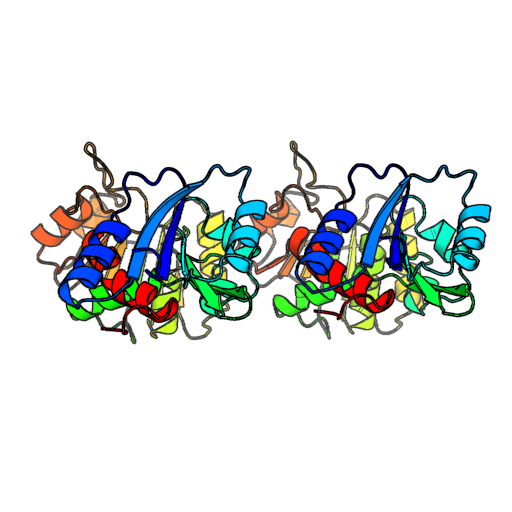2329 O O . LEU B 1 48 ? -3.321 46.162 -35.420 1.00 29.80 48 LEU B O 1
ATOM 2334 N N . ASP B 1 49 ? -2.318 48.128 -34.970 1.00 32.03 49 ASP B N 1
ATOM 2335 C CA . ASP B 1 49 ? -3.126 48.821 -35.953 1.00 32.44 49 ASP B CA 1
ATOM 2336 C C . ASP B 1 49 ? -2.929 48.265 -37.346 1.00 30.90 49 ASP B C 1
ATOM 2337 O O . ASP B 1 49 ? -3.899 48.076 -38.083 1.00 31.67 49 ASP B O 1
ATOM 2342 N N . SER B 1 50 ? -1.684 47.983 -37.700 1.00 26.72 50 SER B N 1
ATOM 2343 C CA . SER B 1 50 ? -1.409 47.419 -39.011 1.00 30.93 50 SER B CA 1
ATOM 2344 C C . SER B 1 50 ? -1.981 46.002 -39.147 1.00 28.14 50 SER B C 1
ATOM 2345 O O . SER B 1 50 ? -2.480 45.624 -40.205 1.00 27.12 50 SER B O 1
ATOM 2348 N N . PHE B 1 51 ? -1.921 45.231 -38.067 1.00 27.63 51 PHE B N 1
ATOM 2349 C CA . PHE B 1 51 ? -2.351 43.826 -38.108 1.00 24.36 51 PHE B CA 1
ATOM 2350 C C . PHE B 1 51 ? -3.816 43.714 -38.524 1.00 25.30 51 PHE B C 1
ATOM 2351 O O . PHE B 1 51 ? -4.179 42.897 -39.360 1.00 26.90 51 PHE B O 1
ATOM 2359 N N . ALA B 1 52 ? -4.657 44.546 -37.925 1.00 25.00 52 ALA B N 1
ATOM 2360 C CA . ALA B 1 52 ? -6.067 44.586 -38.273 1.00 25.83 52 ALA B CA 1
ATOM 2361 C C . ALA B 1 52 ? -6.269 44.845 -39.773 1.00 24.98 52 ALA B C 1
ATOM 2362 O O . ALA B 1 52 ? -7.040 44.140 -40.431 1.00 24.68 52 ALA B O 1
ATOM 2364 N N . ASP B 1 53 ? -5.591 45.860 -40.307 1.00 24.27 53 ASP B N 1
ATOM 2365 C CA . ASP B 1 53 ? -5.675 46.160 -41.739 1.00 27.90 53 ASP B CA 1
ATOM 2366 C C . ASP B 1 53 ? -5.086 45.043 -42.604 1.00 27.04 53 ASP B C 1
ATOM 2367 O O . ASP B 1 53 ? -5.602 44.733 -43.670 1.00 25.67 53 ASP B O 1
ATOM 2372 N N . THR B 1 54 ? -4.022 44.416 -42.129 1.00 25.60 54 THR B N 1
ATOM 2373 C CA . THR B 1 54 ? -3.466 43.283 -42.844 1.00 24.31 54 THR B CA 1
ATOM 2374 C C . THR B 1 54 ? -4.506 42.175 -42.935 1.00 26.22 54 THR B C 1
ATOM 2375 O O . THR B 1 54 ? -4.684 41.563 -43.987 1.00 26.71 54 THR B O 1
ATOM 2379 N N . LEU B 1 55 ? -5.199 41.923 -41.827 1.00 21.80 55 LEU B N 1
ATOM 2380 C CA . LEU B 1 55 ? -6.276 40.937 -41.819 1.00 17.99 55 LEU B CA 1
ATOM 2381 C C . LEU B 1 55 ? -7.323 41.274 -42.892 1.00 18.14 55 LEU B C 1
ATOM 2382 O O . LEU B 1 55 ? -7.857 40.394 -43.561 1.00 21.91 55 LEU B O 1
ATOM 2387 N N . ARG B 1 56 ? -7.629 42.553 -43.050 1.00 20.11 56 ARG B N 1
ATOM 2388 C CA . ARG B 1 56 ? -8.628 42.931 -44.031 1.00 22.35 56 ARG B CA 1
ATOM 2389 C C . ARG B 1 56 ? -8.173 42.566 -45.436 1.00 22.46 56 ARG B C 1
ATOM 2390 O O . ARG B 1 56 ? -8.983 42.216 -46.285 1.00 24.76 56 ARG B O 1
ATOM 2398 N N . GLY B 1 57 ? -6.872 42.619 -45.681 1.00 20.18 57 GLY B N 1
ATOM 2399 C CA . GLY B 1 57 ? -6.365 42.327 -47.017 1.00 22.13 57 GLY B CA 1
ATOM 2400 C C . GLY B 1 57 ? -5.954 40.879 -47.220 1.00 24.43 57 GLY B C 1
ATOM 2401 O O . GLY B 1 57 ? -5.550 40.478 -48.315 1.00 23.96 57 GLY B O 1
ATOM 2402 N N . TRP B 1 58 ? -6.062 40.089 -46.157 1.00 23.85 58 TRP B N 1
ATOM 2403 C CA . TRP B 1 58 ? -5.564 38.719 -46.172 1.00 23.57 58 TRP B CA 1
ATOM 2404 C C . TRP B 1 58 ? -6.656 37.784 -46.685 1.00 24.84 58 TRP B C 1
ATOM 2405 O O . TRP B 1 58 ? -7.510 37.308 -45.935 1.00 22.83 58 TRP B O 1
ATOM 2416 N N . GLN B 1 59 ? -6.628 37.521 -47.983 1.00 26.43 59 GLN B N 1
ATOM 2417 C CA . GLN B 1 59 ? -7.819 37.025 -48.659 1.00 26.89 59 GLN B CA 1
ATOM 2418 C C . GLN B 1 59 ? -8.037 35.521 -48.524 1.00 27.01 59 GLN B C 1
ATOM 2419 O O . GLN B 1 59 ? -9.158 35.036 -48.696 1.00 25.56 59 GLN B O 1
ATOM 2425 N N . ASN B 1 60 ? -6.983 34.784 -48.192 1.00 25.51 60 ASN B N 1
ATOM 2426 C CA . ASN B 1 60 ? -7.139 33.357 -47.909 1.00 23.94 60 ASN B CA 1
ATOM 2427 C C . ASN B 1 60 ? -7.250 33.061 -46.414 1.00 24.29 60 ASN B C 1
ATOM 2428 O O . ASN B 1 60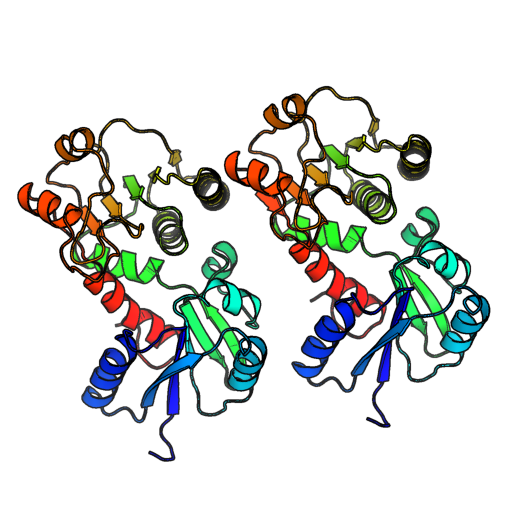 ? -7.115 31.914 -45.999 1.00 23.97 60 ASN B O 1
ATOM 2433 N N . LEU B 1 61 ? -7.485 34.092 -45.604 1.00 24.58 61 LEU B N 1
ATOM 2434 C CA . LEU B 1 61 ? -7.708 33.891 -44.168 1.00 20.72 61 LEU B CA 1
ATOM 2435 C C . LEU B 1 61 ? -9.205 33.967 -43.846 1.00 22.07 61 LEU B C 1
ATOM 2436 O O . LEU B 1 61 ? -9.891 34.900 -44.280 1.00 22.22 61 LEU B O 1
ATOM 2441 N N . ARG B 1 62 ? -9.706 32.981 -43.098 1.00 24.80 62 ARG B N 1
ATOM 2442 C CA . ARG B 1 62 ? -11.112 32.930 -42.684 1.00 25.27 62 ARG B CA 1
ATOM 2443 C C . ARG B 1 62 ? -11.384 33.669 -41.384 1.00 25.08 62 ARG B C 1
ATOM 2444 O O . ARG B 1 62 ? -12.430 34.289 -41.213 1.00 25.78 62 ARG B O 1
ATOM 2452 N N . GLY B 1 63 ? -10.452 33.593 -40.449 1.00 23.98 63 GLY B N 1
ATOM 2453 C CA . GLY B 1 63 ? -10.679 34.208 -39.155 1.00 23.06 63 GLY B CA 1
ATOM 2454 C C . GLY B 1 63 ? -9.454 34.157 -38.278 1.00 21.94 63 GLY B C 1
ATOM 2455 O O . GLY B 1 63 ? -8.410 33.634 -38.673 1.00 19.73 63 GLY B O 1
ATOM 2456 N N . CYS B 1 64 ? -9.570 34.717 -37.081 1.00 21.36 64 CYS B N 1
ATOM 2457 C CA . CYS B 1 64 ? -8.418 34.795 -36.198 1.00 19.36 64 CYS B CA 1
ATOM 2458 C C . CYS B 1 64 ? -8.857 34.745 -34.731 1.00 19.67 64 CYS B C 1
ATOM 2459 O O . CYS B 1 64 ? -9.728 35.499 -34.312 1.00 20.43 64 CYS B O 1
ATOM 2462 N N . VAL B 1 65 ? -8.266 33.844 -33.954 1.00 16.80 65 VAL B N 1
ATOM 2463 C CA . VAL B 1 65 ? -8.567 33.786 -32.530 1.00 18.84 65 VAL B CA 1
ATOM 2464 C C . VAL B 1 65 ? -7.779 34.887 -31.862 1.00 17.45 65 VAL B C 1
ATOM 2465 O O . VAL B 1 65 ? -6.639 35.143 -32.242 1.00 18.01 65 VAL B O 1
ATOM 2469 N N . VAL B 1 66 ? -8.382 35.559 -30.886 1.00 15.76 66 VAL B N 1
ATOM 2470 C CA . VAL B 1 66 ? -7.665 36.604 -30.151 1.00 17.08 66 VAL B CA 1
ATOM 2471 C C . VAL B 1 66 ? -7.422 36.204 -28.687 1.00 22.37 66 VAL B C 1
ATOM 2472 O O . VAL B 1 66 ? -8.359 35.862 -27.969 1.00 25.18 66 VAL B O 1
ATOM 2476 N N . THR B 1 67 ? -6.169 36.258 -28.249 1.00 23.31 67 THR B N 1
ATOM 2477 C CA . THR B 1 67 ? -5.844 35.961 -26.861 1.00 26.24 67 THR B CA 1
ATOM 2478 C C . THR B 1 67 ? -5.128 37.141 -26.206 1.00 27.08 67 THR B C 1
ATOM 2479 O O . THR B 1 67 ? -5.072 38.224 -26.779 1.00 25.63 67 THR B O 1
ATOM 2483 N N . VAL B 1 68 ? -4.604 36.961 -24.998 1.00 30.26 68 VAL B N 1
ATOM 2484 C CA . VAL B 1 68 ? -3.994 38.098 -24.309 1.00 30.27 68 VAL B CA 1
ATOM 2485 C C . VAL B 1 68 ? -2.712 38.535 -25.017 1.00 28.39 68 VAL B C 1
ATOM 2486 O O . VAL B 1 68 ? -1.979 37.701 -25.550 1.00 27.48 68 VAL B O 1
ATOM 2490 N N . PRO B 1 69 ? -2.425 39.843 -25.004 1.00 29.14 69 PRO B N 1
ATOM 2491 C CA . PRO B 1 69 ? -3.164 40.892 -24.301 1.00 30.26 69 PRO B CA 1
ATOM 2492 C C . PRO B 1 69 ? -4.005 41.738 -25.234 1.00 29.48 69 PRO B C 1
ATOM 2493 O O . PRO B 1 69 ? -4.108 42.957 -25.025 1.00 30.99 69 PRO B O 1
ATOM 2497 N N . TYR B 1 70 ? -4.616 41.127 -26.238 1.00 26.83 70 TYR B N 1
ATOM 2498 C CA . TYR B 1 70 ? -5.202 41.926 -27.309 1.00 24.08 70 TYR B CA 1
ATOM 2499 C C . TYR B 1 70 ? -6.719 41.878 -27.389 1.00 25.06 70 TYR B C 1
ATOM 2500 O O . TYR B 1 70 ? -7.307 42.415 -28.336 1.00 25.62 70 TYR B O 1
ATOM 2509 N N . LYS B 1 71 ? -7.363 41.262 -26.398 1.00 26.70 71 LYS B N 1
ATOM 2510 C CA . LYS B 1 71 ? -8.808 41.053 -26.478 1.00 25.93 71 LYS B CA 1
ATOM 2511 C C . LYS B 1 71 ? -9.593 42.353 -26.582 1.00 27.05 71 LYS B C 1
ATOM 2512 O O . LYS B 1 71 ? -10.514 42.464 -27.397 1.00 29.95 71 LYS B O 1
ATOM 2518 N N . GLN B 1 72 ? -9.248 43.334 -25.757 1.00 23.31 72 GLN B N 1
ATOM 2519 C CA . GLN B 1 72 ? -9.965 44.596 -25.804 1.00 27.42 72 GLN B CA 1
ATOM 2520 C C . GLN B 1 72 ? -9.482 45.463 -26.972 1.00 22.70 72 GLN B C 1
ATOM 2521 O O . GLN B 1 72 ? -10.276 46.059 -27.671 1.00 20.92 72 GLN B O 1
ATOM 2527 N N . ALA B 1 73 ? -8.177 45.507 -27.189 1.00 23.24 73 ALA B N 1
ATOM 2528 C CA . ALA B 1 73 ? -7.606 46.286 -28.287 1.00 25.30 73 ALA B CA 1
ATOM 2529 C C . ALA B 1 73 ? -8.207 45.943 -29.644 1.00 26.31 73 ALA B C 1
ATOM 2530 O O . ALA B 1 73 ? -8.565 46.840 -30.412 1.00 27.55 73 ALA B O 1
ATOM 2532 N N . LEU B 1 74 ? -8.312 44.652 -29.957 1.00 23.73 74 LEU B N 1
ATOM 2533 C CA . LEU B 1 74 ? -8.797 44.271 -31.285 1.00 23.38 74 LEU B CA 1
ATOM 2534 C C . LEU B 1 74 ? -10.306 44.414 -31.372 1.00 23.32 74 LEU B C 1
ATOM 2535 O O . LEU B 1 74 ? -10.862 44.674 -32.447 1.00 24.87 74 LEU B O 1
ATOM 2540 N N . ALA B 1 75 ? -10.974 44.283 -30.234 1.00 22.02 75 ALA B N 1
ATOM 2541 C CA . ALA B 1 75 ? -12.400 44.565 -30.206 1.00 24.33 75 ALA B CA 1
ATOM 2542 C C . ALA B 1 75 ? -12.643 46.008 -30.664 1.00 25.73 75 ALA B C 1
ATOM 2543 O O . ALA B 1 75 ? -13.640 46.298 -31.318 1.00 28.54 75 ALA B O 1
ATOM 2545 N N . ASN B 1 76 ? -11.716 46.906 -30.337 1.00 23.48 76 ASN B N 1
ATOM 2546 C CA . ASN B 1 76 ? -11.875 48.309 -30.690 1.00 27.93 76 ASN B CA 1
ATOM 2547 C C . ASN B 1 76 ? -11.527 48.610 -32.137 1.00 29.28 76 ASN B C 1
ATOM 2548 O O . ASN B 1 76 ? -11.709 49.742 -32.595 1.00 30.85 76 ASN B O 1
ATOM 2553 N N . ARG B 1 77 ? -11.026 47.607 -32.852 1.00 26.55 77 ARG B N 1
ATOM 2554 C CA . ARG B 1 77 ? -10.461 47.834 -34.176 1.00 27.65 77 ARG B CA 1
ATOM 2555 C C . ARG B 1 77 ? -11.147 47.066 -35.295 1.00 29.77 77 ARG B C 1
ATOM 2556 O O . ARG B 1 77 ? -10.840 47.271 -36.465 1.00 35.87 77 ARG B O 1
ATOM 2564 N N . VAL B 1 78 ? -12.054 46.167 -34.950 1.00 28.07 78 VAL B N 1
ATOM 2565 C CA . VAL B 1 78 ? -12.746 45.393 -35.974 1.00 27.60 78 VAL B CA 1
ATOM 2566 C C . VAL B 1 78 ? -13.907 46.213 -36.511 1.00 27.24 78 VAL B C 1
ATOM 2567 O O . VAL B 1 78 ? -14.148 47.315 -36.035 1.00 29.44 78 VAL B O 1
ATOM 2571 N N . ASP B 1 79 ? -14.613 45.701 -37.507 1.00 27.40 79 ASP B N 1
ATOM 2572 C CA . ASP B 1 79 ? -15.640 46.508 -38.173 1.00 29.87 79 ASP B CA 1
ATOM 2573 C C . ASP B 1 79 ? -17.017 46.314 -37.558 1.00 31.39 79 ASP B C 1
ATOM 2574 O O . ASP B 1 79 ? -17.853 47.213 -37.593 1.00 32.85 79 ASP B O 1
ATOM 2579 N N . GLY B 1 80 ? -17.243 45.130 -37.006 1.00 28.67 80 GLY B N 1
ATOM 2580 C CA . GLY B 1 80 ? -18.523 44.777 -36.429 1.00 30.18 80 GLY B CA 1
ATOM 2581 C C . GLY B 1 80 ? -18.342 43.930 -35.181 1.00 29.56 80 GLY B C 1
ATOM 2582 O O . GLY B 1 80 ? -17.479 43.045 -35.134 1.00 30.24 80 GLY B O 1
ATOM 2583 N N . LEU B 1 81 ? -19.160 44.215 -34.175 1.00 26.66 81 LEU B N 1
ATOM 2584 C CA . LEU B 1 81 ? -19.120 43.518 -32.894 1.00 28.44 81 LEU B CA 1
ATOM 2585 C C . LEU B 1 81 ? -20.471 42.923 -32.543 1.00 26.58 81 LEU B C 1
ATOM 2586 O O . LEU B 1 81 ? -21.495 43.598 -32.626 1.00 28.43 81 LEU B O 1
ATOM 2591 N N . SER B 1 82 ? -20.456 41.661 -32.137 1.00 24.08 82 SER B N 1
ATOM 2592 C CA . SER B 1 82 ? -21.614 41.028 -31.539 1.00 25.29 82 SER B CA 1
ATOM 2593 C C . SER B 1 82 ? -22.082 41.850 -30.331 1.00 28.17 82 SER B C 1
ATOM 2594 O O . SER B 1 82 ? -21.298 42.579 -29.716 1.00 25.86 82 SER B O 1
ATOM 2597 N N . GLU B 1 83 ? -23.357 41.719 -29.984 1.00 31.01 83 GLU B N 1
ATOM 2598 C CA . GLU B 1 83 ? -23.909 42.496 -28.882 1.00 32.90 83 GLU B CA 1
ATOM 2599 C C . GLU B 1 83 ? -23.109 42.292 -27.592 1.00 28.06 83 GLU B C 1
ATOM 2600 O O . GLU B 1 83 ? -22.736 43.258 -26.930 1.00 28.60 83 GLU B O 1
ATOM 2606 N N . ARG B 1 84 ? -22.827 41.041 -27.246 1.00 27.54 84 ARG B N 1
ATOM 2607 C CA . ARG B 1 84 ? -22.068 40.760 -26.028 1.00 27.51 84 ARG B CA 1
ATOM 2608 C C . ARG B 1 84 ? -20.631 41.277 -26.085 1.00 27.21 84 ARG B C 1
ATOM 2609 O O . ARG B 1 84 ? -20.116 41.802 -25.094 1.00 29.97 84 ARG B O 1
ATOM 2617 N N . ALA B 1 85 ? -19.977 41.126 -27.230 1.00 23.60 85 ALA B N 1
ATOM 2618 C CA . ALA B 1 85 ? -18.615 41.620 -27.360 1.00 22.64 85 ALA B CA 1
ATOM 2619 C C . ALA B 1 85 ? -18.584 43.125 -27.124 1.00 24.93 85 ALA B C 1
ATOM 2620 O O . ALA B 1 85 ? -17.721 43.635 -26.403 1.00 26.14 85 ALA B O 1
ATOM 2622 N N . ALA B 1 86 ? -19.523 43.838 -27.734 1.00 26.06 86 ALA B N 1
ATOM 2623 C CA . ALA B 1 86 ? -19.637 45.265 -27.490 1.00 28.30 86 ALA B CA 1
ATOM 2624 C C . ALA B 1 86 ? -19.846 45.548 -26.005 1.00 28.31 86 ALA B C 1
ATOM 2625 O O . ALA B 1 86 ? -19.219 46.446 -25.447 1.00 28.67 86 ALA B O 1
ATOM 2627 N N . ALA B 1 87 ? -20.724 44.781 -25.364 1.00 26.17 87 ALA B N 1
ATOM 2628 C CA . ALA B 1 87 ? -21.041 45.047 -23.963 1.00 27.52 87 ALA B CA 1
ATOM 2629 C C . ALA B 1 87 ? -19.830 44.777 -23.102 1.00 26.81 87 ALA B C 1
ATOM 2630 O O . ALA B 1 87 ? -19.549 45.521 -22.175 1.00 26.06 87 ALA B O 1
ATOM 2632 N N . LEU B 1 88 ? -19.107 43.714 -23.440 1.00 26.40 88 LEU B N 1
ATOM 2633 C CA . LEU B 1 88 ? -17.909 43.310 -22.712 1.00 24.18 88 LEU B CA 1
ATOM 2634 C C . LEU B 1 88 ? -16.715 44.163 -23.079 1.00 24.13 88 LEU B C 1
ATOM 2635 O O . LEU B 1 88 ? -15.752 44.260 -22.318 1.00 24.70 88 LEU B O 1
ATOM 2640 N N . GLY B 1 89 ? -16.767 44.755 -24.268 1.00 22.54 89 GLY B N 1
ATOM 2641 C CA . GLY B 1 89 ? -15.655 45.540 -24.765 1.00 21.45 89 GLY B CA 1
ATOM 2642 C C . GLY B 1 89 ? -14.426 44.690 -25.025 1.00 22.00 89 GLY B C 1
ATOM 2643 O O . GLY B 1 89 ? -13.295 45.159 -24.912 1.00 21.85 89 GLY B O 1
ATOM 2644 N N . SER B 1 90 ? -14.639 43.425 -25.363 1.00 22.35 90 SER B N 1
ATOM 2645 C CA . SER B 1 90 ? -13.528 42.562 -25.720 1.00 22.93 90 SER B CA 1
ATOM 2646 C C . SER B 1 90 ? -13.975 41.425 -26.636 1.00 21.62 90 SER B C 1
ATOM 2647 O O . SER B 1 90 ? -15.140 41.018 -26.619 1.00 20.60 90 SER B O 1
ATOM 2650 N N . ILE B 1 91 ? -13.037 40.927 -27.438 1.00 20.34 91 ILE B N 1
ATOM 2651 C CA . ILE B 1 91 ? -13.305 39.805 -28.325 1.00 19.12 91 ILE B CA 1
ATOM 2652 C C . ILE B 1 91 ? -12.245 38.744 -28.130 1.00 20.00 91 ILE B C 1
ATOM 2653 O O . ILE B 1 91 ? -11.110 39.050 -27.734 1.00 17.39 91 ILE B O 1
ATOM 2658 N N . ASN B 1 92 ? -12.606 37.493 -28.393 1.00 18.77 92 ASN B N 1
ATOM 2659 C CA . ASN B 1 92 ? -11.597 36.456 -28.496 1.00 17.87 92 ASN B CA 1
ATOM 2660 C C . ASN B 1 92 ? -11.636 35.768 -29.855 1.00 19.25 92 ASN B C 1
ATOM 2661 O O . ASN B 1 92 ? -10.971 34.767 -30.062 1.00 18.13 92 ASN B O 1
ATOM 2666 N N . VAL B 1 93 ? -12.412 36.307 -30.787 1.00 17.56 93 VAL B N 1
ATOM 2667 C CA . VAL B 1 93 ? -12.450 35.708 -32.107 1.00 19.77 93 VAL B CA 1
ATOM 2668 C C . VAL B 1 93 ? -12.945 36.668 -33.183 1.00 20.52 93 VAL B C 1
ATOM 2669 O O . VAL B 1 93 ? -13.856 37.458 -32.946 1.00 21.06 93 VAL B O 1
ATOM 2673 N N . ILE B 1 94 ? -12.312 36.593 -34.352 1.00 16.83 94 ILE B N 1
ATOM 2674 C CA . ILE B 1 94 ? -12.660 37.414 -35.501 1.00 20.15 94 ILE B CA 1
ATOM 2675 C C . ILE B 1 94 ? -12.966 36.553 -36.709 1.00 20.84 94 ILE B C 1
ATOM 2676 O O . ILE B 1 94 ? -12.196 35.658 -37.039 1.00 20.74 94 ILE B O 1
ATOM 2681 N N . ARG B 1 95 ? -14.082 36.828 -37.370 1.00 23.46 95 ARG B N 1
ATOM 2682 C CA . ARG B 1 95 ? -14.317 36.316 -38.720 1.00 26.35 95 ARG B CA 1
ATOM 2683 C C . ARG B 1 95 ? -13.988 37.388 -39.765 1.00 26.47 95 ARG B C 1
ATOM 2684 O O . ARG B 1 95 ? -14.400 38.548 -39.638 1.00 24.88 95 ARG B O 1
ATOM 2692 N N . ARG B 1 96 ? -13.219 37.013 -40.782 1.00 27.14 96 ARG B N 1
ATOM 2693 C CA . ARG B 1 96 ? -12.999 37.903 -41.911 1.00 25.31 96 ARG B CA 1
ATOM 2694 C C . ARG B 1 96 ? -14.007 37.537 -42.982 1.00 25.51 96 ARG B C 1
ATOM 2695 O O . ARG B 1 96 ? -14.063 36.388 -43.427 1.00 25.44 96 ARG B O 1
ATOM 2703 N N . GLU B 1 97 ? -14.812 38.508 -43.383 1.00 26.54 97 GLU B N 1
ATOM 2704 C CA . GLU B 1 97 ? -15.794 38.268 -44.429 1.00 32.78 97 GLU B CA 1
ATOM 2705 C C . GLU B 1 97 ? -15.112 38.272 -45.792 1.00 32.82 97 GLU B C 1
ATOM 2706 O O . GLU B 1 97 ? -13.987 38.745 -45.928 1.00 28.73 97 GLU B O 1
ATOM 2712 N N . ARG B 1 98 ? -15.808 37.742 -46.792 1.00 38.25 98 ARG B N 1
ATOM 2713 C CA . ARG B 1 98 ? -15.328 37.719 -48.168 1.00 42.63 98 ARG B CA 1
ATOM 2714 C C . ARG B 1 98 ? -14.751 39.065 -48.587 1.00 38.27 98 ARG B C 1
ATOM 2715 O O . ARG B 1 98 ? -13.701 39.120 -49.233 1.00 39.76 98 ARG B O 1
ATOM 2723 N N . ASP B 1 99 ? -15.434 40.149 -48.223 1.00 33.68 99 ASP B N 1
ATOM 2724 C CA . ASP B 1 99 ? -14.996 41.481 -48.642 1.00 35.18 99 ASP B CA 1
ATOM 2725 C C . ASP B 1 99 ? -13.989 42.141 -47.694 1.00 32.85 99 ASP B C 1
ATOM 2726 O O . ASP B 1 99 ? -13.678 43.323 -47.838 1.00 32.31 99 ASP B O 1
ATOM 2731 N N . GLY B 1 100 ? -13.494 41.391 -46.717 1.00 31.13 100 GLY B N 1
ATOM 2732 C CA . GLY B 1 100 ? -12.474 41.912 -45.826 1.00 30.04 100 GLY B CA 1
ATOM 2733 C C . GLY B 1 100 ? -12.952 42.547 -44.531 1.00 31.53 100 GLY B C 1
ATOM 2734 O O . GLY B 1 100 ? -12.131 42.956 -43.698 1.00 32.34 100 GLY B O 1
ATOM 2735 N N . ARG B 1 101 ? -14.262 42.639 -44.337 1.00 29.21 101 ARG B N 1
ATOM 2736 C CA . ARG B 1 101 ? -14.753 43.217 -43.088 1.00 30.99 101 ARG B CA 1
ATOM 2737 C C . ARG B 1 101 ? -14.505 42.287 -41.893 1.00 25.28 101 ARG B C 1
ATOM 2738 O O . ARG B 1 101 ? -14.709 41.075 -41.978 1.00 24.90 101 ARG B O 1
ATOM 2746 N N . LEU B 1 102 ? -14.036 42.862 -40.791 1.00 21.84 102 LEU B N 1
ATOM 2747 C CA . LEU B 1 102 ? -13.725 42.080 -39.597 1.00 20.31 102 LEU B CA 1
ATOM 2748 C C . LEU B 1 102 ? -14.884 42.071 -38.610 1.00 22.60 102 LEU B C 1
ATOM 2749 O O . LEU B 1 102 ? -15.272 43.116 -38.091 1.00 24.54 102 LEU B O 1
ATOM 2754 N N . LEU B 1 103 ? -15.422 40.888 -38.335 1.00 23.40 103 LEU B N 1
ATOM 2755 C CA . LEU B 1 103 ? -16.478 40.748 -37.335 1.00 23.40 103 LEU B CA 1
ATOM 2756 C C . LEU B 1 103 ? -15.925 40.094 -36.073 1.00 22.48 103 LEU B C 1
ATOM 2757 O O . LEU B 1 103 ? -15.175 39.124 -36.148 1.00 22.63 103 LEU B O 1
ATOM 2762 N N . GLY B 1 104 ? -16.302 40.631 -34.916 1.00 20.38 104 GLY B N 1
ATOM 2763 C CA . GLY B 1 104 ? -15.779 40.153 -33.653 1.00 18.93 104 GLY B CA 1
ATOM 2764 C C . GLY B 1 104 ? -16.863 39.638 -32.722 1.00 18.93 104 GLY B C 1
ATOM 2765 O O . GLY B 1 104 ? -18.010 40.126 -32.719 1.00 15.84 104 GLY B O 1
ATOM 2766 N N . ASP B 1 105 ? -16.497 38.644 -31.924 1.00 17.87 105 ASP B N 1
ATOM 2767 C CA . ASP B 1 105 ? -17.385 38.103 -30.912 1.00 22.02 105 ASP B CA 1
ATOM 2768 C C . ASP B 1 105 ? -16.522 37.672 -29.737 1.00 24.90 105 ASP B C 1
ATOM 2769 O O . ASP B 1 105 ? -15.290 37.583 -29.870 1.00 24.23 105 ASP B O 1
ATOM 2774 N N . ASN B 1 106 ? -17.158 37.422 -28.587 1.00 21.37 106 ASN B N 1
ATOM 2775 C CA . ASN B 1 106 ? -16.473 36.803 -27.454 1.00 20.05 106 ASN B CA 1
ATOM 2776 C C . ASN B 1 106 ? -17.246 35.580 -27.049 1.00 19.58 106 ASN B C 1
ATOM 2777 O O . ASN B 1 106 ? -18.407 35.680 -26.677 1.00 24.08 106 ASN B O 1
ATOM 2782 N N . VAL B 1 107 ? -16.618 34.417 -27.127 1.00 20.23 107 VAL B N 1
ATOM 2783 C CA . VAL B 1 107 ? -17.354 33.180 -26.912 1.00 21.04 107 VAL B CA 1
ATOM 2784 C C . VAL B 1 107 ? -16.989 32.455 -25.610 1.00 23.52 107 VAL B C 1
ATOM 2785 O O . VAL B 1 107 ? -17.422 31.326 -25.404 1.00 25.87 107 VAL B O 1
ATOM 2789 N N . ASP B 1 108 ? -16.207 33.089 -24.738 1.00 19.86 108 ASP B N 1
ATOM 2790 C CA . ASP B 1 108 ? -15.836 32.444 -23.475 1.00 19.42 108 ASP B CA 1
ATOM 2791 C C . ASP B 1 108 ? -17.083 32.077 -22.644 1.00 19.63 108 ASP B C 1
ATOM 2792 O O . ASP B 1 108 ? -17.170 30.987 -22.092 1.00 23.19 108 ASP B O 1
ATOM 2797 N N . GLY B 1 109 ? -18.049 32.982 -22.570 1.00 14.90 109 GLY B N 1
ATOM 2798 C CA . GLY B 1 109 ? -19.295 32.699 -21.883 1.00 17.13 109 GLY B CA 1
ATOM 2799 C C . GLY B 1 109 ? -20.059 31.551 -22.521 1.00 19.37 109 GLY B C 1
ATOM 2800 O O . GLY B 1 109 ? -20.512 30.618 -21.827 1.00 20.47 109 GLY B O 1
ATOM 2801 N N . ALA B 1 110 ? -20.200 31.607 -23.845 1.00 20.42 110 ALA B N 1
ATOM 2802 C CA . ALA B 1 110 ? -20.898 30.560 -24.587 1.00 19.22 110 ALA B CA 1
ATOM 2803 C C . ALA B 1 110 ? -20.226 29.215 -24.343 1.00 20.60 110 ALA B C 1
ATOM 2804 O O . ALA B 1 110 ? -20.890 28.219 -24.085 1.00 20.75 110 ALA B O 1
ATOM 2806 N N . GLY B 1 111 ? -18.900 29.190 -24.432 1.00 18.92 111 GLY B N 1
ATOM 2807 C CA . GLY B 1 111 ? -18.161 27.980 -24.154 1.00 19.31 111 GLY B CA 1
ATOM 2808 C C . GLY B 1 111 ? -18.450 27.455 -22.758 1.00 18.78 111 GLY B C 1
ATOM 2809 O O . GLY B 1 111 ? -18.748 26.273 -22.592 1.00 19.13 111 GLY B O 1
ATOM 2810 N N . PHE B 1 112 ? -18.359 28.328 -21.755 1.00 18.33 112 PHE B N 1
ATOM 2811 C CA . PHE B 1 112 ? -18.654 27.936 -20.377 1.00 20.55 112 PHE B CA 1
ATOM 2812 C C . PHE B 1 112 ? -20.065 27.354 -20.240 1.00 22.71 112 PHE B C 1
ATOM 2813 O O . PHE B 1 112 ? -20.250 26.292 -19.639 1.00 26.19 112 PHE B O 1
ATOM 2821 N N . LEU B 1 113 ? -21.058 28.053 -20.785 1.00 22.63 113 LEU B N 1
ATOM 2822 C CA . LEU B 1 113 ? -22.431 27.573 -20.710 1.00 25.31 113 LEU B CA 1
ATOM 2823 C C . LEU B 1 113 ? -22.604 26.242 -21.446 1.00 25.18 113 LEU B C 1
ATOM 2824 O O . LEU B 1 113 ? -23.306 25.355 -20.972 1.00 23.15 113 LEU B O 1
ATOM 2829 N N . GLY B 1 114 ? -21.969 26.121 -22.609 1.00 24.41 114 GLY B N 1
ATOM 2830 C CA . GLY B 1 114 ? -22.021 24.895 -23.377 1.00 24.27 114 GLY B CA 1
ATOM 2831 C C . GLY B 1 114 ? -21.573 23.713 -22.546 1.00 25.34 114 GLY B C 1
ATOM 2832 O O . GLY B 1 114 ? -22.259 22.691 -22.477 1.00 27.65 114 GLY B O 1
ATOM 2833 N N . ALA B 1 115 ? -20.416 23.853 -21.906 1.00 24.70 115 ALA B N 1
ATOM 2834 C CA . ALA B 1 115 ? -19.893 22.804 -21.052 1.00 23.27 115 ALA B CA 1
ATOM 2835 C C . ALA B 1 115 ? -20.871 22.536 -19.916 1.00 22.36 115 ALA B C 1
ATOM 2836 O O . ALA B 1 115 ? -21.224 21.389 -19.641 1.00 21.65 115 ALA B O 1
ATOM 2838 N N . ALA B 1 116 ? -21.324 23.605 -19.270 1.00 22.29 116 ALA B N 1
ATOM 2839 C CA . ALA B 1 116 ? -22.231 23.471 -18.138 1.00 21.92 116 ALA B CA 1
ATOM 2840 C C . ALA B 1 116 ? -23.499 22.728 -18.550 1.00 27.60 116 ALA B C 1
ATOM 2841 O O . ALA B 1 116 ? -24.0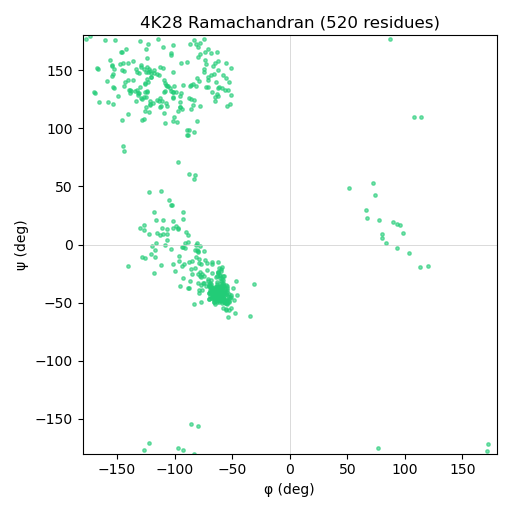18 21.896 -17.794 1.00 23.75 116 ALA B O 1
ATOM 2843 N N . HIS B 1 117 ? -23.988 23.019 -19.757 1.00 32.62 117 HIS B N 1
ATOM 2844 C CA . HIS B 1 117 ? -25.192 22.361 -20.271 1.00 37.27 117 HIS B CA 1
ATOM 2845 C C . HIS B 1 117 ? -25.027 20.840 -20.378 1.00 36.77 117 HIS B C 1
ATOM 2846 O O . HIS B 1 117 ? -26.000 20.091 -20.248 1.00 36.90 117 HIS B O 1
ATOM 2853 N N . LYS B 1 118 ? -23.796 20.392 -20.597 1.00 33.71 118 LYS B N 1
ATOM 2854 C CA . LYS B 1 118 ? -23.526 18.972 -20.665 1.00 32.35 118 LYS B CA 1
ATOM 2855 C C . LYS B 1 118 ? -23.497 18.385 -19.267 1.00 29.43 118 LYS B C 1
ATOM 2856 O O . LYS B 1 118 ? -23.589 17.175 -19.102 1.00 29.02 118 LYS B O 1
ATOM 2862 N N . HIS B 1 119 ? -23.364 19.240 -18.260 1.00 25.38 119 HIS B N 1
ATOM 2863 C CA . HIS B 1 119 ? -23.465 18.780 -16.881 1.00 21.35 119 HIS B CA 1
ATOM 2864 C C . HIS B 1 119 ? -24.847 19.020 -16.355 1.00 24.05 119 HIS B C 1
ATOM 2865 O O . HIS B 1 119 ? -25.057 18.965 -15.149 1.00 27.55 119 HIS B O 1
ATOM 2872 N N . GLY B 1 120 ? -25.776 19.325 -17.256 1.00 26.68 120 GLY B N 1
ATOM 2873 C CA . GLY B 1 120 ? -27.184 19.419 -16.919 1.00 30.17 120 GLY B CA 1
ATOM 2874 C C . GLY B 1 120 ? -27.588 20.723 -16.266 1.00 32.85 120 GLY B C 1
ATOM 2875 O O . GLY B 1 120 ? -28.718 20.860 -15.786 1.00 36.42 120 GLY B O 1
ATOM 2876 N N . PHE B 1 121 ? -26.680 21.691 -16.244 1.00 27.34 121 PHE B N 1
ATOM 2877 C CA . PHE B 1 121 ? -26.989 22.962 -15.602 1.00 26.19 121 PHE B CA 1
ATOM 2878 C C . PHE B 1 121 ? -27.865 23.844 -16.494 1.00 28.39 121 PHE B C 1
ATOM 2879 O O . PHE B 1 121 ? -27.471 24.207 -17.604 1.00 29.71 121 PHE B O 1
ATOM 2887 N N . GLU B 1 122 ? -29.061 24.175 -16.019 1.00 28.00 122 GLU B N 1
ATOM 2888 C CA . GLU B 1 122 ? -29.907 25.129 -16.732 1.00 31.60 122 GLU B CA 1
ATOM 2889 C C . GLU B 1 122 ? -29.933 26.413 -15.913 1.00 28.95 122 GLU B C 1
ATOM 2890 O O . GLU B 1 122 ? -30.441 26.430 -14.794 1.00 28.37 122 GLU B O 1
ATOM 2896 N N . PRO B 1 123 ? -29.344 27.487 -16.454 1.00 27.35 123 PRO B N 1
ATOM 2897 C CA . PRO B 1 123 ? -29.167 28.716 -15.674 1.00 27.04 123 PRO B CA 1
ATOM 2898 C C . PRO B 1 123 ? -30.465 29.415 -15.252 1.00 28.33 123 PRO B C 1
ATOM 2899 O O . PRO B 1 123 ? -30.462 30.083 -14.219 1.00 25.88 123 PRO B O 1
ATOM 2903 N N . ALA B 1 124 ? -31.544 29.267 -16.015 1.00 28.72 124 ALA B N 1
ATOM 2904 C CA . ALA B 1 124 ? -32.737 30.090 -15.782 1.00 29.52 124 ALA B CA 1
ATOM 2905 C C . ALA B 1 124 ? -33.220 29.993 -14.343 1.00 27.78 124 ALA B C 1
ATOM 2906 O O . ALA B 1 124 ? -33.553 28.922 -13.870 1.00 26.58 124 ALA B O 1
ATOM 2908 N N . GLY B 1 125 ? -33.233 31.115 -13.641 1.00 26.87 125 GLY B N 1
ATOM 2909 C CA . GLY B 1 125 ? -33.768 31.143 -12.292 1.00 27.88 125 GLY B CA 1
ATOM 2910 C C . GLY B 1 125 ? -32.808 30.709 -11.196 1.00 28.08 125 GLY B C 1
ATOM 2911 O O . GLY B 1 125 ? -33.189 30.676 -10.027 1.00 29.59 125 GLY B O 1
ATOM 2912 N N . LYS B 1 126 ? -31.567 30.378 -11.546 1.00 25.59 126 LYS B N 1
ATOM 2913 C CA . LYS B 1 126 ? -30.610 29.929 -10.524 1.00 24.55 126 LYS B CA 1
ATOM 2914 C C . LYS B 1 126 ? -29.764 31.071 -9.945 1.00 21.15 126 LYS B C 1
ATOM 2915 O O . LYS B 1 126 ? -29.940 32.251 -10.304 1.00 16.86 126 LYS B O 1
ATOM 2921 N N . ARG B 1 127 ? -28.841 30.693 -9.059 1.00 20.88 127 ARG B N 1
ATOM 2922 C CA . ARG B 1 127 ? -27.928 31.625 -8.401 1.00 19.05 127 ARG B CA 1
ATOM 2923 C C . ARG B 1 127 ? -26.506 31.113 -8.519 1.00 20.39 127 ARG B C 1
ATOM 2924 O O . ARG B 1 127 ? -26.234 29.937 -8.287 1.00 20.71 127 ARG B O 1
ATOM 2932 N N . ALA B 1 128 ? -25.596 32.016 -8.849 1.00 19.54 128 ALA B N 1
ATOM 2933 C CA . ALA B 1 128 ? -24.225 31.649 -9.143 1.00 16.30 128 ALA B CA 1
ATOM 2934 C C . ALA B 1 128 ? -23.263 32.568 -8.412 1.00 14.94 128 ALA B C 1
ATOM 2935 O O . ALA B 1 128 ? -23.588 33.728 -8.109 1.00 14.79 128 ALA B O 1
ATOM 2937 N N . LEU B 1 129 ? -22.094 32.029 -8.106 1.00 14.18 129 LEU B N 1
ATOM 2938 C CA . LEU B 1 129 ? -20.982 32.815 -7.617 1.00 15.84 129 LEU B CA 1
ATOM 2939 C C . LEU B 1 129 ? -19.926 32.698 -8.689 1.00 15.44 129 LEU B C 1
ATOM 2940 O O . LEU B 1 129 ? -19.565 31.594 -9.086 1.00 12.23 129 LEU B O 1
ATOM 2945 N N . VAL B 1 130 ? -19.477 33.837 -9.196 1.00 17.61 130 VAL B N 1
ATOM 2946 C CA . VAL B 1 130 ? -18.357 33.874 -10.117 1.00 18.42 130 VAL B CA 1
ATOM 2947 C C . VAL B 1 130 ? -17.152 34.449 -9.375 1.00 20.70 130 VAL B C 1
ATOM 2948 O O . VAL B 1 130 ? -17.201 35.569 -8.858 1.00 19.26 130 VAL B O 1
ATOM 2952 N N . ILE B 1 131 ? -16.074 33.677 -9.317 1.00 19.20 131 ILE B N 1
ATOM 2953 C CA . ILE B 1 131 ? -14.864 34.100 -8.636 1.00 19.16 131 ILE B CA 1
ATOM 2954 C C . ILE B 1 131 ? -13.855 34.587 -9.664 1.00 18.86 131 ILE B C 1
ATOM 2955 O O . ILE B 1 131 ? -13.313 33.791 -10.438 1.00 17.81 131 ILE B O 1
ATOM 2960 N N . GLY B 1 132 ? -13.620 35.900 -9.684 1.00 19.82 132 GLY B N 1
ATOM 2961 C CA . GLY B 1 132 ? -12.782 36.526 -10.708 1.00 16.12 132 GLY B CA 1
ATOM 2962 C C . GLY B 1 132 ? -13.574 37.344 -11.708 1.00 18.86 132 GLY B C 1
ATOM 2963 O O . GLY B 1 132 ? -14.330 36.803 -12.521 1.00 20.29 132 GLY B O 1
ATOM 2964 N N . CYS B 1 133 ? -13.434 38.666 -11.651 1.00 19.34 133 CYS B N 1
ATOM 2965 C CA . CYS B 1 133 ? -14.151 39.514 -12.603 1.00 16.61 133 CYS B CA 1
ATOM 2966 C C . CYS B 1 133 ? -13.270 40.030 -13.723 1.00 16.20 133 CYS B C 1
ATOM 2967 O O . CYS B 1 133 ? -13.456 41.141 -14.214 1.00 20.32 133 CYS B O 1
ATOM 2970 N N . GLY B 1 134 ? -12.311 39.213 -14.134 1.00 14.86 134 GLY B N 1
ATOM 2971 C CA . GLY B 1 134 ? -11.484 39.534 -15.286 1.00 15.96 134 GLY B CA 1
ATOM 2972 C C . GLY B 1 134 ? -12.163 39.241 -16.613 1.00 19.44 134 GLY B C 1
ATOM 2973 O O . GLY B 1 134 ? -13.381 39.198 -16.702 1.00 16.05 134 GLY B O 1
ATOM 2974 N N . GLY B 1 135 ? -11.364 39.036 -17.651 1.00 21.99 135 GLY B N 1
ATOM 2975 C CA . GLY B 1 135 ? -11.891 38.908 -18.992 1.00 20.49 135 GLY B CA 1
ATOM 2976 C C . GLY B 1 135 ? -12.777 37.693 -19.137 1.00 16.97 135 GLY B C 1
ATOM 2977 O O . GLY B 1 135 ? -13.824 37.767 -19.772 1.00 18.22 135 GLY B O 1
ATOM 2978 N N . VAL B 1 136 ? -12.377 36.575 -18.539 1.00 13.37 136 VAL B N 1
ATOM 2979 C CA . VAL B 1 136 ? -13.167 35.358 -18.658 1.00 16.66 136 VAL B CA 1
ATOM 2980 C C . VAL B 1 136 ? -14.370 35.373 -17.707 1.00 18.31 136 VAL B C 1
ATOM 2981 O O . VAL B 1 136 ? -15.475 34.968 -18.081 1.00 19.60 136 VAL B O 1
ATOM 2985 N N . GLY B 1 137 ? -14.159 35.882 -16.500 1.00 17.77 137 GLY B N 1
ATOM 2986 C CA . GLY B 1 137 ? -15.218 35.967 -15.519 1.00 15.40 137 GLY B CA 1
ATOM 2987 C C . GLY B 1 137 ? -16.353 36.872 -15.971 1.00 15.92 137 GLY B C 1
ATOM 2988 O O . GLY B 1 137 ? -17.519 36.536 -15.800 1.00 15.30 137 GLY B O 1
ATOM 2989 N N . SER B 1 138 ? -16.005 38.029 -16.535 1.00 16.92 138 SER B N 1
ATOM 2990 C CA . SER B 1 138 ? -16.989 38.936 -17.129 1.00 18.72 138 SER B CA 1
ATOM 2991 C C . SER B 1 138 ? -17.828 38.239 -18.187 1.00 15.93 138 SER B C 1
ATOM 2992 O O . SER B 1 138 ? -19.043 38.373 -18.224 1.00 14.04 138 SER B O 1
ATOM 2995 N N . ALA B 1 139 ? -17.158 37.523 -19.077 1.00 15.86 139 ALA B N 1
ATOM 2996 C CA . ALA B 1 139 ? -17.859 36.893 -20.183 1.00 18.47 139 ALA B CA 1
ATOM 2997 C C . ALA B 1 139 ? -18.799 35.841 -19.622 1.00 20.82 139 ALA B C 1
ATOM 2998 O O . ALA B 1 139 ? -19.936 35.707 -20.070 1.00 22.21 139 ALA B O 1
ATOM 3000 N N . ILE B 1 140 ? -18.316 35.105 -18.619 1.00 20.72 140 ILE B N 1
ATOM 3001 C CA . ILE B 1 140 ? -19.112 34.065 -17.989 1.00 18.35 140 ILE B CA 1
ATOM 3002 C C . ILE B 1 140 ? -20.327 34.671 -17.290 1.00 18.35 140 ILE B C 1
ATOM 3003 O O . ILE B 1 140 ? -21.440 34.196 -17.454 1.00 17.68 140 ILE B O 1
ATOM 3008 N N . ALA B 1 141 ? -20.116 35.738 -16.530 1.00 18.07 141 ALA B N 1
ATOM 3009 C CA . ALA B 1 141 ? -21.242 36.397 -15.863 1.00 17.44 141 ALA B CA 1
ATOM 3010 C C . ALA B 1 141 ? -22.270 36.928 -16.862 1.00 19.49 141 ALA B C 1
ATOM 3011 O O . ALA B 1 141 ? -23.483 36.823 -16.632 1.00 21.18 141 ALA B O 1
ATOM 3013 N N . TYR B 1 142 ? -21.785 37.474 -17.978 1.00 15.66 142 TYR B N 1
ATOM 3014 C CA . TYR B 1 142 ? -22.673 38.032 -18.986 1.00 19.67 142 TYR B CA 1
ATOM 3015 C C . TYR B 1 142 ? -23.519 36.936 -19.593 1.00 19.35 142 TYR B C 1
ATOM 3016 O O . TYR B 1 142 ? -24.707 37.119 -19.818 1.00 19.02 142 TYR B O 1
ATOM 3025 N N . ALA B 1 143 ? -22.891 35.797 -19.871 1.00 22.32 143 ALA B N 1
ATOM 3026 C CA . ALA B 1 143 ? -23.585 34.674 -20.484 1.00 19.98 143 ALA B CA 1
ATOM 3027 C C . ALA B 1 143 ? -24.660 34.139 -19.541 1.00 18.31 143 ALA B C 1
ATOM 3028 O O . ALA B 1 143 ? -25.770 33.805 -19.972 1.00 16.43 143 ALA B O 1
ATOM 3030 N N . LEU B 1 144 ? -24.336 34.074 -18.256 1.00 17.48 144 LEU B N 1
ATOM 3031 C CA . LEU B 1 144 ? -25.291 33.595 -17.258 1.00 18.85 144 LEU B CA 1
ATOM 3032 C C . LEU B 1 144 ? -26.511 34.499 -17.253 1.00 19.72 144 LEU B C 1
ATOM 3033 O O . LEU B 1 144 ? -27.644 34.025 -17.256 1.00 22.27 144 LEU B O 1
ATOM 3038 N N . ALA B 1 145 ? -26.263 35.806 -17.252 1.00 17.94 145 ALA B N 1
ATOM 3039 C CA . ALA B 1 145 ? -27.327 36.803 -17.213 1.00 23.10 145 ALA B CA 1
ATOM 3040 C C . ALA B 1 145 ? -28.221 36.668 -18.444 1.00 24.87 145 ALA B C 1
ATOM 3041 O O . ALA B 1 145 ? -29.445 36.668 -18.352 1.00 26.74 145 ALA B O 1
ATOM 3043 N N . GLU B 1 146 ? -27.604 36.536 -19.604 1.00 26.12 146 GLU B N 1
ATOM 3044 C CA . GLU B 1 146 ? -28.377 36.439 -20.819 1.00 27.36 146 GLU B CA 1
ATOM 3045 C C . GLU B 1 146 ? -29.138 35.124 -20.825 1.00 26.18 146 GLU B C 1
ATOM 3046 O O . GLU B 1 146 ? -30.164 35.003 -21.482 1.00 30.12 146 GLU B O 1
ATOM 3052 N N . ALA B 1 147 ? -28.641 34.135 -20.089 1.00 22.44 147 ALA B N 1
ATOM 3053 C CA . ALA B 1 147 ? -29.331 32.849 -20.000 1.00 22.21 147 ALA B CA 1
ATOM 3054 C C . ALA B 1 147 ? -30.482 32.855 -18.984 1.00 22.18 147 ALA B C 1
ATOM 3055 O O . ALA B 1 147 ? -31.166 31.851 -18.804 1.00 25.60 147 ALA B O 1
ATOM 3057 N N . GLY B 1 148 ? -30.697 33.988 -18.323 1.00 21.42 148 GLY B N 1
ATOM 3058 C CA . GLY B 1 148 ? -31.808 34.122 -17.403 1.00 19.76 148 GLY B CA 1
ATOM 3059 C C . GLY B 1 148 ? -31.541 33.732 -15.959 1.00 17.74 148 GLY B C 1
ATOM 3060 O O . GLY B 1 148 ? -32.477 33.467 -15.210 1.00 17.62 148 GLY B O 1
ATOM 3061 N N . ILE B 1 149 ? -30.274 33.692 -15.559 1.00 19.34 149 ILE B N 1
ATOM 3062 C CA . ILE B 1 149 ? -29.935 33.470 -14.151 1.00 21.26 149 ILE B CA 1
ATOM 3063 C C . ILE B 1 149 ? -30.634 34.517 -13.252 1.00 21.75 149 ILE B C 1
ATOM 3064 O O . ILE B 1 149 ? -30.776 35.682 -13.632 1.00 22.46 149 ILE B O 1
ATOM 3069 N N . ALA B 1 150 ? -31.073 34.101 -12.069 1.00 20.24 150 ALA B N 1
ATOM 3070 C CA . ALA B 1 150 ? -31.780 35.000 -11.166 1.00 20.07 150 ALA B CA 1
ATOM 3071 C C . ALA B 1 150 ? -30.827 35.908 -10.394 1.00 21.58 150 ALA B C 1
ATOM 3072 O O . ALA B 1 150 ? -31.153 37.062 -10.065 1.00 18.60 150 ALA B O 1
ATOM 3074 N N . SER B 1 151 ? -29.643 35.388 -10.088 1.00 22.73 151 SER B N 1
ATOM 3075 C CA . SER B 1 151 ? -28.753 36.094 -9.180 1.00 23.04 151 SER B CA 1
ATOM 3076 C C . SER B 1 151 ? -27.305 35.752 -9.437 1.00 22.59 151 SER B C 1
ATOM 3077 O O . SER B 1 151 ? -26.957 34.586 -9.628 1.00 23.98 151 SER B O 1
ATOM 3080 N N . ILE B 1 152 ? -26.462 36.776 -9.447 1.00 19.92 152 ILE B N 1
ATOM 3081 C CA . ILE B 1 152 ? -25.034 36.572 -9.550 1.00 18.68 152 ILE B CA 1
ATOM 3082 C C . ILE B 1 152 ? -24.293 37.248 -8.402 1.00 19.19 152 ILE B C 1
ATOM 3083 O O . ILE B 1 152 ? -24.454 38.445 -8.145 1.00 19.11 152 ILE B O 1
ATOM 3088 N N . THR B 1 153 ? -23.469 36.478 -7.713 1.00 15.89 153 THR B N 1
ATOM 3089 C CA . THR B 1 153 ? -22.607 37.048 -6.693 1.00 14.80 153 THR B CA 1
ATOM 3090 C C . THR B 1 153 ? -21.192 37.046 -7.210 1.00 18.34 153 THR B C 1
ATOM 3091 O O . THR B 1 153 ? -20.747 36.074 -7.805 1.00 22.89 153 THR B O 1
ATOM 3095 N N . LEU B 1 154 ? -20.483 38.141 -6.983 1.00 19.35 154 LEU B N 1
ATOM 3096 C CA . LEU B 1 154 ? -19.151 38.319 -7.535 1.00 16.50 154 LEU B CA 1
ATOM 3097 C C . LEU B 1 154 ? -18.087 38.389 -6.447 1.00 16.63 154 LEU B C 1
ATOM 3098 O O . LEU B 1 154 ? -18.333 38.903 -5.352 1.00 16.25 154 LEU B O 1
ATOM 3103 N N . CYS B 1 155 ? -16.898 37.874 -6.762 1.00 16.94 155 CYS B N 1
ATOM 3104 C CA . CYS B 1 155 ? -15.736 37.993 -5.891 1.00 18.16 155 CYS B CA 1
ATOM 3105 C C . CYS B 1 155 ? -14.472 38.298 -6.709 1.00 22.48 155 CYS B C 1
ATOM 3106 O O . CYS B 1 155 ? -14.193 37.632 -7.710 1.00 24.44 155 CYS B O 1
ATOM 3109 N N . ASP B 1 156 ? -13.727 39.314 -6.280 1.00 19.20 156 ASP B N 1
ATOM 3110 C CA . ASP B 1 156 ? -12.468 39.678 -6.909 1.00 20.18 156 ASP B CA 1
ATOM 3111 C C . ASP B 1 156 ? -11.806 40.699 -5.999 1.00 20.39 156 ASP B C 1
ATOM 3112 O O . ASP B 1 156 ? -12.460 41.635 -5.565 1.00 20.17 156 ASP B O 1
ATOM 3117 N N . PRO B 1 157 ? -10.515 40.505 -5.684 1.00 19.76 157 PRO B N 1
ATOM 3118 C CA . PRO B 1 157 ? -9.776 41.452 -4.846 1.00 20.77 157 PRO B CA 1
ATOM 3119 C C . PRO B 1 157 ? -9.749 42.832 -5.500 1.00 24.79 157 PRO B C 1
ATOM 3120 O O . PRO B 1 157 ? -9.547 43.852 -4.839 1.00 22.56 157 PRO B O 1
ATOM 3124 N N . SER B 1 158 ? -9.936 42.849 -6.812 1.00 28.84 158 SER B N 1
ATOM 3125 C CA . SER B 1 158 ? -9.938 44.092 -7.572 1.00 31.13 158 SER B CA 1
ATOM 3126 C C . SER B 1 158 ? -11.320 44.724 -7.493 1.00 31.94 158 SER B C 1
ATOM 3127 O O . SER B 1 158 ? -12.241 44.339 -8.218 1.00 29.37 158 SER B O 1
ATOM 3130 N N . THR B 1 159 ? -11.475 45.672 -6.576 1.00 34.23 159 THR B N 1
ATOM 3131 C CA . THR B 1 159 ? -12.732 46.385 -6.454 1.00 33.09 159 THR B CA 1
ATOM 3132 C C . THR B 1 159 ? -13.033 47.080 -7.776 1.00 29.39 159 THR B C 1
ATOM 3133 O O . THR B 1 159 ? -14.181 47.188 -8.172 1.00 30.32 159 THR B O 1
ATOM 3137 N N . ALA B 1 160 ? -11.996 47.522 -8.475 1.00 29.69 160 ALA B N 1
ATOM 3138 C CA . ALA B 1 160 ? -12.203 48.184 -9.758 1.00 33.88 160 ALA B CA 1
ATOM 3139 C C . ALA B 1 160 ? -13.009 47.280 -10.682 1.00 35.03 160 ALA B C 1
ATOM 3140 O O . ALA B 1 160 ? -14.083 47.664 -11.156 1.00 35.13 160 ALA B O 1
ATOM 3142 N N . ARG B 1 161 ? -12.496 46.068 -10.907 1.00 31.82 161 ARG B N 1
ATOM 3143 C CA . ARG B 1 161 ? -13.092 45.133 -11.855 1.00 30.14 161 ARG B CA 1
ATOM 3144 C C . ARG B 1 161 ? -14.442 44.562 -11.410 1.00 29.08 161 ARG B C 1
ATOM 3145 O O . ARG B 1 161 ? -15.348 44.376 -12.233 1.00 26.53 161 ARG B O 1
ATOM 3153 N N . MET B 1 162 ? -14.588 44.309 -10.113 1.00 29.30 162 MET B N 1
ATOM 3154 C CA . MET B 1 162 ? -15.881 43.899 -9.576 1.00 27.49 162 MET B CA 1
ATOM 3155 C C . MET B 1 162 ? -16.956 44.962 -9.879 1.00 26.08 162 MET B C 1
ATOM 3156 O O . MET B 1 162 ? -18.068 44.643 -10.311 1.00 21.16 162 MET B O 1
ATOM 3161 N N . GLY B 1 163 ? -16.617 46.225 -9.639 1.00 27.87 163 GLY B N 1
ATOM 3162 C CA . GLY B 1 163 ? -17.529 47.331 -9.906 1.00 26.41 163 GLY B CA 1
ATOM 3163 C C . GLY B 1 163 ? -17.844 47.437 -11.386 1.00 25.87 163 GLY B C 1
ATOM 3164 O O . GLY B 1 163 ? -18.984 47.680 -11.768 1.00 28.62 163 GLY B O 1
ATOM 3165 N N . ALA B 1 164 ? -16.826 47.245 -12.221 1.00 22.89 164 ALA B N 1
ATOM 3166 C CA . ALA B 1 164 ? -17.016 47.228 -13.667 1.00 21.15 164 ALA B CA 1
ATOM 3167 C C . ALA B 1 164 ? -18.023 46.157 -14.092 1.00 23.29 164 ALA B C 1
ATOM 3168 O O . ALA B 1 164 ? -18.926 46.433 -14.874 1.00 26.19 164 ALA B O 1
ATOM 3170 N N . VAL B 1 165 ? -17.889 44.938 -13.576 1.00 22.32 165 VAL B N 1
ATOM 3171 C CA . VAL B 1 165 ? -18.843 43.895 -13.934 1.00 21.85 165 VAL B CA 1
ATOM 3172 C C . VAL B 1 165 ? -20.223 44.159 -13.323 1.00 21.36 165 VAL B C 1
ATOM 3173 O O . VAL B 1 165 ? -21.247 43.844 -13.932 1.00 21.38 165 VAL B O 1
ATOM 3177 N N . CYS B 1 166 ? -20.258 44.743 -12.128 1.00 21.59 166 CYS B N 1
ATOM 3178 C CA . CYS B 1 166 ? -21.536 45.169 -11.532 1.00 27.13 166 CYS B CA 1
ATOM 3179 C C . CYS B 1 166 ? -22.324 46.062 -12.497 1.00 29.50 166 CYS B C 1
ATOM 3180 O O . CYS B 1 166 ? -23.479 45.787 -12.814 1.00 31.00 166 CYS B O 1
ATOM 3183 N N . GLU B 1 167 ? -21.690 47.143 -12.937 1.00 31.66 167 GLU B N 1
ATOM 3184 C CA . GLU B 1 167 ? -22.284 48.059 -13.902 1.00 32.84 167 GLU B CA 1
ATOM 3185 C C . GLU B 1 167 ? -22.767 47.321 -15.149 1.00 29.43 167 GLU B C 1
ATOM 3186 O O . GLU B 1 167 ? -23.949 47.335 -15.477 1.00 32.63 167 GLU B O 1
ATOM 3192 N N . LEU B 1 168 ? -21.831 46.698 -15.847 1.00 24.64 168 LEU B N 1
ATOM 3193 C CA . LEU B 1 168 ? -22.138 45.863 -16.991 1.00 24.56 168 LEU B CA 1
ATOM 3194 C C . LEU B 1 168 ? -23.460 45.120 -16.801 1.00 24.23 168 LEU B C 1
ATOM 3195 O O . LEU B 1 168 ? -24.410 45.298 -17.572 1.00 22.86 168 LEU B O 1
ATOM 3200 N N . LEU B 1 169 ? -23.516 44.285 -15.769 1.00 22.18 169 LEU B N 1
ATOM 3201 C CA . LEU B 1 169 ? -24.691 43.446 -15.540 1.00 22.19 169 LEU B CA 1
ATOM 3202 C C . LEU B 1 169 ? -25.943 44.272 -15.226 1.00 25.07 169 LEU B C 1
ATOM 3203 O O . LEU B 1 169 ? -27.015 44.023 -15.766 1.00 26.83 169 LEU B O 1
ATOM 3208 N N . GLY B 1 170 ? -25.800 45.248 -14.345 1.00 29.22 170 GLY B N 1
ATOM 3209 C CA . GLY B 1 170 ? -26.905 46.123 -14.008 1.00 32.53 170 GLY B CA 1
ATOM 3210 C C . GLY B 1 170 ? -27.417 46.914 -15.200 1.00 36.06 170 GLY B C 1
ATOM 3211 O O . GLY B 1 170 ? -28.616 47.163 -15.313 1.00 36.84 170 GLY B O 1
ATOM 3212 N N . ASN B 1 171 ? -26.512 47.317 -16.089 1.00 36.57 171 ASN B N 1
ATOM 3213 C CA . ASN B 1 171 ? -26.926 48.020 -17.298 1.00 39.87 171 ASN B CA 1
ATOM 3214 C C . ASN B 1 171 ? -27.686 47.113 -18.239 1.00 38.91 171 ASN B C 1
ATOM 3215 O O . ASN B 1 171 ? -28.683 47.520 -18.836 1.00 41.10 171 ASN B O 1
ATOM 3220 N N . GLY B 1 172 ? -27.206 45.880 -18.370 1.00 33.57 172 GLY B N 1
ATOM 3221 C CA . GLY B 1 172 ? -27.735 44.968 -19.359 1.00 30.92 172 GLY B CA 1
ATOM 3222 C C . GLY B 1 172 ? -28.970 44.214 -18.909 1.00 30.66 172 GLY B C 1
ATOM 3223 O O . GLY B 1 172 ? -29.769 43.778 -19.734 1.00 31.39 172 GLY B O 1
ATOM 3224 N N . PHE B 1 173 ? -29.136 44.044 -17.605 1.00 28.25 173 PHE B N 1
ATOM 3225 C CA . PHE B 1 173 ? -30.134 43.100 -17.131 1.00 25.87 173 PHE B CA 1
ATOM 3226 C C . PHE B 1 173 ? -30.820 43.568 -15.855 1.00 29.08 173 PHE B C 1
ATOM 3227 O O . PHE B 1 173 ? -30.484 43.116 -14.751 1.00 29.34 173 PHE B O 1
ATOM 3235 N N . PRO B 1 174 ? -31.806 44.456 -16.007 1.00 28.18 174 PRO B N 1
ATOM 3236 C CA . PRO B 1 174 ? -32.522 45.065 -14.883 1.00 25.39 174 PRO B CA 1
ATOM 3237 C C . PRO B 1 174 ? -33.172 44.011 -14.002 1.00 21.58 174 PRO B C 1
ATOM 3238 O O . PRO B 1 174 ? -33.373 44.245 -12.822 1.00 22.45 174 PRO B O 1
ATOM 3242 N N . GLY B 1 175 ? -33.503 42.863 -14.570 1.00 18.10 175 GLY B N 1
ATOM 3243 C CA . GLY B 1 175 ? -34.214 41.858 -13.810 1.00 21.19 175 GLY B CA 1
ATOM 3244 C C . GLY B 1 175 ? -33.266 41.053 -12.944 1.00 23.69 175 GLY B C 1
ATOM 3245 O O . GLY B 1 175 ? -33.693 40.299 -12.067 1.00 24.53 175 GLY B O 1
ATOM 3246 N N . LEU B 1 176 ? -31.971 41.234 -13.185 1.00 21.35 176 LEU B N 1
ATOM 3247 C CA . LEU B 1 176 ? -30.947 40.441 -12.547 1.00 22.54 176 LEU B CA 1
ATOM 3248 C C . LEU B 1 176 ? -30.565 41.006 -11.198 1.00 24.41 176 LEU B C 1
ATOM 3249 O O . LEU B 1 176 ? -30.411 42.203 -11.062 1.00 28.03 176 LEU B O 1
ATOM 3254 N N . THR B 1 177 ? -30.409 40.143 -10.200 1.00 27.75 177 THR B N 1
ATOM 3255 C CA . THR B 1 177 ? -29.886 40.583 -8.909 1.00 29.24 177 THR B CA 1
ATOM 3256 C C . THR B 1 177 ? -28.381 40.363 -8.861 1.00 24.33 177 THR B C 1
ATOM 3257 O O . THR B 1 177 ? -27.912 39.281 -9.198 1.00 23.77 177 THR B O 1
ATOM 3261 N N . VAL B 1 178 ? -27.636 41.392 -8.455 1.00 21.98 178 VAL B N 1
ATOM 3262 C CA . VAL B 1 178 ? -26.185 41.311 -8.324 1.00 22.54 178 VAL B CA 1
ATOM 3263 C C . VAL B 1 178 ? -25.717 41.661 -6.905 1.00 24.74 178 VAL B C 1
ATOM 3264 O O . VAL B 1 178 ? -26.242 42.570 -6.266 1.00 23.27 178 VAL B O 1
ATOM 3268 N N . SER B 1 179 ? -24.732 40.911 -6.413 1.00 24.60 179 SER B N 1
ATOM 3269 C CA . SER B 1 179 ? -24.196 41.118 -5.074 1.00 24.08 179 SER B CA 1
ATOM 3270 C C . SER B 1 179 ? -22.698 40.847 -5.011 1.00 23.96 179 SER B C 1
ATOM 3271 O O . SER B 1 179 ? -22.156 40.106 -5.829 1.00 27.26 179 SER B O 1
ATOM 3274 N N . THR B 1 180 ? -22.024 41.446 -4.037 1.00 23.32 180 THR B N 1
ATOM 3275 C CA . THR B 1 180 ? -20.625 41.121 -3.796 1.00 21.40 180 THR B CA 1
ATOM 3276 C C . THR B 1 180 ? -20.459 40.741 -2.335 1.00 23.36 180 THR B C 1
ATOM 3277 O O . THR B 1 180 ? -19.349 40.712 -1.806 1.00 23.44 180 THR B O 1
ATOM 3281 N N . GLN B 1 181 ? -21.571 40.437 -1.682 1.00 24.73 181 GLN B N 1
ATOM 3282 C CA . GLN B 1 181 ? -21.559 40.233 -0.246 1.00 26.91 181 GLN B CA 1
ATOM 3283 C C . GLN B 1 181 ? -22.331 38.975 0.134 1.00 27.42 181 GLN B C 1
ATOM 3284 O O . GLN B 1 181 ? -23.506 38.833 -0.199 1.00 25.73 181 GLN B O 1
ATOM 3290 N N . PHE B 1 182 ? -21.658 38.066 0.835 1.00 27.11 182 PHE B N 1
ATOM 3291 C CA . PHE B 1 182 ? -22.234 36.765 1.155 1.00 28.72 182 PHE B CA 1
ATOM 3292 C C . PHE B 1 182 ? -21.417 36.053 2.232 1.00 31.56 182 PHE B C 1
ATOM 3293 O O . PHE B 1 182 ? -20.206 36.256 2.344 1.00 28.67 182 PHE B O 1
ATOM 3301 N N . SER B 1 183 ? -22.067 35.205 3.021 1.00 34.48 183 SER B N 1
ATOM 3302 C CA . SER B 1 183 ? -21.350 34.543 4.107 1.00 35.15 183 SER B CA 1
ATOM 3303 C C . SER B 1 183 ? -21.257 33.024 3.979 1.00 32.14 183 SER B C 1
ATOM 3304 O O . SER B 1 183 ? -20.707 32.361 4.858 1.00 35.73 183 SER B O 1
ATOM 3307 N N . GLY B 1 184 ? -21.790 32.464 2.904 1.00 25.51 184 GLY B N 1
ATOM 3308 C CA . GLY B 1 184 ? -21.652 31.031 2.687 1.00 23.74 184 GLY B CA 1
ATOM 3309 C C . GLY B 1 184 ? -21.875 30.634 1.247 1.00 20.49 184 GLY B C 1
ATOM 3310 O O . GLY B 1 184 ? -22.228 31.486 0.437 1.00 21.49 184 GLY B O 1
ATOM 3311 N N . LEU B 1 185 ? -21.682 29.351 0.932 1.00 17.19 185 LEU B N 1
ATOM 3312 C CA . LEU B 1 185 ? -21.869 28.839 -0.423 1.00 17.68 185 LEU B CA 1
ATOM 3313 C C . LEU B 1 185 ? -23.174 28.075 -0.583 1.00 18.97 185 LEU B C 1
ATOM 3314 O O . LEU B 1 185 ? -23.499 27.632 -1.675 1.00 18.45 185 LEU B O 1
ATOM 3319 N N . GLU B 1 186 ? -23.901 27.907 0.516 1.00 19.75 186 GLU B N 1
ATOM 3320 C CA . GLU B 1 186 ? -25.023 26.979 0.577 1.00 23.45 186 GLU B CA 1
ATOM 3321 C C . GLU B 1 186 ? -26.029 27.240 -0.520 1.00 22.10 186 GLU B C 1
ATOM 3322 O O . GLU B 1 186 ? -26.580 26.310 -1.103 1.00 22.39 186 GLU B O 1
ATOM 3328 N N . ASP B 1 187 ? -26.270 28.516 -0.798 1.00 19.39 187 ASP B N 1
ATOM 3329 C CA . ASP B 1 187 ? -27.403 28.889 -1.616 1.00 19.69 187 ASP B CA 1
ATOM 3330 C C . ASP B 1 187 ? -26.997 29.205 -3.046 1.00 21.37 187 ASP B C 1
ATOM 3331 O O . ASP B 1 187 ? -27.735 29.864 -3.764 1.00 24.54 187 ASP B O 1
ATOM 3336 N N . PHE B 1 188 ? -25.824 28.722 -3.456 1.00 18.53 188 PHE B N 1
ATOM 3337 C CA . PHE B 1 188 ? -25.396 28.820 -4.852 1.00 14.77 188 PHE B CA 1
ATOM 3338 C C . PHE B 1 188 ? -25.592 27.498 -5.588 1.00 17.27 188 PHE B C 1
ATOM 3339 O O . PHE B 1 188 ? -25.098 26.463 -5.136 1.00 22.24 188 PHE B O 1
ATOM 3347 N N . ASP B 1 189 ? -26.292 27.536 -6.725 1.00 17.36 189 ASP B N 1
ATOM 3348 C CA . ASP B 1 189 ? -26.400 26.388 -7.630 1.00 17.68 189 ASP B CA 1
ATOM 3349 C C . ASP B 1 189 ? -25.129 26.191 -8.468 1.00 17.34 189 ASP B C 1
ATOM 3350 O O . ASP B 1 189 ? -24.831 25.091 -8.904 1.00 18.42 189 ASP B O 1
ATOM 3355 N N . LEU B 1 190 ? -24.406 27.275 -8.715 1.00 17.18 190 LEU B N 1
ATOM 3356 C CA . LEU B 1 190 ? -23.167 27.225 -9.474 1.00 15.07 190 LEU B CA 1
ATOM 3357 C C . LEU B 1 190 ? -22.119 28.049 -8.746 1.00 17.55 190 LEU B C 1
ATOM 3358 O O . LEU B 1 190 ? -22.384 29.190 -8.327 1.00 13.23 190 LEU B O 1
ATOM 3363 N N . VAL B 1 191 ? -20.942 27.452 -8.584 1.00 16.98 191 VAL B N 1
ATOM 3364 C CA . VAL B 1 191 ? -19.776 28.150 -8.062 1.00 14.97 191 VAL B CA 1
ATOM 3365 C C . VAL B 1 191 ? -18.702 28.008 -9.130 1.00 16.36 191 VAL B C 1
ATOM 3366 O O . VAL B 1 191 ? -18.271 26.896 -9.444 1.00 16.41 191 VAL B O 1
ATOM 3370 N N . ALA B 1 192 ? -18.320 29.128 -9.736 1.00 16.56 192 ALA B N 1
ATOM 3371 C CA . ALA B 1 192 ? -17.349 29.104 -10.829 1.00 15.96 192 ALA B CA 1
ATOM 3372 C C . ALA B 1 192 ? -16.102 29.890 -10.490 1.00 16.11 192 ALA B C 1
ATOM 3373 O O . ALA B 1 192 ? -16.168 31.083 -10.177 1.00 16.83 192 ALA B O 1
ATOM 3375 N N . ASN B 1 193 ? -14.964 29.219 -10.538 1.00 13.91 193 ASN B N 1
ATOM 3376 C CA . ASN B 1 193 ? -13.701 29.923 -10.451 1.00 15.65 193 ASN B CA 1
ATOM 3377 C C . ASN B 1 193 ? -13.268 30.419 -11.820 1.00 16.05 193 ASN B C 1
ATOM 3378 O O . ASN B 1 193 ? -13.014 29.624 -12.708 1.00 16.60 193 ASN B O 1
ATOM 3383 N N . ALA B 1 194 ? -13.181 31.734 -11.984 1.00 17.83 194 ALA B N 1
ATOM 3384 C CA . ALA B 1 194 ? -12.696 32.302 -13.234 1.00 17.55 194 ALA B CA 1
ATOM 3385 C C . ALA B 1 194 ? -11.395 33.061 -12.984 1.00 18.05 194 ALA B C 1
ATOM 3386 O O . ALA B 1 194 ? -11.025 33.932 -13.757 1.00 18.45 194 ALA B O 1
ATOM 3388 N N . SER B 1 195 ? -10.723 32.743 -11.885 1.00 16.84 195 SER B N 1
ATOM 3389 C CA . SER B 1 195 ? -9.459 33.387 -11.546 1.00 18.19 195 SER B CA 1
ATOM 3390 C C . SER B 1 195 ? -8.296 32.473 -11.900 1.00 19.18 195 SER B C 1
ATOM 3391 O O . SER B 1 195 ? -8.499 31.303 -12.259 1.00 17.42 195 SER B O 1
ATOM 3394 N N . PRO B 1 196 ? -7.070 32.996 -11.804 1.00 23.15 196 PRO B N 1
ATOM 3395 C CA . PRO B 1 196 ? -5.898 32.145 -12.028 1.00 25.89 196 PRO B CA 1
ATOM 3396 C C . PRO B 1 196 ? -5.568 31.301 -10.798 1.00 24.52 196 PRO B C 1
ATOM 3397 O O . PRO B 1 196 ? -4.677 30.450 -10.868 1.00 28.30 196 PRO B O 1
ATOM 3401 N N . VAL B 1 197 ? -6.258 31.527 -9.687 1.00 20.39 197 VAL B N 1
ATOM 3402 C CA . VAL B 1 197 ? -5.976 30.740 -8.490 1.00 21.75 197 VAL B CA 1
ATOM 3403 C C . VAL B 1 197 ? -6.337 29.271 -8.739 1.00 22.90 197 VAL B C 1
ATOM 3404 O O . VAL B 1 197 ? -7.453 28.960 -9.167 1.00 22.27 197 VAL B O 1
ATOM 3408 N N . GLY B 1 198 ? -5.382 28.383 -8.480 1.00 21.91 198 GLY B N 1
ATOM 3409 C CA . GLY B 1 198 ? -5.534 26.969 -8.788 1.00 21.36 198 GLY B CA 1
ATOM 3410 C C . GLY B 1 198 ? -4.588 26.507 -9.890 1.00 24.19 198 GLY B C 1
ATOM 3411 O O . GLY B 1 198 ? -4.333 25.308 -10.032 1.00 25.32 198 GLY B O 1
ATOM 3412 N N . MET B 1 199 ? -4.070 27.446 -10.674 1.00 22.99 199 MET B N 1
ATOM 3413 C CA . MET B 1 199 ? -3.133 27.105 -11.752 1.00 30.19 199 MET B CA 1
ATOM 3414 C C . MET B 1 199 ? -1.830 26.520 -11.239 1.00 31.72 199 MET B C 1
ATOM 3415 O O . MET B 1 199 ? -1.443 26.760 -10.099 1.00 31.79 199 MET B O 1
ATOM 3420 N N . GLY B 1 200 ? -1.160 25.761 -12.104 1.00 35.89 200 GLY B N 1
ATOM 3421 C CA . GLY B 1 200 ? 0.233 25.412 -11.902 1.00 39.04 200 GLY B CA 1
ATOM 3422 C C . GLY B 1 200 ? 0.513 24.333 -10.871 1.00 43.33 200 GLY B C 1
ATOM 3423 O O . GLY B 1 200 ? -0.402 23.733 -10.290 1.00 41.92 200 GLY B O 1
ATOM 3424 N N . THR B 1 201 ? 1.803 24.104 -10.640 1.00 47.05 201 THR B N 1
ATOM 3425 C CA . THR B 1 201 ? 2.300 23.030 -9.805 1.00 48.10 201 THR B CA 1
ATOM 3426 C C . THR B 1 201 ? 1.962 23.319 -8.309 1.00 47.57 201 THR B C 1
ATOM 3427 O O . THR B 1 201 ? 1.591 22.415 -7.559 1.00 48.64 201 THR B O 1
ATOM 3431 N N . ARG B 1 202 ? 2.137 24.572 -7.924 1.00 45.74 202 ARG B N 1
ATOM 3432 C CA . ARG B 1 202 ? 1.895 24.933 -6.526 1.00 47.56 202 ARG B CA 1
ATOM 3433 C C . ARG B 1 202 ? 0.455 25.506 -6.439 1.00 47.29 202 ARG B C 1
ATOM 3434 O O . ARG B 1 202 ? 0.271 26.712 -6.258 1.00 46.08 202 ARG B O 1
ATOM 3436 N N . ALA B 1 203 ? -0.537 24.627 -6.593 1.00 45.13 203 ALA B N 1
ATOM 3437 C CA . ALA B 1 203 ? -1.934 25.049 -6.724 1.00 42.59 203 ALA B CA 1
ATOM 3438 C C . ALA B 1 203 ? -2.637 25.372 -5.396 1.00 37.48 203 ALA B C 1
ATOM 3439 O O . ALA B 1 203 ? -2.514 24.643 -4.409 1.00 34.97 203 ALA B O 1
ATOM 3441 N N . GLU B 1 204 ? -3.379 26.479 -5.394 1.00 34.59 204 GLU B N 1
ATOM 3442 C CA . GLU B 1 204 ? -4.017 26.993 -4.179 1.00 30.76 204 GLU B CA 1
ATOM 3443 C C . GLU B 1 204 ? -5.541 27.138 -4.345 1.00 27.08 204 GLU B C 1
ATOM 3444 O O . GLU B 1 204 ? -6.059 26.958 -5.442 1.00 24.73 204 GLU B O 1
ATOM 3450 N N . LEU B 1 205 ? -6.240 27.455 -3.257 1.00 24.08 205 LEU B N 1
ATOM 3451 C CA . LEU B 1 205 ? -7.700 27.600 -3.264 1.00 22.89 205 LEU B CA 1
ATOM 3452 C C . LEU B 1 205 ? -8.116 29.068 -3.183 1.00 23.62 205 LEU B C 1
ATOM 3453 O O . LEU B 1 205 ? -7.568 29.811 -2.385 1.00 23.22 205 LEU B O 1
ATOM 3458 N N . PRO B 1 206 ? -9.106 29.482 -3.994 1.00 25.13 206 PRO B N 1
ATOM 3459 C CA . PRO B 1 206 ? -9.538 30.882 -4.066 1.00 27.39 206 PRO B CA 1
ATOM 3460 C C . PRO B 1 206 ? -10.486 31.279 -2.928 1.00 27.43 206 PRO B C 1
ATOM 3461 O O . PRO B 1 206 ? -10.833 32.452 -2.819 1.00 29.41 206 PRO B O 1
ATOM 3465 N N . LEU B 1 207 ? -10.881 30.325 -2.094 1.00 26.24 207 LEU B N 1
ATOM 3466 C CA . LEU B 1 207 ? -11.829 30.582 -1.012 1.00 27.99 207 LEU B CA 1
ATOM 3467 C C . LEU B 1 207 ? -11.294 30.142 0.346 1.00 31.18 207 LEU B C 1
ATOM 3468 O O . LEU B 1 207 ? -10.722 29.066 0.469 1.00 35.64 207 LEU B O 1
ATOM 3473 N N . SER B 1 208 ? -11.513 30.949 1.373 1.00 28.62 208 SER B N 1
ATOM 3474 C CA . SER B 1 208 ? -11.173 30.530 2.728 1.00 26.34 208 SER B CA 1
ATOM 3475 C C . SER B 1 208 ? -11.728 29.154 3.116 1.00 25.93 208 SER B C 1
ATOM 3476 O O . SER B 1 208 ? -12.766 28.717 2.627 1.00 29.07 208 SER B O 1
ATOM 3479 N N . ALA B 1 209 ? -11.031 28.484 4.019 1.00 23.68 209 ALA B N 1
ATOM 3480 C CA . ALA B 1 209 ? -11.472 27.185 4.513 1.00 23.57 209 ALA B CA 1
ATOM 3481 C C . ALA B 1 209 ? -12.895 27.227 5.072 1.00 22.65 209 ALA B C 1
ATOM 3482 O O . ALA B 1 209 ? -13.693 26.318 4.832 1.00 24.02 209 ALA B O 1
ATOM 3484 N N . ALA B 1 210 ? -13.227 28.291 5.793 1.00 20.05 210 ALA B N 1
ATOM 3485 C CA . ALA B 1 210 ? -14.569 28.436 6.335 1.00 20.68 210 ALA B CA 1
ATOM 3486 C C . ALA B 1 210 ? -15.631 28.513 5.237 1.00 19.37 210 ALA B C 1
ATOM 3487 O O . ALA B 1 210 ? -16.647 27.831 5.304 1.00 20.81 210 ALA B O 1
ATOM 3489 N N . LEU B 1 211 ? -15.409 29.344 4.222 1.00 19.44 211 LEU B N 1
ATOM 3490 C CA . LEU B 1 211 ? -16.380 29.416 3.141 1.00 20.04 211 LEU B CA 1
ATOM 3491 C C . LEU B 1 211 ? -16.535 28.035 2.511 1.00 22.92 211 LEU B C 1
ATOM 3492 O O . LEU B 1 211 ? -17.652 27.578 2.247 1.00 23.69 211 LEU B O 1
ATOM 3497 N N . LEU B 1 212 ? -15.403 27.371 2.287 1.00 23.28 212 LEU B N 1
ATOM 3498 C CA . LEU B 1 212 ? -15.380 26.128 1.519 1.00 24.25 212 LEU B CA 1
ATOM 3499 C C . LEU B 1 212 ? -16.162 25.039 2.225 1.00 20.17 212 LEU B C 1
ATOM 3500 O O . LEU B 1 212 ? -16.825 24.226 1.592 1.00 26.13 212 LEU B O 1
ATOM 3505 N N . ALA B 1 213 ? -16.070 25.026 3.543 1.00 16.74 213 ALA B N 1
ATOM 3506 C CA . ALA B 1 213 ? -16.739 24.033 4.350 1.00 19.99 213 ALA B CA 1
ATOM 3507 C C . ALA B 1 213 ? -18.253 24.113 4.211 1.00 22.66 213 ALA B C 1
ATOM 3508 O O . ALA B 1 213 ? -18.952 23.193 4.615 1.00 23.38 213 ALA B O 1
ATOM 3510 N N . THR B 1 214 ? -18.769 25.208 3.653 1.00 21.74 214 THR B N 1
ATOM 3511 C CA . THR B 1 214 ? -20.216 25.335 3.501 1.00 19.45 214 THR B CA 1
ATOM 3512 C C . THR B 1 214 ? -20.691 24.837 2.146 1.00 15.89 214 THR B C 1
ATOM 3513 O O . THR B 1 214 ? -21.877 24.841 1.871 1.00 18.09 214 THR B O 1
ATOM 3517 N N . LEU B 1 215 ? -19.772 24.407 1.294 1.00 15.15 215 LEU B N 1
ATOM 3518 C CA . LEU B 1 215 ? -20.169 23.894 -0.013 1.00 16.49 215 LEU B CA 1
ATOM 3519 C C . LEU B 1 215 ? -21.114 22.703 0.148 1.00 20.51 215 LEU B C 1
ATOM 3520 O O . LEU B 1 215 ? -20.865 21.827 0.968 1.00 20.66 215 LEU B O 1
ATOM 3525 N N . GLN B 1 216 ? -22.208 22.679 -0.618 1.00 20.23 216 GLN B N 1
ATOM 3526 C CA . GLN B 1 216 ? -23.167 21.575 -0.559 1.00 19.68 216 GLN B CA 1
ATOM 3527 C C . GLN B 1 216 ? -23.106 20.750 -1.838 1.00 19.89 216 GLN B C 1
ATOM 3528 O O . GLN B 1 216 ? -22.762 21.273 -2.886 1.00 17.63 216 GLN B O 1
ATOM 3534 N N . PRO B 1 217 ? -23.434 19.451 -1.750 1.00 18.27 217 PRO B N 1
ATOM 3535 C CA . PRO B 1 217 ? -23.374 18.500 -2.866 1.00 20.91 217 PRO B CA 1
ATOM 3536 C C . PRO B 1 217 ? -24.209 18.910 -4.076 1.00 22.44 217 PRO B C 1
ATOM 3537 O O . PRO B 1 217 ? -23.816 18.620 -5.209 1.00 21.45 217 PRO B O 1
ATOM 3541 N N . ASP B 1 218 ? -25.360 19.535 -3.839 1.00 22.36 218 ASP B N 1
ATOM 3542 C CA . ASP B 1 218 ? -26.234 19.957 -4.939 1.00 29.36 218 ASP B CA 1
ATOM 3543 C C . ASP B 1 218 ? -25.745 21.282 -5.515 1.00 31.88 218 ASP B C 1
ATOM 3544 O O . ASP B 1 218 ? -26.456 22.287 -5.485 1.00 35.83 218 ASP B O 1
ATOM 3549 N N . THR B 1 219 ? -24.513 21.279 -6.012 1.00 27.06 219 THR B N 1
ATOM 3550 C CA . THR B 1 219 ? -23.922 22.468 -6.599 1.00 23.35 219 THR B CA 1
ATOM 3551 C C . THR B 1 219 ? -23.060 22.017 -7.758 1.00 19.10 219 THR B C 1
ATOM 3552 O O . THR B 1 219 ? -22.345 21.024 -7.642 1.00 21.04 219 THR B O 1
ATOM 3556 N N . LEU B 1 220 ? -23.145 22.718 -8.884 1.00 16.56 220 LEU B N 1
ATOM 3557 C CA . LEU B 1 220 ? -22.159 22.550 -9.941 1.00 13.28 220 LEU B CA 1
ATOM 3558 C C . LEU B 1 220 ? -20.951 23.418 -9.594 1.00 17.05 220 LEU B C 1
ATOM 3559 O O . LEU B 1 220 ? -21.086 24.622 -9.366 1.00 19.12 220 LEU B O 1
ATOM 3564 N N . VAL B 1 221 ? -19.774 22.805 -9.527 1.00 18.21 221 VAL B N 1
ATOM 3565 C CA . VAL B 1 221 ? -18.565 23.572 -9.263 1.00 17.49 221 VAL B CA 1
ATOM 3566 C C . VAL B 1 221 ? -17.708 23.553 -10.516 1.00 16.32 221 VAL B C 1
ATOM 3567 O O . VAL B 1 221 ? -17.298 22.495 -10.993 1.00 16.94 221 VAL B O 1
ATOM 3571 N N . ALA B 1 222 ? -17.446 24.731 -11.063 1.00 15.15 222 ALA B N 1
ATOM 3572 C CA . ALA B 1 222 ? -16.721 24.819 -12.312 1.00 12.59 222 ALA B CA 1
ATOM 3573 C C . ALA B 1 222 ? -15.428 25.567 -12.125 1.00 10.38 222 ALA B C 1
ATOM 3574 O O . ALA B 1 222 ? -15.351 26.457 -11.293 1.00 14.52 222 ALA B O 1
ATOM 3576 N N . ASP B 1 223 ? -14.425 25.221 -12.925 1.00 10.16 223 ASP B N 1
ATOM 3577 C CA . ASP B 1 223 ? -13.141 25.925 -12.908 1.00 14.90 223 ASP B CA 1
ATOM 3578 C C . ASP B 1 223 ? -12.679 26.171 -14.351 1.00 18.43 223 ASP B C 1
ATOM 3579 O O . ASP B 1 223 ? -12.886 25.331 -15.216 1.00 23.47 223 ASP B O 1
ATOM 3584 N N . VAL B 1 224 ? -12.078 27.324 -14.621 1.00 16.03 224 VAL B N 1
ATOM 3585 C CA . VAL B 1 224 ? -11.611 27.607 -15.972 1.00 17.34 224 VAL B CA 1
ATOM 3586 C C . VAL B 1 224 ? -10.153 27.221 -16.132 1.00 19.13 224 VAL B C 1
ATOM 3587 O O . VAL B 1 224 ? -9.661 27.077 -17.239 1.00 23.61 224 VAL B O 1
ATOM 3591 N N . VAL B 1 225 ? -9.461 27.070 -15.016 1.00 17.71 225 VAL B N 1
ATOM 3592 C CA . VAL B 1 225 ? -8.079 26.650 -15.036 1.00 17.59 225 VAL B CA 1
ATOM 3593 C C . VAL B 1 225 ? -7.924 25.354 -15.828 1.00 20.23 225 VAL B C 1
ATOM 3594 O O . VAL B 1 225 ? -8.688 24.396 -15.647 1.00 19.58 225 VAL B O 1
ATOM 3598 N N . THR B 1 226 ? -6.938 25.324 -16.713 1.00 22.02 226 THR B N 1
ATOM 3599 C CA . THR B 1 226 ? -6.732 24.144 -17.543 1.00 26.35 226 THR B CA 1
ATOM 3600 C C . THR B 1 226 ? -5.594 23.275 -17.032 1.00 27.46 226 THR B C 1
ATOM 3601 O O . THR B 1 226 ? -5.492 22.110 -17.399 1.00 27.90 226 THR B O 1
ATOM 3605 N N . SER B 1 227 ? -4.744 23.835 -16.174 1.00 28.81 227 SER B N 1
ATOM 3606 C CA . SER B 1 227 ? -3.592 23.089 -15.691 1.00 30.39 227 SER B CA 1
ATOM 3607 C C . SER B 1 227 ? -3.238 23.436 -14.261 1.00 28.25 227 SER B C 1
ATOM 3608 O O . SER B 1 227 ? -2.681 24.496 -14.011 1.00 29.81 227 SER B O 1
ATOM 3611 N N . PRO B 1 228 ? -3.516 22.522 -13.315 1.00 25.29 228 PRO B N 1
ATOM 3612 C CA . PRO B 1 228 ? -3.992 21.150 -13.523 1.00 26.47 228 PRO B CA 1
ATOM 3613 C C . PRO B 1 228 ? -5.452 21.050 -13.946 1.00 29.33 228 PRO B C 1
ATOM 3614 O O . PRO B 1 228 ? -6.207 22.013 -13.823 1.00 27.97 228 PRO B O 1
ATOM 3618 N N . GLU B 1 229 ? -5.844 19.873 -14.430 1.00 29.24 229 GLU B N 1
ATOM 3619 C CA . GLU B 1 229 ? -7.226 19.626 -14.826 1.00 29.20 229 GLU B CA 1
ATOM 3620 C C . GLU B 1 229 ? -8.131 19.683 -13.606 1.00 25.96 229 GLU B C 1
ATOM 3621 O O . GLU B 1 229 ? -9.167 20.346 -13.610 1.00 23.84 229 GLU B O 1
ATOM 3627 N N . ILE B 1 230 ? -7.731 18.965 -12.563 1.00 21.66 230 ILE B N 1
ATOM 3628 C CA . ILE B 1 230 ? -8.436 18.987 -11.297 1.00 18.48 230 ILE B CA 1
ATOM 3629 C C . ILE B 1 230 ? -7.664 19.891 -10.350 1.00 18.40 230 ILE B C 1
ATOM 3630 O O . ILE B 1 230 ? -6.587 19.532 -9.892 1.00 18.71 230 ILE B O 1
ATOM 3635 N N . THR B 1 231 ? -8.198 21.086 -10.105 1.00 16.97 231 THR B N 1
ATOM 3636 C CA . THR B 1 231 ? -7.603 22.045 -9.183 1.00 16.72 231 THR B CA 1
ATOM 3637 C C . THR B 1 231 ? -7.929 21.698 -7.725 1.00 19.81 231 THR B C 1
ATOM 3638 O O . THR B 1 231 ? -8.747 20.825 -7.458 1.00 20.65 231 THR B O 1
ATOM 3642 N N . PRO B 1 232 ? -7.276 22.372 -6.769 1.00 20.68 232 PRO B N 1
ATOM 3643 C CA . PRO B 1 232 ? -7.673 22.095 -5.384 1.00 21.11 232 PRO B CA 1
ATOM 3644 C C . PRO B 1 232 ? -9.174 22.292 -5.163 1.00 19.66 232 PRO B C 1
ATOM 3645 O O . PRO B 1 232 ? -9.798 21.543 -4.417 1.00 17.04 232 PRO B O 1
ATOM 3649 N N . LEU B 1 233 ? -9.751 23.280 -5.832 1.00 18.75 233 LEU B N 1
ATOM 3650 C CA . LEU B 1 233 ? -11.162 23.591 -5.638 1.00 16.79 233 LEU B CA 1
ATOM 3651 C C . LEU B 1 233 ? -12.037 22.442 -6.120 1.00 16.49 233 LEU B C 1
ATOM 3652 O O . LEU B 1 233 ? -13.004 22.064 -5.462 1.00 17.29 233 LEU B O 1
ATOM 3657 N N . LEU B 1 234 ? -11.712 21.914 -7.292 1.00 13.75 234 LEU B N 1
ATOM 3658 C CA . LEU B 1 234 ? -12.470 20.811 -7.856 1.00 17.71 234 LEU B CA 1
ATOM 3659 C C . LEU B 1 234 ? -12.286 19.512 -7.040 1.00 19.72 234 LEU B C 1
ATOM 3660 O O . LEU B 1 234 ? -13.213 18.712 -6.901 1.00 20.37 234 LEU B O 1
ATOM 3665 N N . ASN B 1 235 ? -11.082 19.317 -6.512 1.00 17.04 235 ASN B N 1
ATOM 3666 C CA . ASN B 1 235 ? -10.788 18.173 -5.666 1.00 20.83 235 ASN B CA 1
ATOM 3667 C C . ASN B 1 235 ? -11.702 18.134 -4.450 1.00 23.09 235 ASN B C 1
ATOM 3668 O O . ASN B 1 235 ? -12.299 17.095 -4.138 1.00 24.83 235 ASN B O 1
ATOM 3673 N N . ARG B 1 236 ? -11.809 19.273 -3.770 1.00 21.58 236 ARG B N 1
ATOM 3674 C CA . ARG B 1 236 ? -12.731 19.413 -2.656 1.00 20.92 236 ARG B CA 1
ATOM 3675 C C . ARG B 1 236 ? -14.161 19.182 -3.132 1.00 20.17 236 ARG B C 1
ATOM 3676 O O . ARG B 1 236 ? -14.920 18.468 -2.483 1.00 20.19 236 ARG B O 1
ATOM 3684 N N . ALA B 1 237 ? -14.518 19.800 -4.257 1.00 17.41 237 ALA B N 1
ATOM 3685 C CA . ALA B 1 237 ? -15.835 19.609 -4.864 1.00 17.53 237 ALA B CA 1
ATOM 3686 C C . ALA B 1 237 ? -16.134 18.126 -5.056 1.00 18.51 237 ALA B C 1
ATOM 3687 O O . ALA B 1 237 ? -17.210 17.651 -4.698 1.00 18.77 237 ALA B O 1
ATOM 3689 N N . ARG B 1 238 ? -15.181 17.398 -5.621 1.00 19.29 238 ARG B N 1
ATOM 3690 C CA . ARG B 1 238 ? -15.315 15.946 -5.739 1.00 21.54 238 ARG B CA 1
ATOM 3691 C C . ARG B 1 238 ? -15.587 15.242 -4.409 1.00 20.06 238 ARG B C 1
ATOM 3692 O O . ARG B 1 238 ? -16.518 14.443 -4.319 1.00 23.58 238 ARG B O 1
ATOM 3700 N N . GLN B 1 239 ? -14.794 15.542 -3.385 1.00 16.73 239 GLN B N 1
ATOM 3701 C CA . GLN B 1 239 ? -14.982 14.935 -2.064 1.00 15.83 239 GLN B CA 1
ATOM 3702 C C . GLN B 1 239 ? -16.369 15.192 -1.472 1.00 19.12 239 GLN B C 1
ATOM 3703 O O . GLN B 1 239 ? -16.940 14.330 -0.791 1.00 20.62 239 GLN B O 1
ATOM 3709 N N . VAL B 1 240 ? -16.901 16.387 -1.714 1.00 18.17 240 VAL B N 1
ATOM 3710 C CA . VAL B 1 240 ? -18.224 16.760 -1.221 1.00 19.05 240 VAL B CA 1
ATOM 3711 C C . VAL B 1 240 ? -19.346 16.025 -1.979 1.00 19.59 240 VAL B C 1
ATOM 3712 O O . VAL B 1 240 ? -20.457 15.863 -1.466 1.00 19.79 240 VAL B O 1
ATOM 3716 N N . GLY B 1 241 ? -19.047 15.546 -3.185 1.00 21.79 241 GLY B N 1
ATOM 3717 C CA . GLY B 1 241 ? -20.052 14.897 -4.012 1.00 18.44 241 GLY B CA 1
ATOM 3718 C C . GLY B 1 241 ? -20.715 15.814 -5.035 1.00 22.77 241 GLY B C 1
ATOM 3719 O O . GLY B 1 241 ? -21.765 15.484 -5.584 1.00 24.27 241 GLY B O 1
ATOM 3720 N N . CYS B 1 242 ? -20.106 16.965 -5.306 1.00 21.73 242 CYS B N 1
ATOM 3721 C CA . CYS B 1 242 ? -20.680 17.916 -6.245 1.00 21.03 242 CYS B CA 1
ATOM 3722 C C . CYS B 1 242 ? -20.537 17.426 -7.673 1.00 23.96 242 CYS B C 1
ATOM 3723 O O . CYS B 1 242 ? -19.682 16.595 -7.978 1.00 23.38 242 CYS B O 1
ATOM 3726 N N . ARG B 1 243 ? -21.371 17.951 -8.559 1.00 24.92 243 ARG B N 1
ATOM 3727 C CA . ARG B 1 243 ? -21.101 17.825 -9.977 1.00 25.00 243 ARG B CA 1
ATOM 3728 C C . ARG B 1 243 ? -19.907 18.733 -10.254 1.00 19.68 243 ARG B C 1
ATOM 3729 O O . ARG B 1 243 ? -19.824 19.810 -9.680 1.00 17.41 243 ARG B O 1
ATOM 3737 N N . ILE B 1 244 ? -18.983 18.327 -11.119 1.00 18.15 244 ILE B N 1
ATOM 3738 C CA . ILE B 1 244 ? -17.855 19.210 -11.427 1.00 19.12 244 ILE B CA 1
ATOM 3739 C C . ILE B 1 244 ? -17.641 19.469 -12.922 1.00 20.15 244 ILE B C 1
ATOM 3740 O O . ILE B 1 244 ? -17.974 18.631 -13.760 1.00 22.07 244 ILE B O 1
ATOM 3745 N N . GLN B 1 245 ? -17.089 20.646 -13.233 1.00 19.16 245 GLN B N 1
ATOM 3746 C CA . GLN B 1 245 ? -16.749 21.056 -14.602 1.00 18.69 245 GLN B CA 1
ATOM 3747 C C . GLN B 1 245 ? -15.324 21.603 -14.652 1.00 16.12 245 GLN B C 1
ATOM 3748 O O . GLN B 1 245 ? -14.958 22.470 -13.866 1.00 18.30 245 GLN B O 1
ATOM 3754 N N . THR B 1 246 ? -14.526 21.092 -15.577 1.00 16.32 246 THR B N 1
ATOM 3755 C CA . THR B 1 246 ? -13.095 21.357 -15.599 1.00 18.36 246 THR B CA 1
ATOM 3756 C C . THR B 1 246 ? -12.723 22.389 -16.662 1.00 22.36 246 THR B C 1
ATOM 3757 O O . THR B 1 246 ? -13.507 22.666 -17.576 1.00 21.88 246 THR B O 1
ATOM 3761 N N . GLY B 1 247 ? -11.523 22.955 -16.542 1.00 22.65 247 GLY B N 1
ATOM 3762 C CA . GLY B 1 247 ? -11.026 23.901 -17.532 1.00 21.88 247 GLY B CA 1
ATOM 3763 C C . GLY B 1 247 ? -11.007 23.287 -18.917 1.00 22.14 247 GLY B C 1
ATOM 3764 O O . GLY B 1 247 ? -11.505 23.883 -19.875 1.00 19.28 247 GLY B O 1
ATOM 3765 N N . PRO B 1 248 ? -10.440 22.074 -19.033 1.00 24.47 248 PRO B N 1
ATOM 3766 C CA . PRO B 1 248 ? -10.409 21.396 -20.329 1.00 23.45 248 PRO B CA 1
ATOM 3767 C C . PRO B 1 248 ? -11.802 21.229 -20.933 1.00 22.19 248 PRO B C 1
ATOM 3768 O O . PRO B 1 248 ? -11.950 21.367 -22.145 1.00 20.88 248 PRO B O 1
ATOM 3772 N N . GLU B 1 249 ? -12.810 20.943 -20.116 1.00 20.24 249 GLU B N 1
ATOM 3773 C CA . GLU B 1 249 ? -14.168 20.827 -20.643 1.00 20.74 249 GLU B CA 1
ATOM 3774 C C . GLU B 1 249 ? -14.639 22.127 -21.275 1.00 20.24 249 GLU B C 1
ATOM 3775 O O . GLU B 1 249 ? -15.307 22.122 -22.308 1.00 22.74 249 GLU B O 1
ATOM 3781 N N . MET B 1 250 ? -14.316 23.244 -20.639 1.00 18.79 250 MET B N 1
ATOM 3782 C CA . MET B 1 250 ? -14.668 24.533 -21.199 1.00 18.66 250 MET B CA 1
ATOM 3783 C C . MET B 1 250 ? -13.831 24.814 -22.452 1.00 21.95 250 MET B C 1
ATOM 3784 O O . MET B 1 250 ? -14.357 25.310 -23.44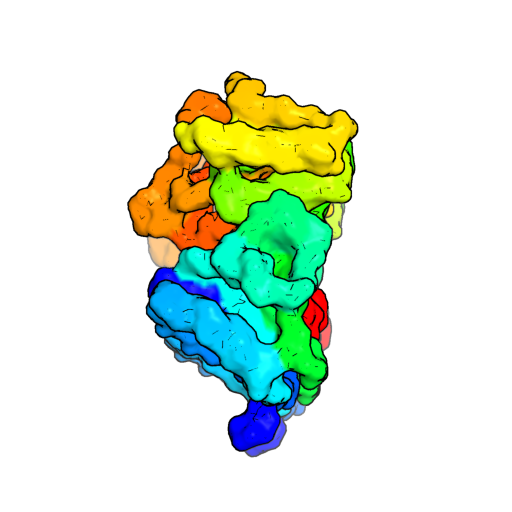7 1.00 24.53 250 MET B O 1
ATOM 3789 N N . ALA B 1 251 ? -12.538 24.499 -22.409 1.00 22.02 251 ALA B N 1
ATOM 3790 C CA . ALA B 1 251 ? -11.675 24.757 -23.558 1.00 28.44 251 ALA B CA 1
ATOM 3791 C C . ALA B 1 251 ? -12.193 23.974 -24.768 1.00 32.27 251 ALA B C 1
ATOM 3792 O O . ALA B 1 251 ? -12.173 24.459 -25.901 1.00 32.41 251 ALA B O 1
ATOM 3794 N N . PHE B 1 252 ? -12.674 22.762 -24.516 1.00 31.23 252 PHE B N 1
ATOM 3795 C CA . PHE B 1 252 ? -13.208 21.943 -25.594 1.00 31.35 252 PHE B CA 1
ATOM 3796 C C . PHE B 1 252 ? -14.496 22.534 -26.160 1.00 29.11 252 PHE B C 1
ATOM 3797 O O . PHE B 1 252 ? -14.680 22.581 -27.369 1.00 29.83 252 PHE B O 1
ATOM 3805 N N . ALA B 1 253 ? -15.391 22.984 -25.290 1.00 27.08 253 ALA B N 1
ATOM 3806 C CA . ALA B 1 253 ? -16.615 23.620 -25.766 1.00 24.03 253 ALA B CA 1
ATOM 3807 C C . ALA B 1 253 ? -16.254 24.877 -26.550 1.00 27.14 253 ALA B C 1
ATOM 3808 O O . ALA B 1 253 ? -16.870 25.198 -27.566 1.00 28.02 253 ALA B O 1
ATOM 3810 N N . GLN B 1 254 ? -15.236 25.576 -26.065 1.00 30.86 254 GLN B N 1
ATOM 3811 C CA . GLN B 1 254 ? -14.724 26.789 -26.701 1.00 36.34 254 GLN B CA 1
ATOM 3812 C C . GLN B 1 254 ? -14.204 26.571 -28.136 1.00 37.65 254 GLN B C 1
ATOM 3813 O O . GLN B 1 254 ? -14.395 27.431 -28.998 1.00 35.55 254 GLN B O 1
ATOM 3819 N N . LEU B 1 255 ? -13.583 25.449 -28.416 1.00 39.29 255 LEU B N 1
ATOM 3820 C CA . LEU B 1 255 ? -13.121 25.172 -29.757 1.00 40.76 255 LEU B CA 1
ATOM 3821 C C . LEU B 1 255 ? -14.194 25.347 -30.800 1.00 38.89 255 LEU B C 1
ATOM 3822 O O . LEU B 1 255 ? -13.987 25.922 -31.830 1.00 37.39 255 LEU B O 1
ATOM 3827 N N . GLY B 1 256 ? -15.346 24.810 -30.504 1.00 39.08 256 GLY B N 1
ATOM 3828 C CA . GLY B 1 256 ? -16.397 24.678 -31.471 1.00 40.01 256 GLY B CA 1
ATOM 3829 C C . GLY B 1 256 ? -17.087 25.950 -31.762 1.00 39.35 256 GLY B C 1
ATOM 3830 O O . GLY B 1 256 ? -17.506 26.161 -32.837 1.00 39.94 256 GLY B O 1
ATOM 3831 N N . HIS B 1 257 ? -17.190 26.793 -30.765 1.00 40.05 257 HIS B N 1
ATOM 3832 C CA . HIS B 1 257 ? -17.719 28.139 -30.916 1.00 34.09 257 HIS B CA 1
ATOM 3833 C C . HIS B 1 257 ? -16.777 29.065 -31.707 1.00 26.98 257 HIS B C 1
ATOM 3834 O O . HIS B 1 257 ? -17.177 29.804 -32.548 1.00 28.08 257 HIS B O 1
ATOM 3841 N N . LEU B 1 258 ? -15.522 29.013 -31.339 1.00 23.41 258 LEU B N 1
ATOM 3842 C CA . LEU B 1 258 ? -14.443 29.674 -32.056 1.00 24.72 258 LEU B CA 1
ATOM 3843 C C . LEU B 1 258 ? -14.564 29.272 -33.525 1.00 25.88 258 LEU B C 1
ATOM 3844 O O . LEU B 1 258 ? -14.689 30.123 -34.394 1.00 25.94 258 LEU B O 1
ATOM 3849 N N . GLY B 1 259 ? -14.587 27.969 -33.782 1.00 27.39 259 GLY B N 1
ATOM 3850 C CA . GLY B 1 259 ? -14.612 27.463 -35.144 1.00 29.51 259 GLY B CA 1
ATOM 3851 C C . GLY B 1 259 ? -15.858 27.841 -35.924 1.00 32.89 259 GLY B C 1
ATOM 3852 O O . GLY B 1 259 ? -15.774 28.233 -37.088 1.00 33.93 259 GLY B O 1
ATOM 3853 N N . ALA B 1 260 ? -17.023 27.726 -35.290 1.00 33.27 260 ALA B N 1
ATOM 3854 C CA . ALA B 1 260 ? -18.279 28.042 -35.971 1.00 31.20 260 ALA B CA 1
ATOM 3855 C C . ALA B 1 260 ? -18.319 29.513 -36.371 1.00 30.60 260 ALA B C 1
ATOM 3856 O O . ALA B 1 260 ? -18.866 29.872 -37.427 1.00 30.95 260 ALA B O 1
ATOM 3858 N N . PHE B 1 261 ? -17.747 30.363 -35.521 1.00 26.20 261 PHE B N 1
ATOM 3859 C CA . PHE B 1 261 ? -17.733 31.797 -35.794 1.00 26.25 261 PHE B CA 1
ATOM 3860 C C . PHE B 1 261 ? -16.823 32.128 -36.972 1.00 27.26 261 PHE B C 1
ATOM 3861 O O . PHE B 1 261 ? -17.194 32.918 -37.840 1.00 29.85 261 PHE B O 1
ATOM 3869 N N . MET B 1 262 ? -15.637 31.524 -37.004 1.00 26.92 262 MET B N 1
ATOM 3870 C CA . MET B 1 262 ? -14.724 31.727 -38.127 1.00 25.54 262 MET B CA 1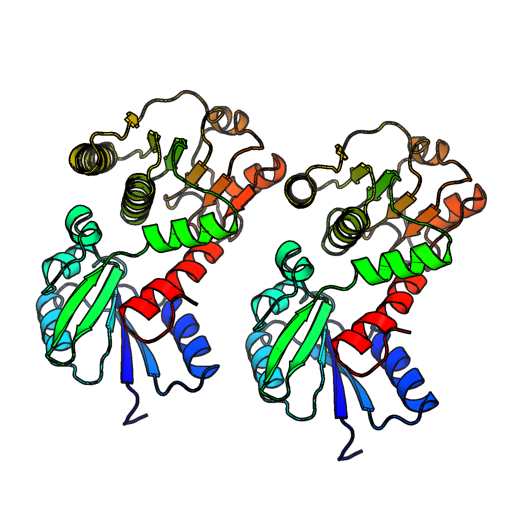
ATOM 3871 C C . MET B 1 262 ? -15.262 31.017 -39.364 1.00 32.17 262 MET B C 1
ATOM 3872 O O . MET B 1 262 ? -14.825 31.279 -40.485 1.00 33.66 262 MET B O 1
ATOM 3877 N N . GLY B 1 263 ? -16.215 30.115 -39.153 1.00 35.18 263 GLY B N 1
ATOM 3878 C CA . GLY B 1 263 ? -16.813 29.368 -40.243 1.00 37.74 263 GLY B CA 1
ATOM 3879 C C . GLY B 1 263 ? -15.888 28.301 -40.795 1.00 39.15 263 GLY B C 1
ATOM 3880 O O . GLY B 1 263 ? -15.778 28.128 -42.009 1.00 41.04 263 GLY B O 1
ATOM 3881 N N . VAL B 1 264 ? -15.219 27.584 -39.898 1.00 37.18 264 VAL B N 1
ATOM 3882 C CA . VAL B 1 264 ? -14.298 26.526 -40.296 1.00 36.99 264 VAL B CA 1
ATOM 3883 C C . VAL B 1 264 ? -14.752 25.171 -39.762 1.00 41.49 264 VAL B C 1
ATOM 3884 O O . VAL B 1 264 ? -14.409 24.127 -40.317 1.00 43.62 264 VAL B O 1
ATOM 3888 N N . THR B 1 265 ? -15.525 25.197 -38.681 1.00 41.84 265 THR B N 1
ATOM 3889 C CA . THR B 1 265 ? -16.030 23.973 -38.070 1.00 45.35 265 THR B CA 1
ATOM 3890 C C . THR B 1 265 ? -17.405 24.196 -37.451 1.00 49.73 265 THR B C 1
ATOM 3891 O O . THR B 1 265 ? -17.759 25.320 -37.093 1.00 51.27 265 THR B O 1
ATOM 3895 N N . PRO B 1 266 ? -18.176 23.121 -37.327 1.00 52.94 266 PRO B N 1
ATOM 3896 C CA . PRO B 1 266 ? -19.523 23.202 -36.749 1.00 54.06 266 PRO B CA 1
ATOM 3897 C C . PRO B 1 266 ? -19.390 23.459 -35.250 1.00 53.30 266 PRO B C 1
ATOM 3898 O O . PRO B 1 266 ? -18.281 23.338 -34.724 1.00 51.37 266 PRO B O 1
ATOM 3902 N N . LEU B 1 267 ? -20.480 23.806 -34.571 1.00 54.67 267 LEU B N 1
ATOM 3903 C CA . LEU B 1 267 ? -20.444 23.941 -33.114 1.00 56.06 267 LEU B CA 1
ATOM 3904 C C . LEU B 1 267 ? -20.016 22.630 -32.456 1.00 57.98 267 LEU B C 1
ATOM 3905 O O . LEU B 1 267 ? -19.595 22.619 -31.303 1.00 58.16 267 LEU B O 1
ATOM 3910 N N . GLU B 1 268 ? -20.150 21.535 -33.204 1.00 60.93 268 GLU B N 1
ATOM 3911 C CA . GLU B 1 268 ? -19.609 20.221 -32.846 1.00 62.04 268 GLU B CA 1
ATOM 3912 C C . GLU B 1 268 ? -20.284 19.092 -33.625 1.00 63.59 268 GLU B C 1
ATOM 3913 O O . GLU B 1 268 ? -19.804 18.675 -34.684 1.00 64.65 268 GLU B O 1
#